Protein AF-A0A0P4WSF5-F1 (afdb_monomer)

Structure (mmCIF, N/CA/C/O backbone):
data_AF-A0A0P4WSF5-F1
#
_entry.id   AF-A0A0P4WSF5-F1
#
loop_
_atom_site.group_PDB
_atom_site.id
_atom_site.type_symbol
_atom_site.label_atom_id
_atom_site.label_alt_id
_atom_site.label_comp_id
_atom_site.label_asym_id
_atom_site.label_entity_id
_atom_site.label_seq_id
_atom_site.pdbx_PDB_ins_code
_atom_site.Cartn_x
_atom_site.Cartn_y
_atom_site.Cartn_z
_atom_site.occupancy
_atom_site.B_iso_or_equiv
_atom_site.auth_seq_id
_atom_site.auth_comp_id
_atom_site.auth_asym_id
_atom_site.auth_atom_id
_atom_site.pdbx_PDB_model_num
ATOM 1 N N . MET A 1 1 ? 40.715 -5.210 -13.574 1.00 33.16 1 MET A N 1
ATOM 2 C CA . MET A 1 1 ? 41.574 -5.753 -14.647 1.00 33.16 1 MET A CA 1
ATOM 3 C C . MET A 1 1 ? 40.636 -6.229 -15.737 1.00 33.16 1 MET A C 1
ATOM 5 O O . MET A 1 1 ? 40.166 -7.352 -15.672 1.00 33.16 1 MET A O 1
ATOM 9 N N . ALA A 1 2 ? 40.236 -5.307 -16.610 1.00 31.34 2 ALA A N 1
ATOM 10 C CA . ALA A 1 2 ? 39.263 -5.561 -17.662 1.00 31.34 2 ALA A CA 1
ATOM 11 C C . ALA A 1 2 ? 40.025 -5.951 -18.929 1.00 31.34 2 ALA A C 1
ATOM 13 O O . ALA A 1 2 ? 40.894 -5.203 -19.382 1.00 31.34 2 ALA A O 1
ATOM 14 N N . GLU A 1 3 ? 39.736 -7.141 -19.446 1.00 27.73 3 GLU A N 1
ATOM 15 C CA . GLU A 1 3 ? 40.133 -7.549 -20.786 1.00 27.73 3 GLU A CA 1
ATOM 16 C C . GLU A 1 3 ? 39.529 -6.549 -21.774 1.00 27.73 3 GLU A C 1
ATOM 18 O O . GLU A 1 3 ? 38.314 -6.373 -21.843 1.00 27.73 3 GLU A O 1
ATOM 23 N N . ALA A 1 4 ? 40.394 -5.841 -22.499 1.00 31.30 4 ALA A N 1
ATOM 24 C CA . ALA A 1 4 ? 39.994 -4.982 -23.597 1.00 31.30 4 ALA A CA 1
ATOM 25 C C . ALA A 1 4 ? 39.352 -5.863 -24.675 1.00 31.30 4 ALA A C 1
ATOM 27 O O . ALA A 1 4 ? 40.051 -6.522 -25.447 1.00 31.30 4 ALA A O 1
ATOM 28 N N . SER A 1 5 ? 38.018 -5.897 -24.686 1.00 29.72 5 SER A N 1
ATOM 29 C CA . SER A 1 5 ? 37.221 -6.500 -25.746 1.00 29.72 5 SER A CA 1
ATOM 30 C C . SER A 1 5 ? 37.565 -5.785 -27.049 1.00 29.72 5 SER A C 1
ATOM 32 O O . SER A 1 5 ? 37.191 -4.635 -27.286 1.00 29.72 5 SER A O 1
ATOM 34 N N . ALA A 1 6 ? 38.391 -6.439 -27.861 1.00 31.81 6 ALA A N 1
ATOM 35 C CA . ALA A 1 6 ? 38.745 -5.972 -29.181 1.00 31.81 6 ALA A CA 1
ATOM 36 C C . ALA A 1 6 ? 37.470 -5.949 -30.026 1.00 31.81 6 ALA A C 1
ATOM 38 O O . ALA A 1 6 ? 36.933 -6.996 -30.385 1.00 31.81 6 ALA A O 1
ATOM 39 N N . ILE A 1 7 ? 37.004 -4.742 -30.345 1.00 37.25 7 ILE A N 1
ATOM 40 C CA . ILE A 1 7 ? 35.985 -4.507 -31.364 1.00 37.25 7 ILE A CA 1
ATOM 41 C C . ILE A 1 7 ? 36.402 -5.305 -32.608 1.00 37.25 7 ILE A C 1
ATOM 43 O O . ILE A 1 7 ? 37.503 -5.070 -33.125 1.00 37.25 7 ILE A O 1
ATOM 47 N N . PRO A 1 8 ? 35.572 -6.227 -33.125 1.00 33.31 8 PRO A N 1
ATOM 48 C CA . PRO A 1 8 ? 35.799 -6.781 -34.442 1.00 33.31 8 PRO A CA 1
ATOM 49 C C . PRO A 1 8 ? 35.537 -5.647 -35.432 1.00 33.31 8 PRO A C 1
ATOM 51 O O . PRO A 1 8 ? 34.420 -5.438 -35.900 1.00 33.31 8 PRO A O 1
ATOM 54 N N . GLY A 1 9 ? 36.578 -4.870 -35.742 1.00 39.59 9 GLY A N 1
ATOM 55 C CA . GLY A 1 9 ? 36.575 -4.064 -36.954 1.00 39.59 9 GLY A CA 1
ATOM 56 C C . GLY A 1 9 ? 36.232 -4.976 -38.138 1.00 39.59 9 GLY A C 1
ATOM 57 O O . GLY A 1 9 ? 36.496 -6.183 -38.053 1.00 39.59 9 GLY A O 1
ATOM 58 N N . PRO A 1 10 ? 35.644 -4.449 -39.230 1.00 45.19 10 PRO A N 1
ATOM 59 C CA . PRO A 1 10 ? 35.432 -5.236 -40.441 1.00 45.19 10 PRO A CA 1
ATOM 60 C C . PRO A 1 10 ? 36.746 -5.944 -40.745 1.00 45.19 10 PRO A C 1
ATOM 62 O O . PRO A 1 10 ? 37.771 -5.283 -40.914 1.00 45.19 10 PRO A O 1
ATOM 65 N N . SER A 1 11 ? 36.726 -7.276 -40.638 1.00 38.31 11 SER A N 1
ATOM 66 C CA . SER A 1 11 ? 37.922 -8.099 -40.497 1.00 38.31 11 SER A CA 1
ATOM 67 C C . SER A 1 11 ? 39.002 -7.612 -41.454 1.00 38.31 11 SER A C 1
ATOM 69 O O . SER A 1 11 ? 38.786 -7.637 -42.669 1.00 38.31 11 SER A O 1
ATOM 71 N N . GLN A 1 12 ? 40.161 -7.198 -40.933 1.00 40.03 12 GLN A N 1
ATOM 72 C CA . GLN A 1 12 ? 41.362 -6.946 -41.735 1.00 40.03 12 GLN A CA 1
ATOM 73 C C . GLN A 1 12 ? 41.952 -8.273 -42.250 1.00 40.03 12 GLN A C 1
ATOM 75 O O . GLN A 1 12 ? 43.144 -8.546 -42.135 1.00 40.03 12 GLN A O 1
ATOM 80 N N . GLY A 1 13 ? 41.098 -9.130 -42.811 1.00 36.22 13 GLY A N 1
ATOM 81 C CA . GLY A 1 13 ? 41.500 -10.217 -43.677 1.00 36.22 13 GLY A CA 1
ATOM 82 C C . GLY A 1 13 ? 41.933 -9.602 -44.997 1.00 36.22 13 GLY A C 1
ATOM 83 O O . GLY A 1 13 ? 41.120 -9.078 -45.759 1.00 36.22 13 GLY A O 1
ATOM 84 N N . SER A 1 14 ? 43.235 -9.632 -45.249 1.00 37.38 14 SER A N 1
ATOM 85 C CA . SER A 1 14 ? 43.799 -9.309 -46.547 1.00 37.38 14 SER A CA 1
ATOM 86 C C . SER A 1 14 ? 43.069 -10.087 -47.656 1.00 37.38 14 SER A C 1
ATOM 88 O O . SER A 1 14 ? 42.961 -11.309 -47.635 1.00 37.38 14 SER A O 1
ATOM 90 N N . GLY A 1 15 ? 42.565 -9.367 -48.659 1.00 36.75 15 GLY A N 1
ATOM 91 C CA . GLY A 1 15 ? 42.408 -9.923 -50.006 1.00 36.75 15 GLY A CA 1
ATOM 92 C C . GLY A 1 15 ? 41.067 -10.532 -50.423 1.00 36.75 15 GLY A C 1
ATOM 93 O O . GLY A 1 15 ? 41.008 -11.039 -51.540 1.00 36.75 15 GLY A O 1
ATOM 94 N N . ALA A 1 16 ? 39.985 -10.441 -49.647 1.00 38.41 16 ALA A N 1
ATOM 95 C CA . ALA A 1 16 ? 38.663 -10.843 -50.140 1.00 38.41 16 ALA A CA 1
ATOM 96 C C . ALA A 1 16 ? 37.595 -9.792 -49.822 1.00 38.41 16 ALA A C 1
ATOM 98 O O . ALA A 1 16 ? 36.818 -9.926 -48.882 1.00 38.41 16 ALA A O 1
ATOM 99 N N . THR A 1 17 ? 37.497 -8.753 -50.658 1.00 49.56 17 THR A N 1
ATOM 100 C CA . THR A 1 17 ? 36.186 -8.135 -50.889 1.00 49.56 17 THR A CA 1
ATOM 101 C C . THR A 1 17 ? 35.232 -9.282 -51.211 1.00 49.56 17 THR A C 1
ATOM 103 O O . THR A 1 17 ? 35.465 -9.960 -52.215 1.00 49.56 17 THR A O 1
ATOM 106 N N . GLN A 1 18 ? 34.220 -9.546 -50.373 1.00 54.50 18 GLN A N 1
ATOM 107 C CA . GLN A 1 18 ? 33.116 -10.424 -50.764 1.00 54.50 18 GLN A CA 1
ATOM 108 C C . GLN A 1 18 ? 32.709 -10.003 -52.175 1.00 54.50 18 GLN A C 1
ATOM 110 O O . GLN A 1 18 ? 32.423 -8.829 -52.419 1.00 54.50 18 GLN A O 1
ATOM 115 N N . GLY A 1 19 ? 32.863 -10.919 -53.130 1.00 65.62 19 GLY A N 1
ATOM 116 C CA . GLY A 1 19 ? 32.690 -10.621 -54.541 1.00 65.62 19 GLY A CA 1
ATOM 117 C C . GLY A 1 19 ? 31.214 -10.429 -54.824 1.00 65.62 19 GLY A C 1
ATOM 118 O O . GLY A 1 19 ? 30.569 -11.359 -55.296 1.00 65.62 19 GLY A O 1
ATOM 119 N N . TYR A 1 20 ? 30.672 -9.254 -54.502 1.00 84.81 20 TYR A N 1
ATOM 120 C CA . TYR A 1 20 ? 29.321 -8.910 -54.902 1.00 84.81 20 TYR A CA 1
ATOM 121 C C . TYR A 1 20 ? 29.244 -8.985 -56.420 1.00 84.81 20 TYR A C 1
ATOM 123 O O . TYR A 1 20 ? 30.056 -8.400 -57.144 1.00 84.81 20 TYR A O 1
ATOM 131 N N . THR A 1 21 ? 28.259 -9.730 -56.894 1.00 90.25 21 THR A N 1
ATOM 132 C CA . THR A 1 21 ? 27.876 -9.718 -58.298 1.00 90.25 21 THR A CA 1
ATOM 133 C C . THR A 1 21 ? 27.309 -8.346 -58.657 1.00 90.25 21 THR A C 1
ATOM 135 O O . THR A 1 21 ? 26.798 -7.625 -57.799 1.00 90.25 21 THR A O 1
ATOM 138 N N . ASP A 1 22 ? 27.352 -7.989 -59.939 1.00 88.88 22 ASP A N 1
ATOM 139 C CA . ASP A 1 22 ? 26.788 -6.722 -60.423 1.00 88.88 22 ASP A CA 1
ATOM 140 C C . ASP A 1 22 ? 25.332 -6.546 -59.995 1.00 88.88 22 ASP A C 1
ATOM 142 O O . ASP A 1 22 ? 24.944 -5.468 -59.559 1.00 88.88 22 ASP A O 1
ATOM 146 N N . SER A 1 23 ? 24.550 -7.628 -60.058 1.00 89.81 23 SER A N 1
ATOM 147 C CA . SER A 1 23 ? 23.156 -7.624 -59.623 1.00 89.81 23 SER A CA 1
ATOM 148 C C . SER A 1 23 ? 23.024 -7.276 -58.143 1.00 89.81 23 SER A C 1
ATOM 150 O O . SER A 1 23 ? 22.162 -6.483 -57.798 1.00 89.81 23 SER A O 1
ATOM 152 N N . GLN A 1 24 ? 23.878 -7.825 -57.275 1.00 91.56 24 GLN A N 1
ATOM 153 C CA . GLN A 1 24 ? 23.829 -7.533 -55.839 1.00 91.56 24 GLN A CA 1
ATOM 154 C C . GLN A 1 24 ? 24.197 -6.080 -55.546 1.00 91.56 24 GLN A C 1
ATOM 156 O O . GLN A 1 24 ? 23.513 -5.435 -54.760 1.00 91.56 24 GLN A O 1
ATOM 161 N N . ILE A 1 25 ? 25.237 -5.548 -56.199 1.00 91.00 25 ILE A N 1
ATOM 162 C CA . ILE A 1 25 ? 25.622 -4.139 -56.037 1.00 91.00 25 ILE A CA 1
ATOM 163 C C . ILE A 1 25 ? 24.472 -3.230 -56.481 1.00 91.00 25 ILE A C 1
ATOM 165 O O . ILE A 1 25 ? 24.110 -2.307 -55.757 1.00 91.00 25 ILE A O 1
ATOM 169 N N . ILE A 1 26 ? 23.878 -3.506 -57.646 1.00 91.00 26 ILE A N 1
ATOM 170 C CA . ILE A 1 26 ? 22.745 -2.739 -58.173 1.00 91.00 26 ILE A CA 1
ATOM 171 C C . ILE A 1 26 ? 21.563 -2.775 -57.201 1.00 91.00 26 ILE A C 1
ATOM 173 O O . ILE A 1 26 ? 21.013 -1.720 -56.903 1.00 91.00 26 ILE A O 1
ATOM 177 N N . THR A 1 27 ? 21.193 -3.955 -56.698 1.00 91.69 27 THR A N 1
ATOM 178 C CA . THR A 1 27 ? 20.077 -4.115 -55.759 1.00 91.69 27 THR A CA 1
ATOM 179 C C . THR A 1 27 ? 20.315 -3.337 -54.469 1.00 91.69 27 THR A C 1
ATOM 181 O O . THR A 1 27 ? 19.485 -2.506 -54.123 1.00 91.69 27 THR A O 1
ATOM 184 N N . ILE A 1 28 ? 21.474 -3.514 -53.823 1.00 90.12 28 ILE A N 1
ATOM 185 C CA . ILE A 1 28 ? 21.805 -2.811 -52.572 1.00 90.12 28 ILE A CA 1
ATOM 186 C C . ILE A 1 28 ? 21.764 -1.293 -52.785 1.00 90.12 28 ILE A C 1
ATOM 188 O O . ILE A 1 28 ? 21.170 -0.561 -52.003 1.00 90.12 28 ILE A O 1
ATOM 192 N N . MET A 1 29 ? 22.375 -0.792 -53.860 1.00 90.25 29 MET A N 1
ATOM 193 C CA . MET A 1 29 ? 22.392 0.648 -54.136 1.00 90.25 29 MET A CA 1
ATOM 194 C C . MET A 1 29 ? 21.006 1.212 -54.476 1.00 90.25 29 MET A C 1
ATOM 196 O O . MET A 1 29 ? 20.718 2.362 -54.144 1.00 90.25 29 MET A O 1
ATOM 200 N N . ALA A 1 30 ? 20.161 0.432 -55.153 1.00 89.50 30 ALA A N 1
ATOM 201 C CA . ALA A 1 30 ? 18.795 0.830 -55.468 1.00 89.50 30 ALA A CA 1
ATOM 202 C C . ALA A 1 30 ? 17.925 0.895 -54.205 1.00 89.50 30 ALA A C 1
ATOM 204 O O . ALA A 1 30 ? 17.182 1.859 -54.045 1.00 89.50 30 ALA A O 1
ATOM 205 N N . GLU A 1 31 ? 18.059 -0.082 -53.305 1.00 88.25 31 GLU A N 1
ATOM 206 C CA . GLU A 1 31 ? 17.344 -0.127 -52.024 1.00 88.25 31 GLU A CA 1
ATOM 207 C C . GLU A 1 31 ? 17.753 1.026 -51.099 1.00 88.25 31 GLU A C 1
ATOM 209 O O . GLU A 1 31 ? 16.888 1.671 -50.515 1.00 88.25 31 GLU A O 1
ATOM 214 N N . MET A 1 32 ? 19.051 1.337 -51.012 1.00 85.19 32 MET A N 1
ATOM 215 C CA . MET A 1 32 ? 19.546 2.366 -50.088 1.00 85.19 32 MET A CA 1
ATOM 216 C C . MET A 1 32 ? 19.273 3.803 -50.555 1.00 85.19 32 MET A C 1
ATOM 218 O O . MET A 1 32 ? 19.051 4.678 -49.724 1.00 85.19 32 MET A O 1
ATOM 222 N N . TRP A 1 33 ? 19.313 4.085 -51.863 1.00 85.06 33 TRP A N 1
ATOM 223 C CA . TRP A 1 33 ? 19.263 5.470 -52.372 1.00 85.06 33 TRP A CA 1
ATOM 224 C C . TRP A 1 33 ? 18.074 5.778 -53.291 1.00 85.06 33 TRP A C 1
ATOM 226 O O . TRP A 1 33 ? 18.064 6.840 -53.918 1.00 85.06 33 TRP A O 1
ATOM 236 N N . ASP A 1 34 ? 17.112 4.857 -53.420 1.00 79.75 34 ASP A N 1
ATOM 237 C CA . ASP A 1 34 ? 15.988 4.935 -54.373 1.00 79.75 34 ASP A CA 1
ATOM 238 C C . ASP A 1 34 ? 16.452 5.310 -55.800 1.00 79.75 34 ASP A C 1
ATOM 240 O O . ASP A 1 34 ? 15.823 6.049 -56.566 1.00 79.75 34 ASP A O 1
ATOM 244 N N . LEU A 1 35 ? 17.646 4.834 -56.170 1.00 81.12 35 LEU A N 1
ATOM 245 C CA . LEU A 1 35 ? 18.233 5.089 -57.475 1.00 81.12 35 LEU A CA 1
ATOM 246 C C . LEU A 1 35 ? 17.784 4.008 -58.453 1.00 81.12 35 LEU A C 1
ATOM 248 O O . LEU A 1 35 ? 18.149 2.840 -58.337 1.00 81.12 35 LEU A O 1
ATOM 252 N N . LYS A 1 36 ? 17.077 4.417 -59.510 1.00 83.00 36 LYS A N 1
ATOM 253 C CA . LYS A 1 36 ? 16.820 3.558 -60.674 1.00 83.00 36 LYS A CA 1
ATOM 254 C C . LYS A 1 36 ? 18.115 3.364 -61.465 1.00 83.00 36 LYS A C 1
ATOM 256 O O . LYS A 1 36 ? 18.415 4.139 -62.373 1.00 83.00 36 LYS A O 1
ATOM 261 N N . LEU A 1 37 ? 18.906 2.364 -61.087 1.00 83.81 37 LEU A N 1
ATOM 262 C CA . LEU A 1 37 ? 20.145 2.009 -61.775 1.00 83.81 37 LEU A CA 1
ATOM 263 C C . LEU A 1 37 ? 19.834 1.084 -62.957 1.00 83.81 37 LEU A C 1
ATOM 265 O O . LEU A 1 37 ? 19.305 -0.012 -62.781 1.00 83.81 37 LEU A O 1
ATOM 269 N N . ASN A 1 38 ? 20.174 1.514 -64.173 1.00 86.69 38 ASN A N 1
ATOM 270 C CA . ASN A 1 38 ? 20.063 0.666 -65.355 1.00 86.69 38 ASN A CA 1
ATOM 271 C C . ASN A 1 38 ? 21.241 -0.336 -65.383 1.00 86.69 38 ASN A C 1
ATOM 273 O O . ASN A 1 38 ? 22.396 0.103 -65.418 1.00 86.69 38 ASN A O 1
ATOM 277 N N . PRO A 1 39 ? 21.000 -1.663 -65.431 1.00 87.00 39 PRO A N 1
ATOM 278 C CA . PRO A 1 39 ? 22.068 -2.666 -65.482 1.00 87.00 39 PRO A CA 1
ATOM 279 C C . PRO A 1 39 ? 23.059 -2.462 -66.635 1.00 87.00 39 PRO A C 1
ATOM 281 O O . PRO A 1 39 ? 24.249 -2.739 -66.495 1.00 87.00 39 PRO A O 1
ATOM 284 N N . HIS A 1 40 ? 22.591 -1.930 -67.765 1.00 87.19 40 HIS A N 1
ATOM 285 C CA . HIS A 1 40 ? 23.442 -1.628 -68.912 1.00 87.19 40 HIS A CA 1
ATOM 286 C C . HIS A 1 40 ? 24.383 -0.439 -68.641 1.00 87.19 40 HIS A C 1
ATOM 288 O O . HIS A 1 40 ? 25.558 -0.481 -69.008 1.00 87.19 40 HIS A O 1
ATOM 294 N N . GLU A 1 41 ? 23.915 0.602 -67.943 1.00 86.06 41 GLU A N 1
ATOM 295 C CA . GLU A 1 41 ? 24.766 1.728 -67.522 1.00 86.06 41 GLU A CA 1
ATOM 296 C C . GLU A 1 41 ? 25.800 1.292 -66.480 1.00 86.06 41 GLU A C 1
ATOM 298 O O . GLU A 1 41 ? 26.953 1.722 -66.538 1.00 86.06 41 GLU A O 1
ATOM 303 N N . PHE A 1 42 ? 25.417 0.369 -65.593 1.00 89.12 42 PHE A N 1
ATOM 304 C CA . PHE A 1 42 ? 26.318 -0.235 -64.617 1.00 89.12 42 PHE A CA 1
ATOM 305 C C . PHE A 1 42 ? 27.421 -1.078 -65.277 1.00 89.12 42 PHE A C 1
ATOM 307 O O . PHE A 1 42 ? 28.564 -1.071 -64.829 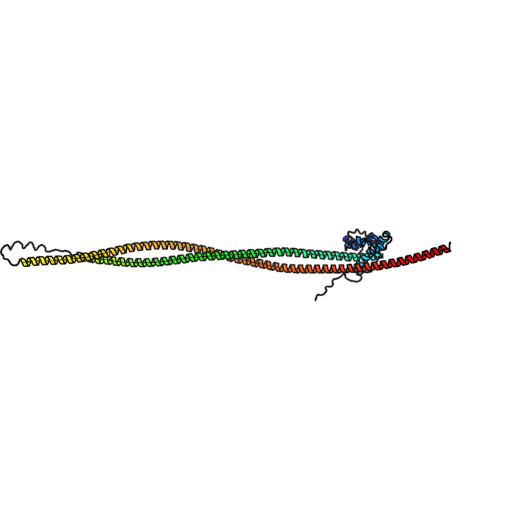1.00 89.12 42 PHE A O 1
ATOM 314 N N . GLN A 1 43 ? 27.130 -1.797 -66.364 1.00 88.75 43 GLN A N 1
ATOM 315 C CA . GLN A 1 43 ? 28.162 -2.544 -67.091 1.00 88.75 43 GLN A CA 1
ATOM 316 C C . GLN A 1 43 ? 29.158 -1.619 -67.797 1.00 88.75 43 GLN A C 1
ATOM 318 O O . GLN A 1 43 ? 30.362 -1.884 -67.772 1.00 88.75 43 GLN A O 1
ATOM 323 N N . GLN A 1 44 ? 28.661 -0.533 -68.392 1.00 89.62 44 GLN A N 1
ATOM 324 C CA . GLN A 1 44 ? 29.486 0.442 -69.107 1.00 89.62 44 GLN A CA 1
ATOM 325 C C . GLN A 1 44 ? 30.286 1.352 -68.168 1.00 89.62 44 GLN A C 1
ATOM 327 O O . GLN A 1 44 ? 31.331 1.851 -68.575 1.00 89.62 44 GLN A O 1
ATOM 332 N N . MET A 1 45 ? 29.817 1.551 -66.928 1.00 91.31 45 MET A N 1
ATOM 333 C CA . MET A 1 45 ? 30.397 2.458 -65.932 1.00 91.31 45 MET A CA 1
ATOM 334 C C . MET A 1 45 ? 30.694 3.840 -66.514 1.00 91.31 45 MET A C 1
ATOM 336 O O . MET A 1 45 ? 31.810 4.323 -66.409 1.00 91.31 45 MET A O 1
ATOM 340 N N . LYS A 1 46 ? 29.719 4.496 -67.152 1.00 93.75 46 LYS A N 1
ATOM 341 C CA . LYS A 1 46 ? 29.954 5.844 -67.699 1.00 93.75 46 LYS A CA 1
ATOM 342 C C . LYS A 1 46 ? 30.368 6.833 -66.589 1.00 93.75 46 LYS A C 1
ATOM 344 O O . LYS A 1 46 ? 29.838 6.729 -65.479 1.00 93.75 46 LYS A O 1
ATOM 349 N N . PRO A 1 47 ? 31.264 7.802 -66.858 1.00 93.75 47 PRO A N 1
ATOM 350 C CA . PRO A 1 47 ? 31.720 8.781 -65.864 1.00 93.75 47 PRO A CA 1
ATOM 351 C C . PRO A 1 47 ? 30.580 9.475 -65.107 1.00 93.75 47 PRO A C 1
ATOM 353 O O . PRO A 1 47 ? 30.639 9.619 -63.887 1.00 93.75 47 PRO A O 1
ATOM 356 N N . GLU A 1 48 ? 29.518 9.862 -65.813 1.00 92.19 48 GLU A N 1
ATOM 357 C CA . GLU A 1 48 ? 28.358 10.564 -65.257 1.00 92.19 48 GLU A CA 1
ATOM 358 C C . GLU A 1 48 ? 27.583 9.674 -64.278 1.00 92.19 48 GLU A C 1
ATOM 360 O O . GLU A 1 48 ? 27.159 10.125 -63.213 1.00 92.19 48 GLU A O 1
ATOM 365 N N . PHE A 1 49 ? 27.448 8.389 -64.615 1.00 92.56 49 PHE A N 1
ATOM 366 C CA . PHE A 1 49 ? 26.813 7.388 -63.764 1.00 92.56 49 PHE A CA 1
ATOM 367 C C . PHE A 1 49 ? 27.611 7.181 -62.473 1.00 92.56 49 PHE A C 1
ATOM 369 O O . PHE A 1 49 ? 27.057 7.249 -61.378 1.00 92.56 49 PHE A O 1
ATOM 376 N N . VAL A 1 50 ? 28.928 6.995 -62.590 1.00 94.56 50 VAL A N 1
ATOM 377 C CA . VAL A 1 50 ? 29.813 6.766 -61.440 1.00 94.56 50 VAL A CA 1
ATOM 378 C C . VAL A 1 50 ? 29.833 7.973 -60.501 1.00 94.56 50 VAL A C 1
ATOM 380 O O . VAL A 1 50 ? 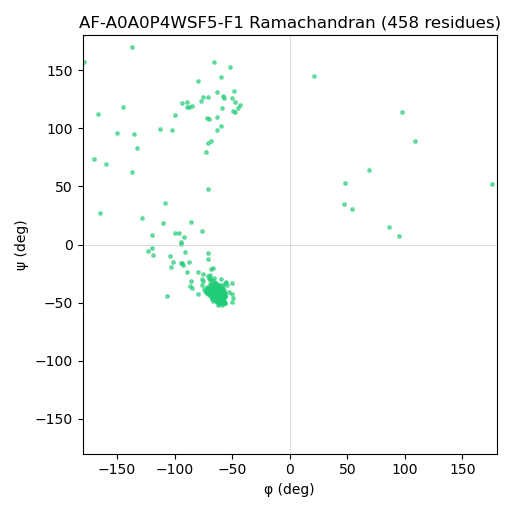29.720 7.814 -59.286 1.00 94.56 50 VAL A O 1
ATOM 383 N N . GLN A 1 51 ? 29.895 9.185 -61.059 1.00 93.44 51 GLN A N 1
ATOM 384 C CA . GLN A 1 51 ? 29.793 10.426 -60.289 1.00 93.44 51 GLN A CA 1
ATOM 385 C C . GLN A 1 51 ? 28.472 10.500 -59.525 1.00 93.44 51 GLN A C 1
ATOM 387 O O . GLN A 1 51 ? 28.486 10.751 -58.322 1.00 93.44 51 GLN A O 1
ATOM 392 N N . LYS A 1 52 ? 27.341 10.231 -60.191 1.00 92.00 52 LYS A N 1
ATOM 393 C CA . LYS A 1 52 ? 26.012 10.244 -59.564 1.00 92.00 52 LYS A CA 1
ATOM 394 C C . LYS A 1 52 ? 25.933 9.302 -58.360 1.00 92.00 52 LYS A C 1
ATOM 396 O O . LYS A 1 52 ? 25.410 9.703 -57.323 1.00 92.00 52 LYS A O 1
ATOM 401 N N . VAL A 1 53 ? 26.477 8.089 -58.480 1.00 93.12 53 VAL A N 1
ATOM 402 C CA . VAL A 1 53 ? 26.510 7.108 -57.382 1.00 93.12 53 VAL A CA 1
ATOM 403 C C . VAL A 1 53 ? 27.346 7.624 -56.207 1.00 93.12 53 VAL A C 1
ATOM 405 O O . VAL A 1 53 ? 26.887 7.581 -55.069 1.00 93.12 53 VAL A O 1
ATOM 408 N N . TYR A 1 54 ? 28.537 8.176 -56.457 1.00 94.75 54 TYR A N 1
ATOM 409 C CA . TYR A 1 54 ? 29.369 8.733 -55.384 1.00 94.75 54 TYR A CA 1
ATOM 410 C C . TYR A 1 54 ? 28.732 9.946 -54.699 1.00 94.75 54 TYR A C 1
ATOM 412 O O . TYR A 1 54 ? 28.787 10.049 -53.477 1.00 94.75 54 TYR A O 1
ATOM 420 N N . TYR A 1 55 ? 28.075 10.835 -55.445 1.00 92.44 55 TYR A N 1
ATOM 421 C CA . TYR A 1 55 ? 27.326 11.944 -54.852 1.00 92.44 55 TYR A CA 1
ATOM 422 C C . TYR A 1 55 ? 26.162 11.462 -53.978 1.00 92.44 55 TYR A C 1
ATOM 424 O O . TYR A 1 55 ? 25.959 12.007 -52.894 1.00 92.44 55 TYR A O 1
ATOM 432 N N . ALA A 1 56 ? 25.412 10.450 -54.425 1.00 91.81 56 ALA A N 1
ATOM 433 C CA . ALA A 1 56 ? 24.322 9.872 -53.641 1.00 91.81 56 ALA A CA 1
ATOM 434 C C . ALA A 1 56 ? 24.835 9.273 -52.326 1.00 91.81 56 ALA A C 1
ATOM 436 O O . ALA A 1 56 ? 24.308 9.596 -51.266 1.00 91.81 56 ALA A O 1
ATOM 437 N N . PHE A 1 57 ? 25.927 8.509 -52.391 1.00 93.44 57 PHE A N 1
ATOM 438 C CA . PHE A 1 57 ? 26.579 7.966 -51.206 1.00 93.44 57 PHE A CA 1
ATOM 439 C C . PHE A 1 57 ? 27.036 9.059 -50.229 1.00 93.44 57 PHE A C 1
ATOM 441 O O . PHE A 1 57 ? 26.731 8.995 -49.042 1.00 93.44 57 PHE A O 1
ATOM 448 N N . LEU A 1 58 ? 27.738 10.089 -50.717 1.00 91.38 58 LEU A N 1
ATOM 449 C CA . LEU A 1 58 ? 28.220 11.176 -49.862 1.00 91.38 58 LEU A CA 1
ATOM 450 C C . LEU A 1 58 ? 27.066 11.933 -49.190 1.00 91.38 58 LEU A C 1
ATOM 452 O O . LEU A 1 58 ? 27.166 12.280 -48.016 1.00 91.38 58 LEU A O 1
ATOM 456 N N . LYS A 1 59 ? 25.967 12.169 -49.915 1.00 90.19 59 LYS A N 1
ATOM 457 C CA . LYS A 1 59 ? 24.759 12.787 -49.356 1.00 90.19 59 LYS A CA 1
ATOM 458 C C . LYS A 1 59 ? 24.191 11.963 -48.204 1.00 90.19 59 LYS A C 1
ATOM 460 O O . LYS A 1 59 ? 23.816 12.536 -47.187 1.00 90.19 59 LYS A O 1
ATOM 465 N N . ASP A 1 60 ? 24.133 10.649 -48.383 1.00 88.69 60 ASP A N 1
ATOM 466 C CA . ASP A 1 60 ? 23.549 9.721 -47.421 1.00 88.69 60 ASP A CA 1
ATOM 467 C C . ASP A 1 60 ? 24.339 9.664 -46.106 1.00 88.69 60 ASP A C 1
ATOM 469 O O . ASP A 1 60 ? 23.769 9.769 -45.026 1.00 88.69 60 ASP A O 1
ATOM 473 N N . ILE A 1 61 ? 25.673 9.692 -46.182 1.00 87.88 61 ILE A N 1
ATOM 474 C CA . ILE A 1 61 ? 26.532 9.821 -44.991 1.00 87.88 61 ILE A CA 1
ATOM 475 C C . ILE A 1 61 ? 26.579 11.254 -44.416 1.00 87.88 61 ILE A C 1
ATOM 477 O O . ILE A 1 61 ? 27.430 11.567 -43.581 1.00 87.88 61 ILE A O 1
ATOM 481 N N . GLY A 1 62 ? 25.691 12.147 -44.868 1.00 85.81 62 GLY A N 1
ATOM 482 C CA . GLY A 1 62 ? 25.499 13.489 -44.316 1.00 85.81 62 GLY A CA 1
ATOM 483 C C . GLY A 1 62 ? 26.418 14.576 -44.879 1.00 85.81 62 GLY A C 1
ATOM 484 O O . GLY A 1 62 ? 26.521 15.657 -44.292 1.00 85.81 62 GLY A O 1
ATOM 485 N N . VAL A 1 63 ? 27.098 14.348 -46.008 1.00 86.19 63 VAL A N 1
ATOM 486 C CA . VAL A 1 63 ? 27.887 15.402 -46.664 1.00 86.19 63 VAL A CA 1
ATOM 487 C C . VAL A 1 63 ? 26.958 16.383 -47.373 1.00 86.19 63 VAL A C 1
ATOM 489 O O . VAL A 1 63 ? 26.145 16.020 -48.223 1.00 86.19 63 VAL A O 1
ATOM 492 N N . ASN A 1 64 ? 27.125 17.669 -47.073 1.00 84.94 64 ASN A N 1
ATOM 493 C CA . ASN A 1 64 ? 26.383 18.729 -47.743 1.00 84.94 64 ASN A CA 1
ATOM 494 C C . ASN A 1 64 ? 26.850 18.876 -49.209 1.00 84.94 64 ASN A C 1
ATOM 496 O O . ASN A 1 64 ? 27.942 19.380 -49.483 1.00 84.94 64 ASN A O 1
ATOM 500 N N . LEU A 1 65 ? 25.997 18.458 -50.150 1.00 82.00 65 LEU A N 1
ATOM 501 C CA . LEU A 1 65 ? 26.275 18.504 -51.589 1.00 82.00 65 LEU A CA 1
ATOM 502 C C . LEU A 1 65 ? 26.406 19.923 -52.154 1.00 82.00 65 LEU A C 1
ATOM 504 O O . LEU A 1 65 ? 27.118 20.122 -53.136 1.00 82.00 65 LEU A O 1
ATOM 508 N N . GLU A 1 66 ? 25.741 20.914 -51.560 1.00 81.62 66 GLU A N 1
ATOM 509 C CA . GLU A 1 66 ? 25.856 22.310 -51.993 1.00 81.62 66 GLU A CA 1
ATOM 510 C C . GLU A 1 66 ? 27.266 22.825 -51.719 1.00 81.62 66 GLU A C 1
ATOM 512 O O . GLU A 1 66 ? 27.896 23.392 -52.607 1.00 81.62 66 GLU A O 1
ATOM 517 N N . ARG A 1 67 ? 27.809 22.522 -50.533 1.00 77.12 67 ARG A N 1
ATOM 518 C CA . ARG A 1 67 ? 29.208 22.821 -50.193 1.00 77.12 67 ARG A CA 1
ATOM 519 C C . ARG A 1 67 ? 30.192 22.059 -51.074 1.00 77.12 67 ARG A C 1
ATOM 521 O O . ARG A 1 67 ? 31.243 22.596 -51.398 1.00 77.12 67 ARG A O 1
ATOM 528 N N . LEU A 1 68 ? 29.854 20.835 -51.483 1.00 76.69 68 LEU A N 1
ATOM 529 C CA . LEU A 1 68 ? 30.705 20.029 -52.364 1.00 76.69 68 LEU A CA 1
ATOM 530 C C . LEU A 1 68 ? 30.773 20.588 -53.794 1.00 76.69 68 LEU A C 1
ATOM 532 O O . LEU A 1 68 ? 31.773 20.415 -54.486 1.00 76.69 68 LEU A O 1
ATOM 536 N N . ASN A 1 69 ? 29.711 21.268 -54.232 1.00 75.56 69 ASN A N 1
ATOM 537 C CA . ASN A 1 69 ? 29.613 21.878 -55.557 1.00 75.56 69 ASN A CA 1
ATOM 538 C C . ASN A 1 69 ? 30.099 23.336 -55.613 1.00 75.56 69 ASN A C 1
ATOM 540 O O . ASN A 1 69 ? 30.171 23.897 -56.714 1.00 75.56 69 ASN A O 1
ATOM 544 N N . GLN A 1 70 ? 30.421 23.934 -54.463 1.00 78.38 70 GLN A N 1
ATOM 545 C CA . GLN A 1 70 ? 30.996 25.272 -54.358 1.00 78.38 70 GLN A CA 1
ATOM 546 C C . GLN A 1 70 ? 32.496 25.240 -54.651 1.00 78.38 70 GLN A C 1
ATOM 548 O O . GLN A 1 70 ? 33.216 24.332 -54.237 1.00 78.38 70 GLN A O 1
ATOM 553 N N . ILE A 1 71 ? 32.971 26.266 -55.356 1.00 71.31 71 ILE A N 1
ATOM 554 C CA . ILE A 1 71 ? 34.403 26.510 -55.507 1.00 71.31 71 ILE A CA 1
ATOM 555 C C . ILE A 1 71 ? 34.924 26.994 -54.147 1.00 71.31 71 ILE A C 1
ATOM 557 O O . ILE A 1 71 ? 34.352 27.939 -53.597 1.00 71.31 71 ILE A O 1
ATOM 561 N N . PRO A 1 72 ? 35.971 26.364 -53.582 1.00 74.12 72 PRO A N 1
ATOM 562 C CA . PRO A 1 72 ? 36.617 26.861 -52.376 1.00 74.12 72 PRO A CA 1
ATOM 563 C C . PRO A 1 72 ? 36.934 28.362 -52.502 1.00 74.12 72 PRO A C 1
ATOM 565 O O . PRO A 1 72 ? 37.510 28.753 -53.516 1.00 74.12 72 PRO A O 1
ATOM 568 N N . PRO A 1 73 ? 36.606 29.204 -51.502 1.00 73.88 73 PRO A N 1
ATOM 569 C CA . PRO A 1 73 ? 36.853 30.650 -51.544 1.00 73.88 73 PRO A CA 1
ATOM 570 C C . PRO A 1 73 ? 38.284 31.022 -51.939 1.00 73.88 73 PRO A C 1
ATOM 572 O O . PRO A 1 73 ? 38.501 31.999 -52.636 1.00 73.88 73 PRO A O 1
ATOM 575 N N . GLN A 1 74 ? 39.252 30.191 -51.552 1.00 71.88 74 GLN A N 1
ATOM 576 C CA . GLN A 1 74 ? 40.673 30.377 -51.842 1.00 71.88 74 GLN A CA 1
ATOM 577 C C . GLN A 1 74 ? 41.021 30.247 -53.335 1.00 71.88 74 GLN A C 1
ATOM 579 O O . GLN A 1 74 ? 42.074 30.708 -53.746 1.00 71.88 74 GLN A O 1
ATOM 584 N N . LEU A 1 75 ? 40.165 29.601 -54.133 1.00 66.94 75 LEU A N 1
ATOM 585 C CA . LEU A 1 75 ? 40.345 29.436 -55.579 1.00 66.94 75 LEU A CA 1
ATOM 586 C C . LEU A 1 75 ? 39.669 30.537 -56.396 1.00 66.94 75 LEU A C 1
ATOM 588 O O . LEU A 1 75 ? 39.968 30.673 -57.578 1.00 66.94 75 LEU A O 1
ATOM 592 N N . LEU A 1 76 ? 38.733 31.282 -55.800 1.00 71.81 76 LEU A N 1
ATOM 593 C CA . LEU A 1 76 ? 37.994 32.323 -56.514 1.00 71.81 76 LEU A CA 1
ATOM 594 C C . LEU A 1 76 ? 38.907 33.475 -56.952 1.00 71.81 76 LEU A C 1
ATOM 596 O O . LEU A 1 76 ? 38.674 34.036 -58.016 1.00 71.81 76 LEU A O 1
ATOM 600 N N . ASP A 1 77 ? 39.965 33.762 -56.192 1.00 73.38 77 ASP A N 1
ATOM 601 C CA . ASP A 1 77 ? 40.914 34.837 -56.507 1.00 73.38 77 ASP A CA 1
ATOM 602 C C . ASP A 1 77 ? 41.952 34.431 -57.577 1.00 73.38 77 ASP A C 1
ATOM 604 O O . ASP A 1 77 ? 42.491 35.292 -58.272 1.00 73.38 77 ASP A O 1
ATOM 608 N N . SER A 1 78 ? 42.212 33.127 -57.748 1.00 67.81 78 SER A N 1
ATOM 609 C CA . SER A 1 78 ? 43.235 32.598 -58.670 1.00 67.81 78 SER A CA 1
ATOM 610 C C . SER A 1 78 ? 42.698 32.218 -60.058 1.00 67.81 78 SER A C 1
ATOM 612 O O . SER A 1 78 ? 43.479 32.014 -60.989 1.00 67.81 78 SER A O 1
ATOM 614 N N . ILE A 1 79 ? 41.379 32.074 -60.228 1.00 71.56 79 ILE A N 1
ATOM 615 C CA . ILE A 1 79 ? 40.774 31.576 -61.473 1.00 71.56 79 ILE A CA 1
ATOM 616 C C . ILE A 1 79 ? 40.245 32.748 -62.313 1.00 71.56 79 ILE A C 1
ATOM 618 O O . ILE A 1 79 ? 39.243 33.368 -61.976 1.00 71.56 79 ILE A O 1
ATOM 622 N N . GLN A 1 80 ? 40.885 33.012 -63.457 1.00 67.25 80 GLN A N 1
ATOM 623 C CA . GLN A 1 80 ? 40.510 34.107 -64.368 1.00 67.25 80 GLN A CA 1
ATOM 624 C C . GLN A 1 80 ? 39.165 33.891 -65.095 1.00 67.25 80 GLN A C 1
ATOM 626 O O . GLN A 1 80 ? 38.515 34.861 -65.473 1.00 67.25 80 GLN A O 1
ATOM 631 N N . SER A 1 81 ? 38.742 32.635 -65.289 1.00 71.44 81 SER A N 1
ATOM 632 C CA . SER A 1 81 ? 37.448 32.268 -65.891 1.00 71.44 81 SER A CA 1
ATOM 633 C C . SER A 1 81 ? 36.790 31.161 -65.075 1.00 71.44 81 SER A C 1
ATOM 635 O O . SER A 1 81 ? 37.090 29.981 -65.236 1.00 71.44 81 SER A O 1
ATOM 637 N N . THR A 1 82 ? 35.907 31.528 -64.151 1.00 65.94 82 THR A N 1
ATOM 638 C CA . THR A 1 82 ? 35.272 30.574 -63.233 1.00 65.94 82 THR A CA 1
ATOM 639 C C . THR A 1 82 ? 34.506 29.479 -63.987 1.00 65.94 82 THR A C 1
ATOM 641 O O . THR A 1 82 ? 34.550 28.319 -63.586 1.00 65.94 82 THR A O 1
ATOM 644 N N . GLU A 1 83 ? 33.859 29.807 -65.108 1.00 73.62 83 GLU A N 1
ATOM 645 C CA . GLU A 1 83 ? 32.983 28.883 -65.844 1.00 73.62 83 GLU A CA 1
ATOM 646 C C . GLU A 1 83 ? 33.719 27.680 -66.450 1.00 73.62 83 GLU A C 1
ATOM 648 O O . GLU A 1 83 ? 33.229 26.551 -66.342 1.00 73.62 83 GLU A O 1
ATOM 653 N N . ASP A 1 84 ? 34.928 27.882 -66.977 1.00 74.38 84 ASP A N 1
ATOM 654 C CA . ASP A 1 84 ? 35.698 26.825 -67.646 1.00 74.38 84 ASP A CA 1
ATOM 655 C C . ASP A 1 84 ? 36.230 25.769 -66.660 1.00 74.38 84 ASP A C 1
ATOM 657 O O . ASP A 1 84 ? 36.392 24.592 -67.001 1.00 74.38 84 ASP A O 1
ATOM 661 N N . TYR A 1 85 ? 36.453 26.161 -65.400 1.00 76.44 85 TYR A N 1
ATOM 662 C CA . TYR A 1 85 ? 37.067 25.301 -64.383 1.00 76.44 85 TYR A CA 1
ATOM 663 C C . TYR A 1 85 ? 36.072 24.670 -63.404 1.00 76.44 85 TYR A C 1
ATOM 665 O O . TYR A 1 85 ? 36.426 23.675 -62.763 1.00 76.44 85 TYR A O 1
ATOM 673 N N . ILE A 1 86 ? 34.821 25.151 -63.317 1.00 80.31 86 ILE A N 1
ATOM 674 C CA . ILE A 1 86 ? 33.793 24.614 -62.396 1.00 80.31 86 ILE A CA 1
ATOM 675 C C . ILE A 1 86 ? 33.689 23.086 -62.493 1.00 80.31 86 ILE A C 1
ATOM 677 O O . ILE A 1 86 ? 33.663 22.390 -61.475 1.00 80.31 86 ILE A O 1
ATOM 681 N N . GLY A 1 87 ? 33.657 22.540 -63.712 1.00 82.56 87 GLY A N 1
ATOM 682 C CA . GLY A 1 87 ? 33.535 21.097 -63.921 1.00 82.56 87 GLY A CA 1
ATOM 683 C C . GLY A 1 87 ? 34.739 20.308 -63.395 1.00 82.56 87 GLY A C 1
ATOM 684 O O . GLY A 1 87 ? 34.569 19.245 -62.796 1.00 82.56 87 GLY A O 1
ATOM 685 N N . ALA A 1 88 ? 35.955 20.821 -63.596 1.00 83.44 88 ALA A N 1
ATOM 686 C CA . ALA A 1 88 ? 37.180 20.188 -63.116 1.00 83.44 88 ALA A CA 1
ATOM 687 C C . ALA A 1 88 ? 37.295 20.273 -61.588 1.00 83.44 88 ALA A C 1
ATOM 689 O O . ALA A 1 88 ? 37.592 19.267 -60.944 1.00 83.44 88 ALA A O 1
ATOM 690 N N . VAL A 1 89 ? 36.979 21.434 -61.007 1.00 82.19 89 VAL A N 1
ATOM 691 C CA . VAL A 1 89 ? 36.993 21.657 -59.554 1.00 82.19 89 VAL A CA 1
ATOM 692 C C . VAL A 1 89 ? 36.015 20.714 -58.855 1.00 82.19 89 VAL A C 1
ATOM 694 O O . VAL A 1 89 ? 36.426 19.992 -57.948 1.00 82.19 89 VAL A O 1
ATOM 697 N N . ARG A 1 90 ? 34.761 20.619 -59.321 1.00 85.44 90 ARG A N 1
ATOM 698 C CA . ARG A 1 90 ? 33.753 19.711 -58.735 1.00 85.44 90 ARG A CA 1
ATOM 699 C C . ARG A 1 90 ? 34.216 18.256 -58.721 1.00 85.44 90 ARG A C 1
ATOM 701 O O . ARG A 1 90 ? 34.095 17.579 -57.701 1.00 85.44 90 ARG A O 1
ATOM 708 N N . ARG A 1 91 ? 34.798 17.780 -59.828 1.00 88.19 91 ARG A N 1
ATOM 709 C CA . ARG A 1 91 ? 35.346 16.417 -59.905 1.00 88.19 91 ARG A CA 1
ATOM 710 C C . ARG A 1 91 ? 36.519 16.227 -58.948 1.00 88.19 91 ARG A C 1
ATOM 712 O O . ARG A 1 91 ? 36.566 15.209 -58.269 1.00 88.19 91 ARG A O 1
ATOM 719 N N . SER A 1 92 ? 37.425 17.195 -58.836 1.00 85.56 92 SER A N 1
ATOM 720 C CA . SER A 1 92 ? 38.555 17.127 -57.900 1.00 85.56 92 SER A CA 1
ATOM 721 C C . SER A 1 92 ? 38.110 17.089 -56.435 1.00 85.56 92 SER A C 1
ATOM 723 O O . SER A 1 92 ? 38.651 16.302 -55.654 1.00 85.56 92 SER A O 1
ATOM 725 N N . VAL A 1 93 ? 37.090 17.868 -56.063 1.00 86.19 93 VAL A N 1
ATOM 726 C CA . VAL A 1 93 ? 36.503 17.833 -54.712 1.00 86.19 93 VAL A CA 1
ATOM 727 C C . VAL A 1 93 ? 35.844 16.476 -54.439 1.00 86.19 93 VAL A C 1
ATOM 729 O O . VAL A 1 93 ? 36.080 15.880 -53.386 1.00 86.19 93 VAL A O 1
ATOM 732 N N . LEU A 1 94 ? 35.091 15.933 -55.402 1.00 90.56 94 LEU A N 1
ATOM 733 C CA . LEU A 1 94 ? 34.498 14.598 -55.288 1.00 90.56 94 LEU A CA 1
ATOM 734 C C . LEU A 1 94 ? 35.568 13.510 -55.098 1.00 90.56 94 LEU A C 1
ATOM 736 O O . LEU A 1 94 ? 35.425 12.663 -54.216 1.00 90.56 94 LEU A O 1
ATOM 740 N N . VAL A 1 95 ? 36.666 13.550 -55.868 1.00 93.25 95 VAL A N 1
ATOM 741 C CA . VAL A 1 95 ? 37.796 12.615 -55.696 1.00 93.25 95 VAL A CA 1
ATOM 742 C C . VAL A 1 95 ? 38.366 12.700 -54.295 1.00 93.25 95 VAL A C 1
ATOM 744 O O . VAL A 1 95 ? 38.614 11.672 -53.673 1.00 93.25 95 VAL A O 1
ATOM 747 N N . SER A 1 96 ? 38.589 13.922 -53.821 1.00 88.75 96 SER A N 1
ATOM 748 C CA . SER A 1 96 ? 39.120 14.191 -52.494 1.00 88.75 96 SER A CA 1
ATOM 749 C C . SER A 1 96 ? 38.247 13.540 -51.415 1.00 88.75 96 SER A C 1
ATOM 751 O O . SER A 1 96 ? 38.758 12.766 -50.612 1.00 88.75 96 SER A O 1
ATOM 753 N N . HIS A 1 97 ? 36.930 13.753 -51.439 1.00 89.19 97 HIS A N 1
ATOM 754 C CA . HIS A 1 97 ? 36.029 13.192 -50.425 1.00 89.19 97 HIS A CA 1
ATOM 755 C C . HIS A 1 97 ? 35.921 11.665 -50.499 1.00 89.19 97 HIS A C 1
ATOM 757 O O . HIS A 1 97 ? 35.986 10.993 -49.470 1.00 89.19 97 HIS A O 1
ATOM 763 N N . MET A 1 98 ? 35.827 11.098 -51.704 1.00 94.94 98 MET A N 1
ATOM 764 C CA . MET A 1 98 ? 35.779 9.643 -51.874 1.00 94.94 98 MET A CA 1
ATOM 765 C C . MET A 1 98 ? 37.085 8.969 -51.448 1.00 94.94 98 MET A C 1
ATOM 767 O O . MET A 1 98 ? 37.057 7.953 -50.758 1.00 94.94 98 MET A O 1
ATOM 771 N N . ARG A 1 99 ? 38.237 9.548 -51.806 1.00 93.50 99 ARG A N 1
ATOM 772 C CA . ARG A 1 99 ? 39.551 9.055 -51.377 1.00 93.50 99 ARG A CA 1
ATOM 773 C C . ARG A 1 99 ? 39.657 9.048 -49.853 1.00 93.50 99 ARG A C 1
ATOM 775 O O . ARG A 1 99 ? 40.075 8.044 -49.290 1.00 93.50 99 ARG A O 1
ATOM 782 N N . ASN A 1 100 ? 39.215 10.113 -49.190 1.00 88.25 100 ASN A N 1
ATOM 783 C CA . ASN A 1 100 ? 39.218 10.206 -47.728 1.00 88.25 100 ASN A CA 1
ATOM 784 C C . ASN A 1 100 ? 38.375 9.131 -47.077 1.00 88.25 100 ASN A C 1
ATOM 786 O O . ASN A 1 100 ? 38.812 8.508 -46.115 1.00 88.25 100 ASN A O 1
ATOM 790 N N . TYR A 1 101 ? 37.174 8.925 -47.609 1.00 93.00 101 TYR A N 1
ATOM 791 C CA . TYR A 1 101 ? 36.283 7.883 -47.142 1.00 93.00 101 TYR A CA 1
ATOM 792 C C . TYR A 1 101 ? 36.951 6.501 -47.233 1.00 93.00 101 TYR A C 1
ATOM 794 O O . TYR A 1 101 ? 37.003 5.780 -46.236 1.00 93.00 101 TYR A O 1
ATOM 802 N N . PHE A 1 102 ? 37.527 6.148 -48.389 1.00 93.88 102 PHE A N 1
ATOM 803 C CA . PHE A 1 102 ? 38.183 4.849 -48.566 1.00 93.88 102 PHE A CA 1
ATOM 804 C C . PHE A 1 102 ? 39.435 4.687 -47.692 1.00 93.88 102 PHE A C 1
ATOM 806 O O . PHE A 1 102 ? 39.658 3.604 -47.152 1.00 93.88 102 PHE A O 1
ATOM 813 N N . ILE A 1 103 ? 40.212 5.752 -47.477 1.00 89.50 103 ILE A N 1
ATOM 814 C CA . ILE A 1 103 ? 41.333 5.739 -46.524 1.00 89.50 103 ILE A CA 1
ATOM 815 C C . ILE A 1 103 ? 40.819 5.518 -45.101 1.00 89.50 103 ILE A C 1
ATOM 817 O O . ILE A 1 103 ? 41.342 4.679 -44.379 1.00 89.50 103 ILE A O 1
ATOM 821 N N . LEU A 1 104 ? 39.789 6.246 -44.681 1.00 86.31 104 LEU A N 1
ATOM 822 C CA . LEU A 1 104 ? 39.314 6.184 -43.306 1.00 86.31 104 LEU A CA 1
ATOM 823 C C . LEU A 1 104 ? 38.714 4.820 -42.956 1.00 86.31 104 LEU A C 1
ATOM 825 O O . LEU A 1 104 ? 39.005 4.272 -41.896 1.00 86.31 104 LEU A O 1
ATOM 829 N N . ILE A 1 105 ? 37.832 4.316 -43.816 1.00 88.94 105 ILE A N 1
ATOM 830 C CA . ILE A 1 105 ? 37.022 3.132 -43.513 1.00 88.94 105 ILE A CA 1
ATOM 831 C C . ILE A 1 105 ? 37.764 1.848 -43.885 1.00 88.94 105 ILE A C 1
ATOM 833 O O . ILE A 1 105 ? 37.652 0.848 -43.180 1.00 88.94 105 ILE A O 1
ATOM 837 N N . TYR A 1 106 ? 38.545 1.877 -44.967 1.00 88.56 106 TYR A N 1
ATOM 838 C CA . TYR A 1 106 ? 39.185 0.687 -45.535 1.00 88.56 106 TYR A CA 1
ATOM 839 C C . TYR A 1 106 ? 40.714 0.750 -45.562 1.00 88.56 106 TYR A C 1
ATOM 841 O O . TYR A 1 106 ? 41.338 -0.226 -45.975 1.00 88.56 106 TYR A O 1
ATOM 849 N N . ASN A 1 107 ? 41.328 1.865 -45.147 1.00 89.12 107 ASN A N 1
ATOM 850 C CA . ASN A 1 107 ? 42.766 2.106 -45.301 1.00 89.12 107 ASN A CA 1
ATOM 851 C C . ASN A 1 107 ? 43.248 1.938 -46.762 1.00 89.12 107 ASN A C 1
ATOM 853 O O . ASN A 1 107 ? 44.379 1.524 -47.012 1.00 89.12 107 ASN A O 1
ATOM 857 N N . ASP A 1 108 ? 42.380 2.235 -47.742 1.00 91.06 108 ASP A N 1
ATOM 858 C CA . ASP A 1 108 ? 42.677 2.128 -49.176 1.00 91.06 108 ASP A CA 1
ATOM 859 C C . ASP A 1 108 ? 42.970 3.513 -49.772 1.00 91.06 108 ASP A C 1
ATOM 861 O O . ASP A 1 108 ? 42.067 4.265 -50.143 1.00 91.06 108 ASP A O 1
ATOM 865 N N . ASP A 1 109 ? 44.258 3.833 -49.918 1.00 93.44 109 ASP A N 1
ATOM 866 C CA . ASP A 1 109 ? 44.719 5.060 -50.573 1.00 93.44 109 ASP A CA 1
ATOM 867 C C . ASP A 1 109 ? 44.831 4.922 -52.099 1.00 93.44 109 ASP A C 1
ATOM 869 O O . ASP A 1 109 ? 45.549 5.676 -52.743 1.00 93.44 109 ASP A O 1
ATOM 873 N N . SER A 1 110 ? 44.192 3.951 -52.747 1.00 94.94 110 SER A N 1
ATOM 874 C CA . SER A 1 110 ? 44.369 3.783 -54.192 1.00 94.94 110 SER A CA 1
ATOM 875 C C . SER A 1 110 ? 43.414 4.624 -55.033 1.00 94.94 110 SER A C 1
ATOM 877 O O . SER A 1 110 ? 43.696 4.750 -56.217 1.00 94.94 110 SER A O 1
ATOM 879 N N . PHE A 1 111 ? 42.325 5.196 -54.501 1.00 96.56 111 PHE A N 1
ATOM 880 C CA . PHE A 1 111 ? 41.322 5.964 -55.272 1.00 96.56 111 PHE A CA 1
ATOM 881 C C . PHE A 1 111 ? 41.914 7.243 -55.910 1.00 96.56 111 PHE A C 1
ATOM 883 O O . PHE A 1 111 ? 42.626 8.003 -55.248 1.00 96.56 111 PHE A O 1
ATOM 890 N N . ARG A 1 112 ? 41.670 7.491 -57.205 1.00 95.25 112 ARG A N 1
ATOM 891 C CA . ARG A 1 112 ? 42.275 8.591 -57.995 1.00 95.25 112 ARG A CA 1
ATOM 892 C C . ARG A 1 112 ? 41.250 9.286 -58.895 1.00 95.25 112 ARG A C 1
ATOM 894 O O . ARG A 1 112 ? 40.172 8.768 -59.152 1.00 95.25 112 ARG A O 1
ATOM 901 N N . LEU A 1 113 ? 41.641 10.421 -59.483 1.00 94.00 113 LEU A N 1
ATOM 902 C CA . LEU A 1 113 ? 40.833 11.162 -60.464 1.00 94.00 113 LEU A CA 1
ATOM 903 C C . LEU A 1 113 ? 40.415 10.327 -61.684 1.00 94.00 113 LEU A C 1
ATOM 905 O O . LEU A 1 113 ? 39.306 10.487 -62.193 1.00 94.00 113 LEU A O 1
ATOM 909 N N . ALA A 1 114 ? 41.264 9.388 -62.111 1.00 95.25 114 ALA A N 1
ATOM 910 C CA . ALA A 1 114 ? 40.941 8.462 -63.193 1.00 95.25 114 ALA A CA 1
ATOM 911 C C . ALA A 1 114 ? 39.704 7.600 -62.887 1.00 95.25 114 ALA A C 1
ATOM 913 O O . ALA A 1 114 ? 38.970 7.272 -63.810 1.00 95.25 114 ALA A O 1
ATOM 914 N N . ASP A 1 115 ? 39.424 7.297 -61.615 1.00 96.62 115 ASP A N 1
ATOM 915 C CA . ASP A 1 115 ? 38.254 6.503 -61.215 1.00 96.62 115 ASP A CA 1
ATOM 916 C C . ASP A 1 115 ? 36.929 7.258 -61.389 1.00 96.62 115 ASP A C 1
ATOM 918 O O . ASP A 1 115 ? 35.864 6.648 -61.342 1.00 96.62 115 ASP A O 1
ATOM 922 N N . ILE A 1 116 ? 36.998 8.573 -61.621 1.00 95.12 116 ILE A N 1
ATOM 923 C CA . ILE A 1 116 ? 35.848 9.452 -61.843 1.00 95.12 116 ILE A CA 1
ATOM 924 C C . ILE A 1 116 ? 35.733 9.870 -63.313 1.00 95.12 116 ILE A C 1
ATOM 926 O O . ILE A 1 116 ? 34.635 9.869 -63.863 1.00 95.12 116 ILE A O 1
ATOM 930 N N . ILE A 1 117 ? 36.851 10.240 -63.951 1.00 94.62 117 ILE A N 1
ATOM 931 C CA . ILE A 1 117 ? 36.858 10.754 -65.333 1.00 94.62 117 ILE A CA 1
ATOM 932 C C . ILE A 1 117 ? 36.883 9.622 -66.366 1.00 94.62 117 ILE A C 1
ATOM 934 O O . ILE A 1 117 ? 36.256 9.738 -67.413 1.00 94.62 117 ILE A O 1
ATOM 938 N N . ASN A 1 118 ? 37.603 8.534 -66.088 1.00 96.19 118 ASN A N 1
ATOM 939 C CA . ASN A 1 118 ? 37.716 7.378 -66.979 1.00 96.19 118 ASN A CA 1
ATOM 940 C C . ASN A 1 118 ? 37.604 6.063 -66.178 1.00 96.19 118 ASN A C 1
ATOM 942 O O . ASN A 1 118 ? 38.577 5.300 -66.078 1.00 96.19 118 ASN A O 1
ATOM 946 N N . PRO A 1 119 ? 36.444 5.831 -65.537 1.00 96.31 119 PRO A N 1
ATOM 947 C CA . PRO A 1 119 ? 36.207 4.684 -64.669 1.00 96.31 119 PRO A CA 1
ATOM 948 C C . PRO A 1 119 ? 36.446 3.358 -65.398 1.00 96.31 119 PRO A C 1
ATOM 950 O O . PRO A 1 119 ? 35.854 3.059 -66.433 1.00 96.31 119 PRO A O 1
ATOM 953 N N . LYS A 1 120 ? 37.304 2.513 -64.818 1.00 96.12 120 LYS A N 1
ATOM 954 C CA . LYS A 1 120 ? 37.534 1.151 -65.316 1.00 96.12 120 LYS A CA 1
ATOM 955 C C . LYS A 1 120 ? 36.536 0.195 -64.657 1.00 96.12 120 LYS A C 1
ATOM 957 O O . LYS A 1 120 ? 36.615 0.047 -63.434 1.00 96.12 120 LYS A O 1
ATOM 962 N N . PRO A 1 121 ? 35.697 -0.551 -65.410 1.00 93.56 121 PRO A N 1
ATOM 963 C CA . PRO A 1 121 ? 34.589 -1.316 -64.837 1.00 93.56 121 PRO A CA 1
ATOM 964 C C . PRO A 1 121 ? 34.960 -2.218 -63.657 1.00 93.56 121 PRO A C 1
ATOM 966 O O . PRO A 1 121 ? 34.357 -2.129 -62.590 1.00 93.56 121 PRO A O 1
ATOM 969 N N . LYS A 1 122 ? 36.020 -3.027 -63.792 1.00 92.56 122 LYS A N 1
ATOM 970 C CA . LYS A 1 122 ? 36.492 -3.925 -62.722 1.00 92.56 122 LYS A CA 1
ATOM 971 C C . LYS A 1 122 ? 36.892 -3.175 -61.445 1.00 92.56 122 LYS A C 1
ATOM 973 O O . LYS A 1 122 ? 36.669 -3.662 -60.342 1.00 92.56 122 LYS A O 1
ATOM 978 N N . ARG A 1 123 ? 37.507 -2.002 -61.591 1.00 94.69 123 ARG A N 1
ATOM 979 C CA . ARG A 1 123 ? 38.021 -1.209 -60.473 1.00 94.69 123 ARG A CA 1
ATOM 980 C C . ARG A 1 123 ? 36.910 -0.417 -59.788 1.00 94.69 123 ARG A C 1
ATOM 982 O O . ARG A 1 123 ? 36.832 -0.445 -58.566 1.00 94.69 123 ARG A O 1
ATOM 989 N N . THR A 1 124 ? 36.011 0.194 -60.555 1.00 95.50 124 THR A N 1
ATOM 990 C CA . THR A 1 124 ? 34.826 0.881 -60.023 1.00 95.50 124 THR A CA 1
ATOM 991 C C . THR A 1 124 ? 33.936 -0.076 -59.232 1.00 95.50 124 THR A C 1
ATOM 993 O O . THR A 1 124 ? 33.522 0.258 -58.126 1.00 95.50 124 THR A O 1
ATOM 996 N N . ARG A 1 125 ? 33.737 -1.311 -59.723 1.00 93.50 125 ARG A N 1
ATOM 997 C CA . ARG A 1 125 ? 33.009 -2.362 -58.988 1.00 93.50 125 ARG A CA 1
ATOM 998 C C . ARG A 1 125 ? 33.614 -2.660 -57.621 1.00 93.50 125 ARG A C 1
ATOM 1000 O O . ARG A 1 125 ? 32.868 -2.841 -56.669 1.00 93.50 125 ARG A O 1
ATOM 1007 N N . ARG A 1 126 ? 34.946 -2.665 -57.497 1.00 94.44 126 ARG A N 1
ATOM 1008 C CA . ARG A 1 126 ? 35.619 -2.861 -56.203 1.00 94.44 126 ARG A CA 1
ATOM 1009 C C . ARG A 1 126 ? 35.250 -1.757 -55.210 1.00 94.44 126 ARG A C 1
ATOM 1011 O O . ARG A 1 126 ? 34.927 -2.054 -54.067 1.00 94.44 126 ARG A O 1
ATOM 1018 N N . PHE A 1 127 ? 35.275 -0.500 -55.649 1.00 95.75 127 PHE A N 1
ATOM 1019 C CA . PHE A 1 127 ? 34.904 0.635 -54.801 1.00 95.75 127 PHE A CA 1
ATOM 1020 C C . PHE A 1 127 ? 33.413 0.643 -54.458 1.00 95.75 127 PHE A C 1
ATOM 1022 O O . PHE A 1 127 ? 33.051 0.920 -53.321 1.00 95.75 127 PHE A O 1
ATOM 1029 N N . PHE A 1 128 ? 32.548 0.281 -55.402 1.00 95.06 128 PHE A N 1
ATOM 1030 C CA . PHE A 1 128 ? 31.120 0.116 -55.136 1.00 95.06 128 PHE A CA 1
ATOM 1031 C C . PHE A 1 128 ? 30.838 -1.012 -54.143 1.00 95.06 128 PHE A C 1
ATOM 1033 O O . PHE A 1 128 ? 30.068 -0.809 -53.215 1.00 95.06 128 PHE A O 1
ATOM 1040 N N . ALA A 1 129 ? 31.520 -2.153 -54.263 1.00 92.75 129 ALA A N 1
ATOM 1041 C CA . ALA A 1 129 ? 31.436 -3.247 -53.298 1.00 92.75 129 ALA A CA 1
ATOM 1042 C C . ALA A 1 129 ? 31.863 -2.816 -51.883 1.00 92.75 129 ALA A C 1
ATOM 1044 O O . ALA A 1 129 ? 31.236 -3.212 -50.903 1.00 92.75 129 ALA A O 1
ATOM 1045 N N . MET A 1 130 ? 32.905 -1.985 -51.767 1.00 93.31 130 MET A N 1
ATOM 1046 C CA . MET A 1 130 ? 33.297 -1.382 -50.489 1.00 93.31 130 MET A CA 1
ATOM 1047 C C . MET A 1 130 ? 32.179 -0.494 -49.936 1.00 93.31 130 MET A C 1
ATOM 1049 O O . MET A 1 130 ? 31.764 -0.697 -48.805 1.00 93.31 130 MET A O 1
ATOM 1053 N N . ILE A 1 131 ? 31.614 0.411 -50.739 1.00 94.38 131 ILE A N 1
ATOM 1054 C CA . ILE A 1 131 ? 30.493 1.250 -50.287 1.00 94.38 131 ILE A CA 1
ATOM 1055 C C . ILE A 1 131 ? 29.305 0.389 -49.835 1.00 94.38 131 ILE A C 1
ATOM 1057 O O . ILE A 1 131 ? 28.802 0.586 -48.736 1.00 94.38 131 ILE A O 1
ATOM 1061 N N . CYS A 1 132 ? 28.895 -0.611 -50.621 1.00 91.88 132 CYS A N 1
ATOM 1062 C CA . CYS A 1 132 ? 27.807 -1.521 -50.251 1.00 91.88 132 CYS A CA 1
ATOM 1063 C C . CYS A 1 132 ? 28.060 -2.225 -48.910 1.00 91.88 132 CYS A C 1
ATOM 1065 O O . CYS A 1 132 ? 27.149 -2.317 -48.094 1.00 91.88 132 CYS A O 1
ATOM 1067 N N . ASN A 1 133 ? 29.293 -2.676 -48.648 1.00 90.81 133 ASN A N 1
ATOM 1068 C CA . ASN A 1 133 ? 29.651 -3.271 -47.357 1.00 90.81 133 ASN A CA 1
ATOM 1069 C C . ASN A 1 133 ? 29.435 -2.306 -46.191 1.00 90.81 133 ASN A C 1
ATOM 1071 O O . ASN A 1 133 ? 28.886 -2.700 -45.166 1.00 90.81 133 ASN A O 1
ATOM 1075 N N . PHE A 1 134 ? 29.885 -1.060 -46.338 1.00 91.12 134 PHE A N 1
ATOM 1076 C CA . PHE A 1 134 ? 29.693 -0.039 -45.315 1.00 91.12 134 PHE A CA 1
ATOM 1077 C C . PHE A 1 134 ? 28.210 0.237 -45.073 1.00 91.12 134 PHE A C 1
ATOM 1079 O O . PHE A 1 134 ? 27.782 0.245 -43.927 1.00 91.12 134 PHE A O 1
ATOM 1086 N N . MET A 1 135 ? 27.429 0.386 -46.143 1.00 89.88 135 MET A N 1
ATOM 1087 C CA . MET A 1 135 ? 25.997 0.678 -46.061 1.00 89.88 135 MET A CA 1
ATOM 1088 C C . MET A 1 135 ? 25.213 -0.426 -45.342 1.00 89.88 135 MET A C 1
ATOM 1090 O O . MET A 1 135 ? 24.409 -0.147 -44.455 1.00 89.88 135 MET A O 1
ATOM 1094 N N . LEU A 1 136 ? 25.494 -1.691 -45.665 1.00 89.00 136 LEU A N 1
ATOM 1095 C CA . LEU A 1 136 ? 24.882 -2.828 -44.976 1.00 89.00 136 LEU A CA 1
ATOM 1096 C C . LEU A 1 136 ? 25.307 -2.906 -43.505 1.00 89.00 136 LEU A C 1
ATOM 1098 O O . LEU A 1 136 ? 24.526 -3.322 -42.651 1.00 89.00 136 LEU A O 1
ATOM 1102 N N . PHE A 1 137 ? 26.549 -2.525 -43.194 1.00 87.81 137 PHE A N 1
ATOM 1103 C CA . PHE A 1 137 ? 27.015 -2.445 -41.814 1.00 87.81 137 PHE A CA 1
ATOM 1104 C C . PHE A 1 137 ? 26.278 -1.347 -41.038 1.00 87.81 137 PHE A C 1
ATOM 1106 O O . PHE A 1 137 ? 25.791 -1.613 -39.941 1.00 87.81 137 PHE A O 1
ATOM 1113 N N . THR A 1 138 ? 26.149 -0.145 -41.606 1.00 86.00 138 THR A N 1
ATOM 1114 C CA . THR A 1 138 ? 25.449 0.969 -40.956 1.00 86.00 138 THR A CA 1
ATOM 1115 C C . THR A 1 138 ? 23.972 0.675 -40.765 1.00 86.00 138 THR A C 1
ATOM 1117 O O . THR A 1 138 ? 23.455 0.942 -39.691 1.00 86.00 138 THR A O 1
ATOM 1120 N N . GLU A 1 139 ? 23.305 0.059 -41.743 1.00 86.88 139 GLU A N 1
ATOM 1121 C CA . GLU A 1 139 ? 21.895 -0.322 -41.612 1.00 86.88 139 GLU A CA 1
ATOM 1122 C C . GLU A 1 139 ? 21.683 -1.302 -40.448 1.00 86.88 139 GLU A C 1
ATOM 1124 O O . GLU A 1 139 ? 20.789 -1.112 -39.625 1.00 86.88 139 GLU A O 1
ATOM 1129 N N . ARG A 1 140 ? 22.538 -2.329 -40.334 1.00 84.81 140 ARG A N 1
ATOM 1130 C CA . ARG A 1 140 ? 22.490 -3.279 -39.209 1.00 84.81 140 ARG A CA 1
ATOM 1131 C C . ARG A 1 140 ? 22.747 -2.590 -37.876 1.00 84.81 140 ARG A C 1
ATOM 1133 O O . ARG A 1 140 ? 22.054 -2.877 -36.909 1.00 84.81 140 ARG A O 1
ATOM 1140 N N . PHE A 1 141 ? 23.730 -1.697 -37.827 1.00 83.38 141 PHE A N 1
ATOM 1141 C CA . PHE A 1 141 ? 24.067 -0.970 -36.611 1.00 83.38 141 PHE A CA 1
ATOM 1142 C C . PHE A 1 141 ? 22.942 -0.020 -36.177 1.00 83.38 141 PHE A C 1
ATOM 1144 O O . PHE A 1 141 ? 22.597 0.001 -35.002 1.00 83.38 141 PHE A O 1
ATOM 1151 N N . CYS A 1 142 ? 22.331 0.715 -37.111 1.00 83.94 142 CYS A N 1
ATOM 1152 C CA . CYS A 1 142 ? 21.172 1.565 -36.837 1.00 83.94 142 CYS A CA 1
ATOM 1153 C C . CYS A 1 142 ? 19.998 0.745 -36.303 1.00 83.94 142 CYS A C 1
ATOM 1155 O O . CYS A 1 142 ? 19.461 1.098 -35.263 1.00 83.94 142 CYS A O 1
ATOM 1157 N N . LYS A 1 143 ? 19.676 -0.394 -36.932 1.00 84.62 143 LYS A N 1
ATOM 1158 C CA . LYS A 1 143 ? 18.640 -1.310 -36.428 1.00 84.62 143 LYS A CA 1
ATOM 1159 C C . LYS A 1 143 ? 18.937 -1.791 -35.008 1.00 84.62 143 LYS A C 1
ATOM 1161 O O . LYS A 1 143 ? 18.058 -1.752 -34.162 1.00 84.62 143 LYS A O 1
ATOM 1166 N N . MET A 1 144 ? 20.180 -2.181 -34.717 1.00 79.31 144 MET A N 1
ATOM 1167 C CA . MET A 1 144 ? 20.577 -2.571 -33.358 1.00 79.31 144 MET A CA 1
ATOM 1168 C C . MET A 1 144 ? 20.451 -1.419 -32.351 1.00 79.31 144 MET A C 1
ATOM 1170 O O . MET A 1 144 ? 20.073 -1.652 -31.206 1.00 79.31 144 MET A O 1
ATOM 1174 N N . ALA A 1 145 ? 20.783 -0.189 -32.750 1.00 78.69 145 ALA A N 1
ATOM 1175 C CA . ALA A 1 145 ? 20.645 0.988 -31.896 1.00 78.69 145 ALA A CA 1
ATOM 1176 C C . ALA A 1 145 ? 19.168 1.315 -31.622 1.00 78.69 145 ALA A C 1
ATOM 1178 O O . ALA A 1 145 ? 18.811 1.531 -30.470 1.00 78.69 145 ALA A O 1
ATOM 1179 N N . GLU A 1 146 ? 18.316 1.269 -32.648 1.00 86.62 146 GLU A N 1
ATOM 1180 C CA . GLU A 1 146 ? 16.861 1.444 -32.531 1.00 86.62 146 GLU A CA 1
ATOM 1181 C C . GLU A 1 146 ? 16.235 0.364 -31.635 1.00 86.62 146 GLU A C 1
ATOM 1183 O O . GLU A 1 146 ? 15.444 0.676 -30.749 1.00 86.62 146 GLU A O 1
ATOM 1188 N N . GLU A 1 147 ? 16.631 -0.904 -31.800 1.00 84.25 147 GLU A N 1
ATOM 1189 C CA . GLU A 1 147 ? 16.197 -2.009 -30.934 1.00 84.25 147 GLU A CA 1
ATOM 1190 C C . GLU A 1 147 ? 16.582 -1.768 -29.466 1.00 84.25 147 GLU A C 1
ATOM 1192 O O . GLU A 1 147 ? 15.793 -2.048 -28.562 1.00 84.25 147 GLU A O 1
ATOM 1197 N N . LYS A 1 148 ? 17.782 -1.227 -29.215 1.00 80.56 148 LYS A N 1
ATOM 1198 C CA . LYS A 1 148 ? 18.250 -0.901 -27.861 1.00 80.56 148 LYS A CA 1
ATOM 1199 C C . LYS A 1 148 ? 17.544 0.311 -27.268 1.00 80.56 148 LYS A C 1
ATOM 1201 O O . LYS A 1 148 ? 17.230 0.299 -26.081 1.00 80.56 148 LYS A O 1
ATOM 1206 N N . GLU A 1 149 ? 17.277 1.332 -28.072 1.00 83.62 149 GLU A N 1
ATOM 1207 C CA . GLU A 1 149 ? 16.503 2.500 -27.655 1.00 83.62 149 GLU A CA 1
ATOM 1208 C C . GLU A 1 149 ? 15.076 2.096 -27.262 1.00 83.62 149 GLU A C 1
ATOM 1210 O O . GLU A 1 149 ? 14.589 2.491 -26.202 1.00 83.62 149 GLU A O 1
ATOM 1215 N N . GLU A 1 150 ? 14.438 1.226 -28.048 1.00 91.12 150 GLU A N 1
ATOM 1216 C CA . GLU A 1 150 ? 13.117 0.687 -27.727 1.00 91.12 150 GLU A CA 1
ATOM 1217 C C . GLU A 1 150 ? 13.135 -0.167 -26.448 1.00 91.12 150 GLU A C 1
ATOM 1219 O O . GLU A 1 150 ? 12.261 -0.019 -25.593 1.00 91.12 150 GLU A O 1
ATOM 1224 N N . GLU A 1 151 ? 14.155 -1.014 -26.253 1.00 82.38 151 GLU A N 1
ATOM 1225 C CA . GLU A 1 151 ? 14.328 -1.785 -25.012 1.00 82.38 151 GLU A CA 1
ATOM 1226 C C . GLU A 1 151 ? 14.420 -0.865 -23.782 1.00 82.38 151 GLU A C 1
ATOM 1228 O O . GLU A 1 151 ? 13.748 -1.100 -22.773 1.00 82.38 151 GLU A O 1
ATOM 1233 N N . VAL A 1 152 ? 15.187 0.225 -23.881 1.00 83.25 152 VAL A N 1
ATOM 1234 C CA . VAL A 1 152 ? 15.299 1.233 -22.817 1.00 83.25 152 VAL A CA 1
ATOM 1235 C C . VAL A 1 152 ? 13.963 1.941 -22.578 1.00 83.25 152 VAL A C 1
ATOM 1237 O O . VAL A 1 152 ? 13.560 2.094 -21.423 1.00 83.25 152 VAL A O 1
ATOM 1240 N N . ASN A 1 153 ? 13.232 2.317 -23.630 1.00 86.31 153 ASN A N 1
ATOM 1241 C CA . ASN A 1 153 ? 11.917 2.952 -23.502 1.00 86.31 153 ASN A CA 1
ATOM 1242 C C . ASN A 1 153 ? 10.906 2.043 -22.786 1.00 86.31 153 ASN A C 1
ATOM 1244 O O . ASN A 1 153 ? 10.194 2.488 -21.880 1.00 86.31 153 ASN A O 1
ATOM 1248 N N . VAL A 1 154 ? 10.895 0.747 -23.108 1.00 88.62 154 VAL A N 1
ATOM 1249 C CA . VAL A 1 154 ? 10.054 -0.245 -22.421 1.00 88.62 154 VAL A CA 1
ATOM 1250 C C . VAL A 1 154 ? 10.421 -0.358 -20.935 1.00 88.62 154 VAL A C 1
ATOM 1252 O O . VAL A 1 154 ? 9.525 -0.445 -20.084 1.00 88.62 154 VAL A O 1
ATOM 1255 N N . LEU A 1 155 ? 11.714 -0.330 -20.593 1.00 79.88 155 LEU A N 1
ATOM 1256 C CA . LEU A 1 155 ? 12.170 -0.331 -19.198 1.00 79.88 155 LEU A CA 1
ATOM 1257 C C . LEU A 1 155 ? 11.732 0.938 -18.452 1.00 79.88 155 LEU A C 1
ATOM 1259 O O . LEU A 1 155 ? 11.254 0.831 -17.320 1.00 79.88 155 LEU A O 1
ATOM 1263 N N . ILE A 1 156 ? 11.804 2.114 -19.086 1.00 81.06 156 ILE A N 1
ATOM 1264 C CA . ILE A 1 156 ? 11.313 3.382 -18.517 1.00 81.06 156 ILE A CA 1
ATOM 1265 C C . ILE A 1 156 ? 9.818 3.281 -18.197 1.00 81.06 156 ILE A C 1
ATOM 1267 O O . ILE A 1 156 ? 9.413 3.519 -17.056 1.00 81.06 156 ILE A O 1
ATOM 1271 N N . GLU A 1 157 ? 8.990 2.855 -19.154 1.00 88.19 157 GLU A N 1
ATOM 1272 C CA . GLU A 1 157 ? 7.549 2.713 -18.918 1.00 88.19 157 GLU A CA 1
ATOM 1273 C C . GLU A 1 157 ? 7.232 1.719 -17.795 1.00 88.19 157 GLU A C 1
ATOM 1275 O O . GLU A 1 157 ? 6.313 1.919 -16.988 1.00 88.19 157 GLU A O 1
ATOM 1280 N N . ARG A 1 158 ? 7.962 0.599 -17.753 1.00 78.25 158 ARG A N 1
ATOM 1281 C CA . ARG A 1 158 ? 7.794 -0.421 -16.718 1.00 78.25 158 ARG A CA 1
ATOM 1282 C C . ARG A 1 158 ? 8.143 0.149 -15.346 1.00 78.25 158 ARG A C 1
ATOM 1284 O O . ARG A 1 158 ? 7.356 -0.038 -14.414 1.00 78.25 158 ARG A O 1
ATOM 1291 N N . ARG A 1 159 ? 9.246 0.893 -15.239 1.00 74.88 159 ARG A N 1
ATOM 1292 C CA . ARG A 1 159 ? 9.683 1.593 -14.025 1.00 74.88 159 ARG A CA 1
ATOM 1293 C C . ARG A 1 159 ? 8.629 2.583 -13.530 1.00 74.88 159 ARG A C 1
ATOM 1295 O O . ARG A 1 159 ? 8.282 2.575 -12.349 1.00 74.88 159 ARG A O 1
ATOM 1302 N N . GLU A 1 160 ? 8.055 3.389 -14.420 1.00 86.38 160 GLU A N 1
ATOM 1303 C CA . GLU A 1 160 ? 6.988 4.338 -14.074 1.00 86.38 160 GLU A CA 1
ATOM 1304 C C . GLU A 1 160 ? 5.731 3.628 -13.551 1.00 86.38 160 GLU A C 1
ATOM 1306 O O . GLU A 1 160 ? 5.203 3.976 -12.487 1.00 86.38 160 GLU A O 1
ATOM 1311 N N . LYS A 1 161 ? 5.282 2.569 -14.240 1.00 85.50 161 LYS A N 1
ATOM 1312 C CA . LYS A 1 161 ? 4.142 1.740 -13.805 1.00 85.50 161 LYS A CA 1
ATOM 1313 C C . LYS A 1 161 ? 4.406 1.089 -12.441 1.00 85.50 161 LYS A C 1
ATOM 1315 O O . LYS A 1 161 ? 3.493 0.997 -11.616 1.00 85.50 161 LYS A O 1
ATOM 1320 N N . MET A 1 162 ? 5.635 0.643 -12.194 1.00 77.31 162 MET A N 1
ATOM 1321 C CA . MET A 1 162 ? 6.076 0.051 -10.930 1.00 77.31 162 MET A CA 1
ATOM 1322 C C . MET A 1 162 ? 6.035 1.066 -9.780 1.00 77.31 162 MET A C 1
ATOM 1324 O O . MET A 1 162 ? 5.450 0.790 -8.731 1.00 77.31 162 MET A O 1
ATOM 1328 N N . ASN A 1 163 ? 6.581 2.264 -10.003 1.00 77.12 163 ASN A N 1
ATOM 1329 C CA . ASN A 1 163 ? 6.587 3.361 -9.036 1.00 77.12 163 ASN A CA 1
ATOM 1330 C C . ASN A 1 163 ? 5.168 3.812 -8.671 1.00 77.12 163 ASN A C 1
ATOM 1332 O O . ASN A 1 163 ? 4.859 3.988 -7.491 1.00 77.12 163 ASN A O 1
ATOM 1336 N N . ALA A 1 164 ? 4.268 3.907 -9.652 1.00 87.19 164 ALA A N 1
ATOM 1337 C CA . ALA A 1 164 ? 2.863 4.214 -9.392 1.00 87.19 164 ALA A CA 1
ATOM 1338 C C . ALA A 1 164 ? 2.179 3.140 -8.521 1.00 87.19 164 ALA A C 1
ATOM 1340 O O . ALA A 1 164 ? 1.367 3.465 -7.651 1.00 87.19 164 ALA A O 1
ATOM 1341 N N . LYS A 1 165 ? 2.504 1.851 -8.716 1.00 82.88 165 LYS A N 1
ATOM 1342 C CA . LYS A 1 165 ? 2.004 0.760 -7.858 1.00 82.88 165 LYS A CA 1
ATOM 1343 C C . LYS A 1 165 ? 2.585 0.829 -6.445 1.00 82.88 165 LYS A C 1
ATOM 1345 O O . LYS A 1 165 ? 1.830 0.646 -5.492 1.00 82.88 165 LYS A O 1
ATOM 1350 N N . LEU A 1 166 ? 3.879 1.128 -6.305 1.00 75.50 166 LEU A N 1
ATOM 1351 C CA . LEU A 1 166 ? 4.532 1.312 -5.004 1.00 75.50 166 LEU A CA 1
ATOM 1352 C C . LEU A 1 166 ? 3.860 2.425 -4.194 1.00 75.50 166 LEU A C 1
ATOM 1354 O O . LEU A 1 166 ? 3.500 2.195 -3.043 1.00 75.50 166 LEU A O 1
ATOM 1358 N N . GLN A 1 167 ? 3.608 3.586 -4.804 1.00 84.62 167 GLN A N 1
ATOM 1359 C CA . GLN A 1 167 ? 2.915 4.694 -4.136 1.00 84.62 167 GLN A CA 1
ATOM 1360 C C . GLN A 1 167 ? 1.501 4.304 -3.681 1.00 84.62 167 GLN A C 1
ATOM 1362 O O . GLN A 1 167 ? 1.115 4.585 -2.548 1.00 84.62 167 GLN A O 1
ATOM 1367 N N . LYS A 1 168 ? 0.738 3.596 -4.527 1.00 87.94 168 LYS A N 1
ATOM 1368 C CA . LYS A 1 168 ? -0.605 3.109 -4.161 1.00 87.94 168 LYS A CA 1
ATOM 1369 C C . LYS A 1 168 ? -0.574 2.124 -2.990 1.00 87.94 168 LYS A C 1
ATOM 1371 O O . LYS A 1 168 ? -1.408 2.230 -2.097 1.00 87.94 168 LYS A O 1
ATOM 1376 N N . LEU A 1 169 ? 0.377 1.188 -2.973 1.00 80.25 169 LEU A N 1
ATOM 1377 C CA . LEU A 1 169 ? 0.526 0.232 -1.869 1.00 80.25 169 LEU A CA 1
ATOM 1378 C C . LEU A 1 169 ? 0.972 0.915 -0.573 1.00 80.25 169 LEU A C 1
ATOM 1380 O O .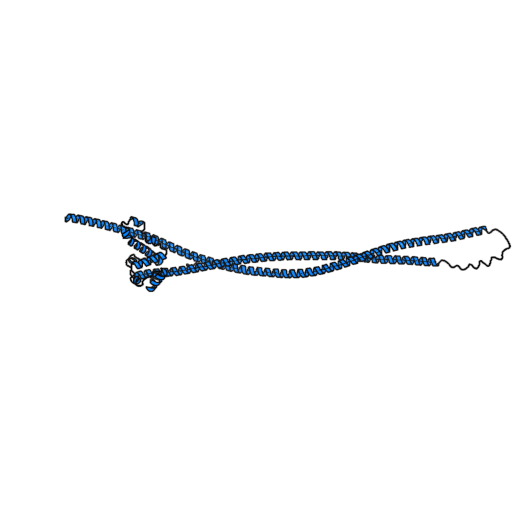 LEU A 1 169 ? 0.457 0.589 0.491 1.00 80.25 169 LEU A O 1
ATOM 1384 N N . GLN A 1 170 ? 1.881 1.890 -0.649 1.00 81.31 170 GLN A N 1
ATOM 1385 C CA . GLN A 1 170 ? 2.283 2.689 0.511 1.00 81.31 170 GLN A CA 1
ATOM 1386 C C . GLN A 1 170 ? 1.097 3.447 1.115 1.00 81.31 170 GLN A C 1
ATOM 1388 O O . GLN A 1 170 ? 0.927 3.434 2.336 1.00 81.31 170 GLN A O 1
ATOM 1393 N N . GLN A 1 171 ? 0.253 4.047 0.269 1.00 88.44 171 GLN A N 1
ATOM 1394 C CA . GLN A 1 171 ? -0.971 4.705 0.719 1.00 88.44 171 GLN A CA 1
ATOM 1395 C C . GLN A 1 171 ? -1.925 3.709 1.387 1.00 88.44 171 GLN A C 1
ATOM 1397 O O . GLN A 1 171 ? -2.385 3.961 2.496 1.00 88.44 171 GLN A O 1
ATOM 1402 N N . LEU A 1 172 ? -2.149 2.543 0.773 1.00 85.38 172 LEU A N 1
ATOM 1403 C CA . LEU A 1 172 ? -3.033 1.511 1.319 1.00 85.38 172 LEU A CA 1
ATOM 1404 C C . LEU A 1 172 ? -2.556 1.007 2.692 1.00 85.38 172 LEU A C 1
ATOM 1406 O O . LEU A 1 172 ? -3.357 0.902 3.619 1.00 85.38 172 LEU A O 1
ATOM 1410 N N . ILE A 1 173 ? -1.249 0.776 2.860 1.00 81.12 173 ILE A N 1
ATOM 1411 C CA . ILE A 1 173 ? -0.656 0.417 4.158 1.00 81.12 173 ILE A CA 1
ATOM 1412 C C . ILE A 1 173 ? -0.883 1.533 5.187 1.00 81.12 173 ILE A C 1
ATOM 1414 O O . ILE A 1 173 ? -1.179 1.246 6.349 1.00 81.12 173 ILE A O 1
ATOM 1418 N N . SER A 1 174 ? -0.726 2.798 4.789 1.00 87.75 174 SER A N 1
ATOM 1419 C CA . SER A 1 174 ? -0.968 3.945 5.671 1.00 87.75 174 SER A CA 1
ATOM 1420 C C . SER A 1 174 ? -2.427 3.998 6.128 1.00 87.75 174 SER A C 1
ATOM 1422 O O . SER A 1 174 ? -2.691 4.091 7.326 1.00 87.75 174 SER A O 1
ATOM 1424 N N . ASP A 1 175 ? -3.371 3.858 5.200 1.00 86.81 175 ASP A N 1
ATOM 1425 C CA . ASP A 1 175 ? -4.806 3.891 5.490 1.00 86.81 175 ASP A CA 1
ATOM 1426 C C . ASP A 1 175 ? -5.212 2.737 6.422 1.00 86.81 175 ASP A C 1
ATOM 1428 O O . ASP A 1 175 ? -5.937 2.937 7.399 1.00 86.81 175 ASP A O 1
ATOM 1432 N N . ARG A 1 176 ? -4.675 1.532 6.186 1.00 80.69 176 ARG A N 1
ATOM 1433 C CA . ARG A 1 176 ? -4.899 0.355 7.042 1.00 80.69 176 ARG A CA 1
ATOM 1434 C C . ARG A 1 176 ? -4.345 0.539 8.453 1.00 80.69 176 ARG A C 1
ATOM 1436 O O . ARG A 1 176 ? -4.996 0.129 9.411 1.00 80.69 176 ARG A O 1
ATOM 1443 N N . LYS A 1 177 ? -3.183 1.185 8.610 1.00 81.75 177 LYS A N 1
ATOM 1444 C CA . LYS A 1 177 ? -2.638 1.527 9.935 1.00 81.75 177 LYS A CA 1
ATOM 1445 C C . LYS A 1 177 ? -3.542 2.501 10.685 1.00 81.75 177 LYS A C 1
ATOM 1447 O O . LYS A 1 177 ? -3.799 2.279 11.863 1.00 81.75 177 LYS A O 1
ATOM 1452 N N . VAL A 1 178 ? -4.035 3.542 10.011 1.00 87.69 178 VAL A N 1
ATOM 1453 C CA . VAL A 1 178 ? -4.956 4.518 10.615 1.00 87.69 178 VAL A CA 1
ATOM 1454 C C . VAL A 1 178 ? -6.251 3.836 11.063 1.00 87.69 178 VAL A C 1
ATOM 1456 O O . VAL A 1 178 ? -6.699 4.060 12.186 1.00 87.69 178 VAL A O 1
ATOM 1459 N N . GLU A 1 179 ? -6.821 2.963 10.229 1.00 84.56 179 GLU A N 1
ATOM 1460 C CA . GLU A 1 179 ? -8.011 2.179 10.586 1.00 84.56 179 GLU A CA 1
ATOM 1461 C C . GLU A 1 179 ? -7.748 1.252 11.783 1.00 84.56 179 GLU A C 1
ATOM 1463 O O . GLU A 1 179 ? -8.585 1.162 12.680 1.00 84.56 179 GLU A O 1
ATOM 1468 N N . ASN A 1 180 ? -6.574 0.613 11.849 1.00 78.94 180 ASN A N 1
ATOM 1469 C CA . ASN A 1 180 ? -6.201 -0.222 12.989 1.00 78.94 180 ASN A CA 1
ATOM 1470 C C . ASN A 1 180 ? -6.121 0.597 14.288 1.00 78.94 180 ASN A C 1
ATOM 1472 O O . ASN A 1 180 ? -6.744 0.234 15.282 1.00 78.94 180 ASN A O 1
ATOM 1476 N N . THR A 1 181 ? -5.443 1.750 14.268 1.00 82.62 181 THR A N 1
ATOM 1477 C CA . THR A 1 181 ? -5.368 2.650 15.432 1.00 82.62 181 THR A CA 1
ATOM 1478 C C . THR A 1 181 ? -6.751 3.144 15.854 1.00 82.62 181 THR A C 1
ATOM 1480 O O . THR A 1 181 ? -7.062 3.177 17.042 1.00 82.62 181 THR A O 1
ATOM 1483 N N . ARG A 1 182 ? -7.622 3.488 14.898 1.00 82.38 182 ARG A N 1
ATOM 1484 C CA . ARG A 1 182 ? -9.006 3.882 15.192 1.00 82.38 182 ARG A CA 1
ATOM 1485 C C . ARG A 1 182 ? -9.789 2.750 15.862 1.00 82.38 182 ARG A C 1
ATOM 1487 O O . ARG A 1 182 ? -10.550 3.010 16.792 1.00 82.38 182 ARG A O 1
ATOM 1494 N N . SER A 1 183 ? -9.599 1.514 15.403 1.00 76.69 183 SER A N 1
ATOM 1495 C CA . SER A 1 183 ? -10.225 0.332 16.000 1.00 76.69 183 SER A CA 1
ATOM 1496 C C . SER A 1 183 ? -9.718 0.070 17.421 1.00 76.69 183 SER A C 1
ATOM 1498 O O . SER A 1 183 ? -10.515 -0.281 18.286 1.00 76.69 183 SER A O 1
ATOM 1500 N N . GLU A 1 184 ? -8.424 0.274 17.688 1.00 76.88 184 GLU A N 1
ATOM 1501 C CA . GLU A 1 184 ? -7.852 0.149 19.038 1.00 76.88 184 GLU A CA 1
ATOM 1502 C C . GLU A 1 184 ? -8.415 1.202 20.001 1.00 76.88 184 GLU A C 1
ATOM 1504 O O . GLU A 1 184 ? -8.793 0.862 21.120 1.00 76.88 184 GLU A O 1
ATOM 1509 N N . VAL A 1 185 ? -8.563 2.455 19.559 1.00 84.44 185 VAL A N 1
ATOM 1510 C CA . VAL A 1 185 ? -9.184 3.514 20.376 1.00 84.44 185 VAL A CA 1
ATOM 1511 C C . VAL A 1 185 ? -10.634 3.170 20.728 1.00 84.44 185 VAL A C 1
ATOM 1513 O O . VAL A 1 185 ? -11.027 3.294 21.886 1.00 84.44 185 VAL A O 1
ATOM 1516 N N . ALA A 1 186 ? -11.420 2.688 19.760 1.00 78.88 186 ALA A N 1
ATOM 1517 C CA . ALA A 1 186 ? -12.799 2.264 20.013 1.00 78.88 186 ALA A CA 1
ATOM 1518 C C . ALA A 1 186 ? -12.875 1.091 21.010 1.00 78.88 186 ALA A C 1
ATOM 1520 O O . ALA A 1 186 ? -13.786 1.038 21.838 1.00 78.88 186 ALA A O 1
ATOM 1521 N N . LYS A 1 187 ? -11.894 0.177 20.966 1.00 79.56 187 LYS A N 1
ATOM 1522 C CA . LYS A 1 187 ? -11.773 -0.927 21.925 1.00 79.56 187 LYS A CA 1
ATOM 1523 C C . LYS A 1 187 ? -11.521 -0.442 23.345 1.00 79.56 187 LYS A C 1
ATOM 1525 O O . LYS A 1 187 ? -12.202 -0.890 24.265 1.00 79.56 187 LYS A O 1
ATOM 1530 N N . GLU A 1 188 ? -10.601 0.498 23.512 1.00 83.81 188 GLU A N 1
ATOM 1531 C CA . GLU A 1 188 ? -10.291 1.092 24.813 1.00 83.81 188 GLU A CA 1
ATOM 1532 C C . GLU A 1 188 ? -11.511 1.819 25.417 1.00 83.81 188 GLU A C 1
ATOM 1534 O O . GLU A 1 188 ? -11.786 1.706 26.613 1.00 83.81 188 GLU A O 1
ATOM 1539 N N . GLU A 1 189 ? -12.293 2.525 24.591 1.00 84.81 189 GLU A N 1
ATOM 1540 C CA . GLU A 1 189 ? -13.510 3.219 25.035 1.00 84.81 189 GLU A CA 1
ATOM 1541 C C . GLU A 1 189 ? -14.590 2.260 25.557 1.00 84.81 189 GLU A C 1
ATOM 1543 O O . GLU A 1 189 ? -15.211 2.542 26.587 1.00 84.81 189 GLU A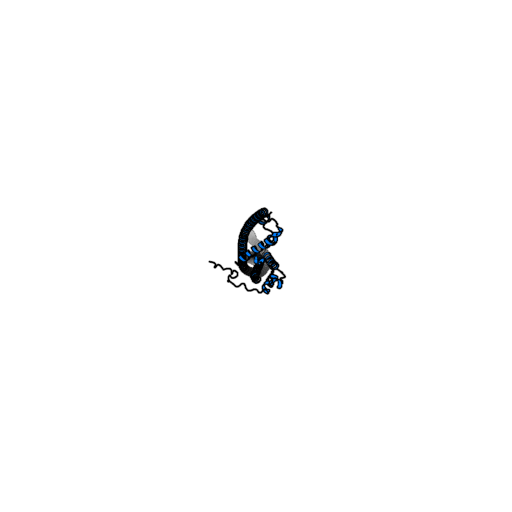 O 1
ATOM 1548 N N . GLU A 1 190 ? -14.808 1.120 24.895 1.00 78.44 190 GLU A N 1
ATOM 1549 C CA . GLU A 1 190 ? -15.780 0.123 25.363 1.00 78.44 190 GLU A CA 1
ATOM 1550 C C . GLU A 1 190 ? -15.312 -0.618 26.620 1.00 78.44 190 GLU A C 1
ATOM 1552 O O . GLU A 1 190 ? -16.120 -0.860 27.521 1.00 78.44 190 GLU A O 1
ATOM 1557 N N . ILE A 1 191 ? -14.013 -0.913 26.746 1.00 80.81 191 ILE A N 1
ATOM 1558 C CA . ILE A 1 191 ? -13.446 -1.459 27.991 1.00 80.81 191 ILE A CA 1
ATOM 1559 C C . ILE A 1 191 ? -13.694 -0.483 29.148 1.00 80.81 191 ILE A C 1
ATOM 1561 O O . ILE A 1 191 ? -14.189 -0.874 30.205 1.00 80.81 191 ILE A O 1
ATOM 1565 N N . ARG A 1 192 ? -13.456 0.814 28.928 1.00 86.62 192 ARG A N 1
ATOM 1566 C CA . ARG A 1 192 ? -13.701 1.842 29.944 1.00 86.62 192 ARG A CA 1
ATOM 1567 C C . ARG A 1 192 ? -15.179 1.932 30.349 1.00 86.62 192 ARG A C 1
ATOM 1569 O O . ARG A 1 192 ? -15.473 2.114 31.531 1.00 86.62 192 ARG A O 1
ATOM 1576 N N . ARG A 1 193 ? -16.117 1.799 29.401 1.00 80.75 193 ARG A N 1
ATOM 1577 C CA . ARG A 1 193 ? -17.566 1.764 29.696 1.00 80.75 193 ARG A CA 1
ATOM 1578 C C . ARG A 1 193 ? -17.950 0.552 30.541 1.00 80.75 193 ARG A C 1
ATOM 1580 O O . ARG A 1 193 ? -18.760 0.680 31.460 1.00 80.75 193 ARG A O 1
ATOM 1587 N N . LEU A 1 194 ? -17.373 -0.612 30.247 1.00 78.62 194 LEU A N 1
ATOM 1588 C CA . LEU A 1 194 ? -17.572 -1.825 31.040 1.00 78.62 194 LEU A CA 1
ATOM 1589 C C . LEU A 1 194 ? -17.083 -1.660 32.483 1.00 78.62 194 LEU A C 1
ATOM 1591 O O . LEU A 1 194 ? -17.790 -2.056 33.413 1.00 78.62 194 LEU A O 1
ATOM 1595 N N . ASP A 1 195 ? -15.909 -1.063 32.676 1.00 84.75 195 ASP A N 1
ATOM 1596 C CA . ASP A 1 195 ? -15.352 -0.815 34.009 1.00 84.75 195 ASP A CA 1
ATOM 1597 C C . ASP A 1 195 ? -16.249 0.119 34.829 1.00 84.75 195 ASP A C 1
ATOM 1599 O O . ASP A 1 195 ? -16.497 -0.121 36.012 1.00 84.75 195 ASP A O 1
ATOM 1603 N N . GLU A 1 196 ? -16.796 1.161 34.199 1.00 87.88 196 GLU A N 1
ATOM 1604 C CA . GLU A 1 196 ? -17.726 2.091 34.843 1.00 87.88 196 GLU A CA 1
ATOM 1605 C C . GLU A 1 196 ? -19.018 1.386 35.286 1.00 87.88 196 GLU A C 1
ATOM 1607 O O . GLU A 1 196 ? -19.437 1.525 36.437 1.00 87.88 196 GLU A O 1
ATOM 1612 N N . LYS A 1 197 ? -19.594 0.532 34.428 1.00 81.19 197 LYS A N 1
ATOM 1613 C CA . LYS A 1 197 ? -20.759 -0.293 34.790 1.00 81.19 197 LYS A CA 1
ATOM 1614 C C . LYS A 1 197 ? -20.465 -1.321 35.871 1.00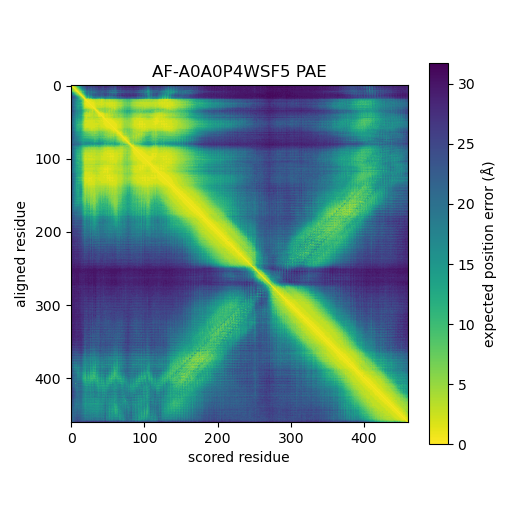 81.19 197 LYS A C 1
ATOM 1616 O O . LYS A 1 197 ? -21.323 -1.572 36.713 1.00 81.19 197 LYS A O 1
ATOM 1621 N N . THR A 1 198 ? -19.263 -1.881 35.892 1.00 82.69 198 THR A N 1
ATOM 1622 C CA . THR A 1 198 ? -18.851 -2.815 36.945 1.00 82.69 198 THR A CA 1
ATOM 1623 C C . THR A 1 198 ? -18.800 -2.109 38.303 1.00 82.69 198 THR A C 1
ATOM 1625 O O . THR A 1 198 ? -19.388 -2.604 39.263 1.00 82.69 198 THR A O 1
ATOM 1628 N N . ARG A 1 199 ? -18.225 -0.900 38.365 1.00 86.94 199 ARG A N 1
ATOM 1629 C CA . ARG A 1 199 ? -18.199 -0.081 39.591 1.00 86.94 199 ARG A CA 1
ATOM 1630 C C . ARG A 1 199 ? -19.590 0.330 40.075 1.00 86.94 199 ARG A C 1
ATOM 1632 O O . ARG A 1 199 ? -19.837 0.340 41.278 1.00 86.94 199 ARG A O 1
ATOM 1639 N N . GLU A 1 200 ? -20.510 0.667 39.165 1.00 83.94 200 GLU A N 1
ATOM 1640 C CA . GLU A 1 200 ? -21.908 0.962 39.529 1.00 83.94 200 GLU A CA 1
ATOM 1641 C C . GLU A 1 200 ? -22.570 -0.230 40.246 1.00 83.94 200 GLU A C 1
ATOM 1643 O O . GLU A 1 200 ? -23.281 -0.039 41.237 1.00 83.94 200 GLU A O 1
ATOM 1648 N N . ILE A 1 201 ? -22.311 -1.459 39.782 1.00 80.19 201 ILE A N 1
ATOM 1649 C CA . ILE A 1 201 ? -22.833 -2.674 40.421 1.00 80.19 201 ILE A CA 1
ATOM 1650 C C . ILE A 1 201 ? -22.193 -2.914 41.783 1.00 80.19 201 ILE A C 1
ATOM 1652 O O . ILE A 1 201 ? -22.915 -3.225 42.729 1.00 80.19 201 ILE A O 1
ATOM 1656 N N . GLU A 1 202 ? -20.873 -2.769 41.900 1.00 85.94 202 GLU A N 1
ATOM 1657 C CA . GLU A 1 202 ? -20.172 -2.919 43.182 1.00 85.94 202 GLU A CA 1
ATOM 1658 C C . GLU A 1 202 ? -20.755 -1.967 44.232 1.00 85.94 202 GLU A C 1
ATOM 1660 O O . GLU A 1 202 ? -21.124 -2.401 45.323 1.00 85.94 202 GLU A O 1
ATOM 1665 N N . LYS A 1 203 ? -20.986 -0.703 43.861 1.00 89.06 203 LYS A N 1
ATOM 1666 C CA . LYS A 1 203 ? -21.626 0.279 44.741 1.00 89.06 203 LYS A CA 1
ATOM 1667 C C . LYS A 1 203 ? -23.048 -0.130 45.151 1.00 89.06 203 LYS A C 1
ATOM 1669 O O . LYS A 1 203 ? -23.386 -0.075 46.332 1.00 89.06 203 LYS A O 1
ATOM 1674 N N . CYS A 1 204 ? -23.878 -0.591 44.211 1.00 81.88 204 CYS A N 1
ATOM 1675 C CA . CYS A 1 204 ? -25.219 -1.103 44.534 1.00 81.88 204 CYS A CA 1
ATOM 1676 C C . CYS A 1 204 ? -25.173 -2.328 45.470 1.00 81.88 204 CYS A C 1
ATOM 1678 O O . CYS A 1 204 ? -26.047 -2.497 46.323 1.00 81.88 204 CYS A O 1
ATOM 1680 N N . GLN A 1 205 ? -24.164 -3.195 45.335 1.00 81.56 205 GLN A N 1
ATOM 1681 C CA . GLN A 1 205 ? -23.978 -4.352 46.216 1.00 81.56 205 GLN A CA 1
ATOM 1682 C C . GLN A 1 205 ? -23.541 -3.951 47.628 1.00 81.56 205 GLN A C 1
ATOM 1684 O O . GLN A 1 205 ? -24.009 -4.555 48.601 1.00 81.56 205 GLN A O 1
ATOM 1689 N N . GLU A 1 206 ? -22.683 -2.940 47.754 1.00 88.88 206 GLU A N 1
ATOM 1690 C CA . GLU A 1 206 ? -22.297 -2.356 49.041 1.00 88.88 206 GLU A CA 1
ATOM 1691 C C . GLU A 1 206 ? -23.509 -1.744 49.752 1.00 88.88 206 GLU A C 1
ATOM 1693 O O . GLU A 1 206 ? -23.779 -2.086 50.905 1.00 88.88 206 GLU A O 1
ATOM 1698 N N . GLU A 1 207 ? -24.299 -0.924 49.050 1.00 86.31 207 GLU A N 1
ATOM 1699 C CA . GLU A 1 207 ? -25.520 -0.303 49.587 1.00 86.31 207 GLU A CA 1
ATOM 1700 C C . GLU A 1 207 ? -26.536 -1.357 50.054 1.00 86.31 207 GLU A C 1
ATOM 1702 O O . GLU A 1 207 ? -27.040 -1.295 51.180 1.00 86.31 207 GLU A O 1
ATOM 1707 N N . LYS A 1 208 ? -26.765 -2.399 49.245 1.00 81.50 208 LYS A N 1
ATOM 1708 C CA . LYS A 1 208 ? -27.615 -3.538 49.622 1.00 81.50 208 LYS A CA 1
ATOM 1709 C C . LYS A 1 208 ? -27.097 -4.267 50.862 1.00 81.50 208 LYS A C 1
ATOM 1711 O O . LYS A 1 208 ? -27.886 -4.701 51.704 1.00 81.50 208 LYS A O 1
ATOM 1716 N N . SER A 1 209 ? -25.783 -4.453 50.974 1.00 84.56 209 SER A N 1
ATOM 1717 C CA . SER A 1 209 ? -25.174 -5.131 52.124 1.00 84.56 209 SER A CA 1
ATOM 1718 C C . SER A 1 209 ? -25.317 -4.300 53.399 1.00 84.56 209 SER A C 1
ATOM 1720 O O . SER A 1 209 ? -25.644 -4.853 54.450 1.00 84.56 209 SER A O 1
ATOM 1722 N N . ALA A 1 210 ? -25.169 -2.977 53.296 1.00 88.75 210 ALA A N 1
ATOM 1723 C CA . ALA A 1 210 ? -25.408 -2.051 54.397 1.00 88.75 210 ALA A CA 1
ATOM 1724 C C . ALA A 1 210 ? -26.872 -2.090 54.872 1.00 88.75 210 ALA A C 1
ATOM 1726 O O . ALA A 1 210 ? -27.124 -2.246 56.068 1.00 88.75 210 ALA A O 1
ATOM 1727 N N . LEU A 1 211 ? -27.839 -2.048 53.946 1.00 84.62 211 LEU A N 1
ATOM 1728 C CA . LEU A 1 211 ? -29.268 -2.150 54.273 1.00 84.62 211 LEU A CA 1
ATOM 1729 C C . LEU A 1 211 ? -29.635 -3.499 54.900 1.00 84.62 211 LEU A C 1
ATOM 1731 O O . LEU A 1 211 ? -30.422 -3.548 55.845 1.00 84.62 211 LEU A O 1
ATOM 1735 N N . LYS A 1 212 ? -29.035 -4.604 54.438 1.00 83.62 212 LYS A N 1
ATOM 1736 C CA . LYS A 1 212 ? -29.192 -5.913 55.095 1.00 83.62 212 LYS A CA 1
ATOM 1737 C C . LYS A 1 212 ? -28.671 -5.904 56.531 1.00 83.62 212 LYS A C 1
ATOM 1739 O O . LYS A 1 212 ? -29.324 -6.476 57.400 1.00 83.62 212 LYS A O 1
ATOM 1744 N N . GLY A 1 213 ? -27.532 -5.257 56.782 1.00 86.12 213 GLY A N 1
ATOM 1745 C CA . GLY A 1 213 ? -27.000 -5.076 58.134 1.00 86.12 213 GLY A CA 1
ATOM 1746 C C . GLY A 1 213 ? -27.983 -4.331 59.041 1.00 86.12 213 GLY A C 1
ATOM 1747 O O . GLY A 1 213 ? -28.313 -4.822 60.119 1.00 86.12 213 GLY A O 1
ATOM 1748 N N . GLN A 1 214 ? -28.528 -3.209 58.560 1.00 86.75 214 GLN A N 1
ATOM 1749 C CA . GLN A 1 214 ? -29.541 -2.428 59.283 1.00 86.75 214 GLN A CA 1
ATOM 1750 C C . GLN A 1 214 ? -30.829 -3.225 59.541 1.00 86.75 214 GLN A C 1
ATOM 1752 O O . GLN A 1 214 ? -31.402 -3.150 60.630 1.00 86.75 214 GLN A O 1
ATOM 1757 N N . LEU A 1 215 ? -31.279 -4.029 58.570 1.00 83.94 215 LEU A N 1
ATOM 1758 C CA . LEU A 1 215 ? -32.449 -4.892 58.735 1.00 83.94 215 LEU A CA 1
ATOM 1759 C C . LEU A 1 215 ? -32.241 -5.916 59.859 1.00 83.94 215 LEU A C 1
ATOM 1761 O O . LEU A 1 215 ? -33.148 -6.132 60.664 1.00 83.94 215 LEU A O 1
ATOM 1765 N N . GLU A 1 216 ? -31.079 -6.569 59.912 1.00 85.25 216 GLU A N 1
ATOM 1766 C CA . GLU A 1 216 ? -30.789 -7.547 60.965 1.00 85.25 216 GLU A CA 1
ATOM 1767 C C . GLU A 1 216 ? -30.686 -6.889 62.345 1.00 85.25 216 GLU A C 1
ATOM 1769 O O . GLU A 1 216 ? -31.214 -7.424 63.322 1.00 85.25 216 GLU A O 1
ATOM 1774 N N . GLU A 1 217 ? -30.112 -5.688 62.432 1.00 87.94 217 GLU A N 1
ATOM 1775 C CA . GLU A 1 217 ? -30.075 -4.914 63.677 1.00 87.94 217 GLU A CA 1
ATOM 1776 C C . GLU A 1 217 ? -31.488 -4.560 64.176 1.00 87.94 217 GLU A C 1
ATOM 1778 O O . GLU A 1 217 ? -31.817 -4.770 65.349 1.00 87.94 217 GLU A O 1
ATOM 1783 N N . LEU A 1 218 ? -32.377 -4.122 63.280 1.00 83.88 218 LEU A N 1
ATOM 1784 C CA . LEU A 1 218 ? -33.775 -3.845 63.622 1.00 83.88 218 LEU A CA 1
ATOM 1785 C C . LEU A 1 218 ? -34.561 -5.106 63.991 1.00 83.88 218 LEU A C 1
ATOM 1787 O O . LEU A 1 218 ? -35.385 -5.055 64.903 1.00 83.88 218 LEU A O 1
ATOM 1791 N N . LYS A 1 219 ? -34.300 -6.255 63.354 1.00 85.25 219 LYS A N 1
ATOM 1792 C CA . LYS A 1 219 ? -34.903 -7.538 63.758 1.00 85.25 219 LYS A CA 1
ATOM 1793 C C . LYS A 1 219 ? -34.472 -7.947 65.164 1.00 85.25 219 LYS A C 1
ATOM 1795 O O . LYS A 1 219 ? -35.315 -8.404 65.940 1.00 85.25 219 LYS A O 1
ATOM 1800 N N . LEU A 1 220 ? -33.194 -7.772 65.507 1.00 87.50 220 LEU A N 1
ATOM 1801 C CA . LEU A 1 220 ? -32.685 -8.025 66.858 1.00 87.50 220 LEU A CA 1
ATOM 1802 C C . LEU A 1 220 ? -33.335 -7.081 67.880 1.00 87.50 220 LEU A C 1
ATOM 1804 O O . LEU A 1 220 ? -33.771 -7.533 68.941 1.00 87.50 220 LEU A O 1
ATOM 1808 N N . SER A 1 221 ? -33.475 -5.797 67.539 1.00 84.94 221 SER A N 1
ATOM 1809 C CA . SER A 1 221 ? -34.185 -4.807 68.360 1.00 84.94 221 SER A CA 1
ATOM 1810 C C . SER A 1 221 ? -35.670 -5.155 68.549 1.00 84.94 221 SER A C 1
ATOM 1812 O O . SER A 1 221 ? -36.190 -5.110 69.662 1.00 84.94 221 SER A O 1
ATOM 1814 N N . LEU A 1 222 ? -36.359 -5.594 67.492 1.00 82.44 222 LEU A N 1
ATOM 1815 C CA . LEU A 1 222 ? -37.745 -6.054 67.577 1.00 82.44 222 LEU A CA 1
ATOM 1816 C C . LEU A 1 222 ? -37.867 -7.295 68.475 1.00 82.44 222 LEU A C 1
ATOM 1818 O O . LEU A 1 222 ? -38.792 -7.389 69.283 1.00 82.44 222 LEU A O 1
ATOM 1822 N N . ALA A 1 223 ? -36.949 -8.255 68.347 1.00 82.06 223 ALA A N 1
ATOM 1823 C CA . ALA A 1 223 ? -36.944 -9.454 69.176 1.00 82.06 223 ALA A CA 1
ATOM 1824 C C . ALA A 1 223 ? -36.770 -9.110 70.664 1.00 82.06 223 ALA A C 1
ATOM 1826 O O . ALA A 1 223 ? -37.510 -9.644 71.494 1.00 82.06 223 ALA A O 1
ATOM 1827 N N . SER A 1 224 ? -35.869 -8.175 70.993 1.00 84.38 224 SER A N 1
ATOM 1828 C CA . SER A 1 224 ? -35.654 -7.727 72.373 1.00 84.38 224 SER A CA 1
ATOM 1829 C C . SER A 1 224 ? -36.864 -6.964 72.932 1.00 84.38 224 SER A C 1
ATOM 1831 O O . SER A 1 224 ? -37.325 -7.275 74.034 1.00 84.38 224 SER A O 1
ATOM 1833 N N . LEU A 1 225 ? -37.472 -6.066 72.148 1.00 80.06 225 LEU A N 1
ATOM 1834 C CA . LEU A 1 225 ? -38.719 -5.371 72.503 1.00 80.06 225 LEU A CA 1
ATOM 1835 C C . LEU A 1 225 ? -39.892 -6.338 72.713 1.00 80.06 225 LEU A C 1
ATOM 1837 O O . LEU A 1 225 ? -40.714 -6.166 73.612 1.00 80.06 225 LEU A O 1
ATOM 1841 N N . LYS A 1 226 ? -39.974 -7.403 71.913 1.00 79.31 226 LYS A N 1
ATOM 1842 C CA . LYS A 1 226 ? -41.011 -8.429 72.062 1.00 79.31 226 LYS A CA 1
ATOM 1843 C C . LYS A 1 226 ? -40.828 -9.230 73.351 1.00 79.31 226 LYS A C 1
ATOM 1845 O O . LYS A 1 226 ? -41.819 -9.589 73.987 1.00 79.31 226 LYS A O 1
ATOM 1850 N N . THR A 1 227 ? -39.584 -9.498 73.754 1.00 82.94 227 THR A N 1
ATOM 1851 C CA . THR A 1 227 ? -39.296 -10.136 75.046 1.00 82.94 227 THR A CA 1
ATOM 1852 C C . THR A 1 227 ? -39.583 -9.221 76.233 1.00 82.94 227 THR A C 1
ATOM 1854 O O . THR A 1 227 ? -40.177 -9.688 77.203 1.00 82.94 227 THR A O 1
ATOM 1857 N N . THR A 1 228 ? -39.252 -7.927 76.161 1.00 80.94 228 THR A N 1
ATOM 1858 C CA . THR A 1 228 ? -39.558 -6.980 77.246 1.00 80.94 228 THR A CA 1
ATOM 1859 C C . THR A 1 228 ? -41.057 -6.736 77.378 1.00 80.94 228 THR A C 1
ATOM 1861 O O . THR A 1 228 ? -41.566 -6.745 78.496 1.00 80.94 228 THR A O 1
ATOM 1864 N N . LYS A 1 229 ? -41.788 -6.632 76.259 1.00 80.81 229 LYS A N 1
ATOM 1865 C CA . LYS A 1 229 ? -43.256 -6.580 76.259 1.00 80.81 229 LYS A CA 1
ATOM 1866 C C . LYS A 1 229 ? -43.861 -7.798 76.959 1.00 80.81 229 LYS A C 1
ATOM 1868 O O . LYS A 1 229 ? -44.670 -7.629 77.861 1.00 80.81 229 LYS A O 1
ATOM 1873 N N . LYS A 1 230 ? -43.437 -9.016 76.594 1.00 78.81 230 LYS A N 1
ATOM 1874 C CA . LYS A 1 230 ? -43.920 -10.243 77.251 1.00 78.81 230 LYS A CA 1
ATOM 1875 C C . LYS A 1 230 ? -43.617 -10.265 78.750 1.00 78.81 230 LYS A C 1
ATOM 1877 O O . LYS A 1 230 ? -44.450 -10.722 79.518 1.00 78.81 230 LYS A O 1
ATOM 1882 N N . ALA A 1 231 ? -42.444 -9.786 79.167 1.00 78.75 231 ALA A N 1
ATOM 1883 C CA . ALA A 1 231 ? -42.088 -9.701 80.582 1.00 78.75 231 ALA A CA 1
ATOM 1884 C C . ALA A 1 231 ? -42.971 -8.697 81.349 1.00 78.75 231 ALA A C 1
ATOM 1886 O O . ALA A 1 231 ? -43.352 -8.968 82.485 1.00 78.75 231 ALA A O 1
ATOM 1887 N N . ALA A 1 232 ? -43.320 -7.565 80.731 1.00 75.19 232 ALA A N 1
ATOM 1888 C CA . ALA A 1 232 ? -44.255 -6.597 81.303 1.00 75.19 232 ALA A CA 1
ATOM 1889 C C . ALA A 1 232 ? -45.688 -7.156 81.377 1.00 75.19 232 ALA A C 1
ATOM 1891 O O . ALA A 1 232 ? -46.325 -7.043 82.418 1.00 75.19 232 ALA A O 1
ATOM 1892 N N . GLU A 1 233 ? -46.166 -7.831 80.324 1.00 76.00 233 GLU A N 1
ATOM 1893 C CA . GLU A 1 233 ? -47.472 -8.515 80.317 1.00 76.00 233 GLU A CA 1
ATOM 1894 C C . GLU A 1 233 ? -47.571 -9.567 81.435 1.00 76.00 233 GLU A C 1
ATOM 1896 O O . GLU A 1 233 ? -48.595 -9.655 82.107 1.00 76.00 233 GLU A O 1
ATOM 1901 N N . LEU A 1 234 ? -46.492 -10.319 81.683 1.00 79.88 234 LEU A N 1
ATOM 1902 C CA . LEU A 1 234 ? -46.424 -11.302 82.769 1.00 79.88 234 LEU A CA 1
ATOM 1903 C C . LEU A 1 234 ? -46.531 -10.645 84.151 1.00 79.88 234 LEU A C 1
ATOM 1905 O O . LEU A 1 234 ? -47.305 -11.111 84.978 1.00 79.88 234 LEU A O 1
ATOM 1909 N N . LYS A 1 235 ? -45.830 -9.525 84.377 1.00 77.06 235 LYS A N 1
ATOM 1910 C CA . LYS A 1 235 ? -45.944 -8.746 85.624 1.00 77.06 235 LYS A CA 1
ATOM 1911 C C . LYS A 1 235 ? -47.345 -8.178 85.836 1.00 77.06 235 LYS A C 1
ATOM 1913 O O . LYS A 1 235 ? -47.833 -8.159 86.960 1.00 77.06 235 LYS A O 1
ATOM 1918 N N . VAL A 1 236 ? -47.989 -7.709 84.766 1.00 75.50 236 VAL A N 1
ATOM 1919 C CA . VAL A 1 236 ? -49.374 -7.224 84.832 1.00 75.50 236 VAL A CA 1
ATOM 1920 C C . VAL A 1 236 ? -50.310 -8.349 85.278 1.00 75.50 236 VAL A C 1
ATOM 1922 O O . VAL A 1 236 ? -51.156 -8.114 86.139 1.00 75.50 236 VAL A O 1
ATOM 1925 N N . GLU A 1 237 ? -50.147 -9.565 84.751 1.00 75.81 237 GLU A N 1
ATOM 1926 C CA . GLU A 1 237 ? -50.978 -10.702 85.163 1.00 75.81 237 GLU A CA 1
ATOM 1927 C C . GLU A 1 237 ? -50.647 -11.178 86.593 1.00 75.81 237 GLU A C 1
ATOM 1929 O O . GLU A 1 237 ? -51.566 -11.457 87.355 1.00 75.81 237 GLU A O 1
ATOM 1934 N N . GLU A 1 238 ? -49.375 -11.166 87.015 1.00 78.25 238 GLU A N 1
ATOM 1935 C CA . GLU A 1 238 ? -48.967 -11.476 88.401 1.00 78.25 238 GLU A CA 1
ATOM 1936 C C . GLU A 1 238 ? -49.610 -10.526 89.428 1.00 78.25 238 GLU A C 1
ATOM 1938 O O . GLU A 1 238 ? -50.164 -10.973 90.434 1.00 78.25 238 GLU A O 1
ATOM 1943 N N . VAL A 1 239 ? -49.592 -9.214 89.165 1.00 74.75 239 VAL A N 1
ATOM 1944 C CA . VAL A 1 239 ? -50.211 -8.206 90.047 1.00 74.75 239 VAL A CA 1
ATOM 1945 C C . VAL A 1 239 ? -51.737 -8.335 90.046 1.00 74.75 239 VAL A C 1
ATOM 1947 O O . VAL A 1 239 ? -52.389 -8.157 91.075 1.00 74.75 239 VAL A O 1
ATOM 1950 N N . LYS A 1 240 ? -52.335 -8.691 88.908 1.00 73.62 240 LYS A N 1
ATOM 1951 C CA . LYS A 1 240 ? -53.779 -8.927 88.786 1.00 73.62 240 LYS A CA 1
ATOM 1952 C C . LYS A 1 240 ? -54.230 -10.181 89.549 1.00 73.62 240 LYS A C 1
ATOM 1954 O O . LYS A 1 240 ? -55.282 -10.150 90.189 1.00 73.62 240 LYS A O 1
ATOM 1959 N N . ASP A 1 241 ? -53.417 -11.235 89.562 1.00 74.38 241 ASP A N 1
ATOM 1960 C CA . ASP A 1 241 ? -53.628 -12.422 90.399 1.00 74.38 241 ASP A CA 1
ATOM 1961 C C . ASP A 1 241 ? -53.495 -12.099 91.902 1.00 74.38 241 ASP A C 1
ATOM 1963 O O . ASP A 1 241 ? -54.238 -12.644 92.726 1.00 74.38 241 ASP A O 1
ATOM 1967 N N . GLU A 1 242 ? -52.591 -11.191 92.294 1.00 71.88 242 GLU A N 1
ATOM 1968 C CA . GLU A 1 242 ? -52.520 -10.679 93.673 1.00 71.88 242 GLU A CA 1
ATOM 1969 C C . GLU A 1 242 ? -53.762 -9.865 94.061 1.00 71.88 242 GLU A C 1
ATOM 1971 O O . GLU A 1 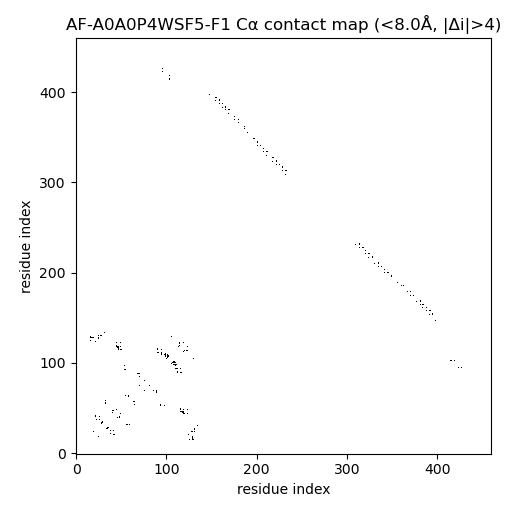242 ? -54.278 -10.033 95.170 1.00 71.88 242 GLU A O 1
ATOM 1976 N N . VAL A 1 243 ? -54.297 -9.050 93.146 1.00 64.94 243 VAL A N 1
ATOM 1977 C CA . VAL A 1 243 ? -55.569 -8.335 93.340 1.00 64.94 243 VAL A CA 1
ATOM 1978 C C . VAL A 1 243 ? -56.721 -9.322 93.549 1.00 64.94 243 VAL A C 1
ATOM 1980 O O . VAL A 1 243 ? -57.448 -9.185 94.531 1.00 64.94 243 VAL A O 1
ATOM 1983 N N . GLN A 1 244 ? -56.842 -10.374 92.730 1.00 63.38 244 GLN A N 1
ATOM 1984 C CA . GLN A 1 244 ? -57.875 -11.405 92.918 1.00 63.38 244 GLN A CA 1
ATOM 1985 C C . GLN A 1 244 ? -57.733 -12.170 94.244 1.00 63.38 244 GLN A C 1
ATOM 1987 O O . GLN A 1 244 ? -58.732 -12.474 94.902 1.00 63.38 244 GLN A O 1
ATOM 1992 N N . LYS A 1 245 ? -56.503 -12.461 94.689 1.00 64.75 245 LYS A N 1
ATOM 1993 C CA . LYS A 1 245 ? -56.260 -13.078 96.008 1.00 64.75 245 LYS A CA 1
ATOM 1994 C C . LYS A 1 245 ? -56.647 -12.155 97.165 1.00 64.75 245 LYS A C 1
ATOM 1996 O O . LYS A 1 245 ? -57.139 -12.637 98.185 1.00 64.75 245 LYS A O 1
ATOM 2001 N N . LEU A 1 246 ? -56.445 -10.845 97.020 1.00 58.34 246 LEU A N 1
ATOM 2002 C CA . LEU A 1 246 ? -56.841 -9.845 98.015 1.00 58.34 246 LEU A CA 1
ATOM 2003 C C . LEU A 1 246 ? -58.356 -9.571 98.001 1.00 58.34 246 LEU A C 1
ATOM 2005 O O . LEU A 1 246 ? -58.930 -9.321 99.062 1.00 58.34 246 LEU A O 1
ATOM 2009 N N . GLU A 1 247 ? -59.021 -9.707 96.850 1.00 51.62 247 GLU A N 1
ATOM 2010 C CA . GLU A 1 247 ? -60.486 -9.670 96.721 1.00 51.62 247 GLU A CA 1
ATOM 2011 C C . GLU A 1 247 ? -61.167 -10.892 97.372 1.00 51.62 247 GLU A C 1
ATOM 2013 O O . GLU A 1 247 ? -62.254 -10.764 97.936 1.00 51.62 247 GLU A O 1
ATOM 2018 N N . GLY A 1 248 ? -60.504 -12.056 97.413 1.00 53.03 248 GLY A N 1
ATOM 2019 C CA . GLY A 1 248 ? -61.005 -13.279 98.061 1.00 53.03 248 GLY A CA 1
ATOM 2020 C C . GLY A 1 248 ? -61.047 -13.271 99.601 1.00 53.03 248 GLY A C 1
ATOM 2021 O O . GLY A 1 248 ? -61.585 -14.200 100.202 1.00 53.03 248 GLY A O 1
ATOM 2022 N N . LEU A 1 249 ? -60.510 -12.241 100.268 1.00 49.25 249 LEU A N 1
ATOM 2023 C CA . LEU A 1 249 ? -60.497 -12.111 101.739 1.00 49.25 249 LEU A CA 1
ATOM 2024 C C . LEU A 1 249 ? -61.652 -11.260 102.301 1.00 49.25 249 LEU A C 1
ATOM 2026 O O . LEU A 1 249 ? -61.674 -10.932 103.492 1.00 49.25 249 LEU A O 1
ATOM 2030 N N . VAL A 1 250 ? -62.628 -10.906 101.462 1.00 47.94 250 VAL A N 1
ATOM 2031 C CA . VAL A 1 250 ? -63.757 -10.041 101.815 1.00 47.94 250 VAL A CA 1
ATOM 2032 C C . VAL A 1 250 ? -65.068 -10.845 101.781 1.00 47.94 250 VAL A C 1
ATOM 2034 O O . VAL A 1 250 ? -65.699 -10.990 100.744 1.00 47.94 250 VAL A O 1
ATOM 2037 N N . ILE A 1 251 ? -65.490 -11.262 102.988 1.00 35.25 251 ILE A N 1
ATOM 2038 C CA . ILE A 1 251 ? -66.866 -11.580 103.449 1.00 35.25 251 ILE A CA 1
ATOM 2039 C C . ILE A 1 251 ? -67.314 -13.058 103.450 1.00 35.25 251 ILE A C 1
ATOM 2041 O O . ILE A 1 251 ? -67.596 -13.644 102.415 1.00 35.25 251 ILE A O 1
ATOM 2045 N N . GLN A 1 252 ? -67.552 -13.564 104.672 1.00 37.56 252 GLN A N 1
ATOM 2046 C CA . GLN A 1 252 ? -68.747 -14.293 105.169 1.00 37.56 252 GLN A CA 1
ATOM 2047 C C . GLN A 1 252 ? -68.605 -14.324 106.714 1.00 37.56 252 GLN A C 1
ATOM 2049 O O . GLN A 1 252 ? -67.602 -14.821 107.205 1.00 37.56 252 GLN A O 1
ATOM 2054 N N . ALA A 1 253 ? -69.395 -13.685 107.589 1.00 37.53 253 ALA A N 1
ATOM 2055 C CA . ALA A 1 253 ? -70.829 -13.381 107.687 1.00 37.53 253 ALA A CA 1
ATOM 2056 C C . ALA A 1 253 ? -71.732 -14.603 107.942 1.00 37.53 253 ALA A C 1
ATOM 2058 O O . ALA A 1 253 ? -72.607 -14.920 107.145 1.00 37.53 253 ALA A O 1
ATOM 2059 N N . GLY A 1 254 ? -71.552 -15.235 109.103 1.00 43.06 254 GLY A N 1
ATOM 2060 C CA . GLY A 1 254 ? -72.550 -16.089 109.743 1.00 43.06 254 GLY A CA 1
ATOM 2061 C C . GLY A 1 254 ? -72.373 -16.030 111.254 1.00 43.06 254 GLY A C 1
ATOM 2062 O O . GLY A 1 254 ? -71.489 -16.699 111.756 1.00 43.06 254 GLY A O 1
ATOM 2063 N N . GLU A 1 255 ? -73.141 -15.168 111.932 1.00 40.91 255 GLU A N 1
ATOM 2064 C CA . GLU A 1 255 ? -73.535 -15.268 113.358 1.00 40.91 255 GLU A CA 1
ATOM 2065 C C . GLU A 1 255 ? -74.336 -14.013 113.782 1.00 40.91 255 GLU A C 1
ATOM 2067 O O . GLU A 1 255 ? -74.053 -13.338 114.767 1.00 40.91 255 GLU A O 1
ATOM 2072 N N . GLN A 1 256 ? -75.378 -13.679 113.007 1.00 40.34 256 GLN A N 1
ATOM 2073 C CA . GLN A 1 256 ? -76.344 -12.612 113.320 1.00 40.34 256 GLN A CA 1
ATOM 2074 C C . GLN A 1 256 ? -77.714 -13.199 113.719 1.00 40.34 256 GLN A C 1
ATOM 2076 O O . GLN A 1 256 ? -78.754 -12.624 113.415 1.00 40.34 256 GLN A O 1
ATOM 2081 N N . GLU A 1 257 ? -77.732 -14.338 114.423 1.00 41.91 257 GLU A N 1
ATOM 2082 C CA . GLU A 1 257 ? -78.971 -14.938 114.962 1.00 41.91 257 GLU A CA 1
ATOM 2083 C C . GLU A 1 257 ? -78.976 -15.171 116.484 1.00 41.91 257 GLU A C 1
ATOM 2085 O O . GLU A 1 257 ? -80.038 -15.404 117.060 1.00 41.91 257 GLU A O 1
ATOM 2090 N N . GLU A 1 258 ? -77.867 -14.946 117.194 1.00 42.56 258 GLU A N 1
ATOM 2091 C CA . GLU A 1 258 ? -77.815 -15.125 118.659 1.00 42.56 258 GLU A CA 1
ATOM 2092 C C . GLU A 1 258 ? -78.142 -13.828 119.447 1.00 42.56 258 GLU A C 1
ATOM 2094 O O . GLU A 1 258 ? -78.054 -13.775 120.674 1.00 42.56 258 GLU A O 1
ATOM 2099 N N . ILE A 1 259 ? -78.552 -12.752 118.755 1.00 47.44 259 ILE A N 1
ATOM 2100 C CA . ILE A 1 259 ? -78.862 -11.429 119.345 1.00 47.44 259 ILE A CA 1
ATOM 2101 C C . ILE A 1 259 ? -80.359 -11.261 119.684 1.00 47.44 259 ILE A C 1
ATOM 2103 O O . ILE A 1 259 ? -80.723 -10.413 120.503 1.00 47.44 259 ILE A O 1
ATOM 2107 N N . ASN A 1 260 ? -81.242 -12.113 119.154 1.00 42.44 260 ASN A N 1
ATOM 2108 C CA . ASN A 1 260 ? -82.695 -11.964 119.330 1.00 42.44 260 ASN A CA 1
ATOM 2109 C C . ASN A 1 260 ? -83.304 -12.754 120.504 1.00 42.44 260 ASN A C 1
ATOM 2111 O O . ASN A 1 260 ? -84.502 -12.635 120.750 1.00 42.44 260 ASN A O 1
ATOM 2115 N N . ARG A 1 261 ? -82.512 -13.503 121.289 1.00 44.34 261 ARG A N 1
ATOM 2116 C CA . ARG A 1 261 ? -83.039 -14.325 122.404 1.00 44.34 261 ARG A CA 1
ATOM 2117 C C . ARG A 1 261 ? -82.821 -13.787 123.822 1.00 44.34 261 ARG A C 1
ATOM 2119 O O . ARG A 1 261 ? -83.437 -14.305 124.747 1.00 44.34 261 ARG A O 1
ATOM 2126 N N . ARG A 1 262 ? -82.019 -12.736 124.039 1.00 51.72 262 ARG A N 1
ATOM 2127 C CA . ARG A 1 262 ? -81.695 -12.240 125.402 1.00 51.72 262 ARG A CA 1
ATOM 2128 C C . ARG A 1 262 ? -82.307 -10.880 125.772 1.00 51.72 262 ARG A C 1
ATOM 2130 O O . ARG A 1 262 ? -81.866 -10.257 126.731 1.00 51.72 262 ARG A O 1
ATOM 2137 N N . LYS A 1 263 ? -83.350 -10.431 125.059 1.00 44.69 263 LYS A N 1
ATOM 2138 C CA . LYS A 1 263 ? -84.010 -9.124 125.279 1.00 44.69 263 LYS A CA 1
ATOM 2139 C C . LYS A 1 263 ? -85.250 -9.121 126.193 1.00 44.69 263 LYS A C 1
ATOM 2141 O O . LYS A 1 263 ? -85.804 -8.051 126.409 1.00 44.69 263 LYS A O 1
ATOM 2146 N N . THR A 1 264 ? -85.666 -10.246 126.789 1.00 43.31 264 THR A N 1
ATOM 2147 C CA . THR A 1 264 ? -86.969 -10.306 127.504 1.00 43.31 264 THR A CA 1
ATOM 2148 C C . THR A 1 264 ? -86.922 -10.857 128.932 1.00 43.31 264 THR A C 1
ATOM 2150 O O . THR A 1 264 ? -87.933 -11.339 129.435 1.00 43.31 264 THR A O 1
ATOM 2153 N N . LYS A 1 265 ? -85.774 -10.817 129.623 1.00 44.59 265 LYS A N 1
ATOM 2154 C CA . LYS A 1 265 ? -85.728 -11.240 131.035 1.00 44.59 265 LYS A CA 1
ATOM 2155 C C . LYS A 1 265 ? -84.524 -10.682 131.795 1.00 44.59 265 LYS A C 1
ATOM 2157 O O . LYS A 1 265 ? -83.640 -11.454 132.104 1.00 44.59 265 LYS A O 1
ATOM 2162 N N . ILE A 1 266 ? -84.487 -9.374 132.058 1.00 42.69 266 ILE A N 1
ATOM 2163 C CA . ILE A 1 266 ? -83.820 -8.705 133.205 1.00 42.69 266 ILE A CA 1
ATOM 2164 C C . ILE A 1 266 ? -84.315 -7.250 133.156 1.00 42.69 266 ILE A C 1
ATOM 2166 O O . ILE A 1 266 ? -83.663 -6.335 132.672 1.00 42.69 266 ILE A O 1
ATOM 2170 N N . ALA A 1 267 ? -85.577 -7.077 133.545 1.00 39.88 267 ALA A N 1
ATOM 2171 C CA . ALA A 1 267 ? -86.226 -5.779 133.684 1.00 39.88 267 ALA A CA 1
ATOM 2172 C C . ALA A 1 267 ? -86.270 -5.312 135.145 1.00 39.88 267 ALA A C 1
ATOM 2174 O O . ALA A 1 267 ? -86.969 -4.352 135.437 1.00 39.88 267 ALA A O 1
ATOM 2175 N N . LEU A 1 268 ? -85.581 -5.962 136.088 1.00 43.03 268 LEU A N 1
ATOM 2176 C CA . LEU A 1 268 ? -85.667 -5.565 137.491 1.00 43.03 268 LEU A CA 1
ATOM 2177 C C . LEU A 1 268 ? -84.328 -5.748 138.218 1.00 43.03 268 LEU A C 1
ATOM 2179 O O . LEU A 1 268 ? -83.884 -6.878 138.398 1.00 43.03 268 LEU A O 1
ATOM 2183 N N . LEU A 1 269 ? -83.814 -4.600 138.695 1.00 39.47 269 LEU A N 1
ATOM 2184 C CA . LEU A 1 269 ? -82.840 -4.346 139.780 1.00 39.47 269 LEU A CA 1
ATOM 2185 C C . LEU A 1 269 ? -81.421 -3.861 139.370 1.00 39.47 269 LEU A C 1
ATOM 2187 O O . LEU A 1 269 ? -80.530 -4.671 139.157 1.00 39.47 269 LEU A O 1
ATOM 2191 N N . LYS A 1 270 ? -81.291 -2.515 139.274 1.00 41.81 270 LYS A N 1
ATOM 2192 C CA . LYS A 1 270 ? -80.251 -1.553 139.772 1.00 41.81 270 LYS A CA 1
ATOM 2193 C C . LYS A 1 270 ? -78.836 -2.097 140.113 1.00 41.81 270 LYS A C 1
ATOM 2195 O O . LYS A 1 270 ? -78.729 -3.175 140.671 1.00 41.81 270 LYS A O 1
ATOM 2200 N N . GLU A 1 271 ? -77.703 -1.401 139.916 1.00 41.72 271 GLU A N 1
ATOM 2201 C CA . GLU A 1 271 ? -77.358 -0.029 140.356 1.00 41.72 271 GLU A CA 1
ATOM 2202 C C . GLU A 1 271 ? -75.930 0.382 139.876 1.00 41.72 271 GLU A C 1
ATOM 2204 O O . GLU A 1 271 ? -75.086 -0.478 139.626 1.00 41.72 271 GLU A O 1
ATOM 2209 N N . ASP A 1 272 ? -75.664 1.691 139.769 1.00 48.34 272 ASP A N 1
ATOM 2210 C CA . ASP A 1 272 ? -74.702 2.369 138.871 1.00 48.34 272 ASP A CA 1
ATOM 2211 C C . ASP A 1 272 ? -73.236 2.544 139.347 1.00 48.34 272 ASP A C 1
ATOM 2213 O O . ASP A 1 272 ? -72.975 3.339 140.252 1.00 48.34 272 ASP A O 1
ATOM 2217 N N . ASN A 1 273 ? -72.243 1.966 138.637 1.00 46.19 273 ASN A N 1
ATOM 2218 C CA . ASN A 1 273 ? -70.884 2.566 138.521 1.00 46.19 273 ASN A CA 1
ATOM 2219 C C . ASN A 1 273 ? -69.956 2.002 137.399 1.00 46.19 273 ASN A C 1
ATOM 2221 O O . ASN A 1 273 ? -68.729 2.028 137.533 1.00 46.19 273 ASN A O 1
ATOM 2225 N N . GLN A 1 274 ? -70.488 1.469 136.283 1.00 50.12 274 GLN A N 1
ATOM 2226 C CA . GLN A 1 274 ? -69.677 0.858 135.197 1.00 50.12 274 GLN A CA 1
ATOM 2227 C C . GLN A 1 274 ? -69.792 1.522 133.801 1.00 50.12 274 GLN A C 1
ATOM 2229 O O . GLN A 1 274 ? -68.969 1.238 132.925 1.00 50.12 274 GLN A O 1
ATOM 2234 N N . ASP A 1 275 ? -70.720 2.459 133.586 1.00 52.72 275 ASP A N 1
ATOM 2235 C CA . ASP A 1 275 ? -71.103 2.922 132.237 1.00 52.72 275 ASP A CA 1
ATOM 2236 C C . ASP A 1 275 ? -70.043 3.747 131.486 1.00 52.72 275 ASP A C 1
ATOM 2238 O O . ASP A 1 275 ? -69.873 3.610 130.270 1.00 52.72 275 ASP A O 1
ATOM 2242 N N . TRP A 1 276 ? -69.247 4.559 132.184 1.00 56.09 276 TRP A N 1
ATOM 2243 C CA . TRP A 1 276 ? -68.272 5.436 131.519 1.00 56.09 276 TRP A CA 1
ATOM 2244 C C . TRP A 1 276 ? -67.029 4.702 130.999 1.00 56.09 276 TRP A C 1
ATOM 2246 O O . TRP A 1 276 ? -66.488 5.055 129.947 1.00 56.09 276 TRP A O 1
ATOM 2256 N N . LYS A 1 277 ? -66.601 3.624 131.671 1.00 57.72 277 LYS A N 1
ATOM 2257 C CA . LYS A 1 277 ? -65.496 2.775 131.187 1.00 57.72 277 LYS A CA 1
ATOM 2258 C C . LYS A 1 277 ? -65.891 1.978 129.944 1.00 57.72 277 LYS A C 1
ATOM 2260 O O . LYS A 1 277 ? -65.038 1.717 129.098 1.00 57.72 277 LYS A O 1
ATOM 2265 N N . HIS A 1 278 ? -67.168 1.621 129.809 1.00 56.84 278 HIS A N 1
ATOM 2266 C CA . HIS A 1 278 ? -67.665 0.887 128.649 1.00 56.84 278 HIS A CA 1
ATOM 2267 C C . HIS A 1 278 ? -67.764 1.781 127.400 1.00 56.84 278 HIS A C 1
ATOM 2269 O O . HIS A 1 278 ? -67.344 1.372 126.317 1.00 56.84 278 HIS A O 1
ATOM 2275 N N . HIS A 1 279 ? -68.206 3.036 127.551 1.00 61.12 279 HIS A N 1
ATOM 2276 C CA . HIS A 1 279 ? -68.314 3.981 126.432 1.00 61.12 279 HIS A CA 1
ATOM 2277 C C . HIS A 1 279 ? -66.950 4.379 125.834 1.00 61.12 279 HIS A C 1
ATOM 2279 O O . HIS A 1 279 ? -66.800 4.461 124.612 1.00 61.12 279 HIS A O 1
ATOM 2285 N N . LEU A 1 280 ? -65.923 4.544 126.677 1.00 66.69 280 LEU A N 1
ATOM 2286 C CA . LEU A 1 280 ? -64.556 4.833 126.228 1.00 66.69 280 LEU A CA 1
ATOM 2287 C C . LEU A 1 280 ? -63.937 3.647 125.460 1.00 66.69 280 LEU A C 1
ATOM 2289 O O . LEU A 1 280 ? -63.304 3.847 124.421 1.00 66.69 280 LEU A O 1
ATOM 2293 N N . ASN A 1 281 ? -64.180 2.413 125.916 1.00 68.38 281 ASN A N 1
ATOM 2294 C CA . ASN A 1 281 ? -63.707 1.198 125.239 1.00 68.38 281 ASN A CA 1
ATOM 2295 C C . ASN A 1 281 ? -64.402 0.985 123.877 1.00 68.38 281 ASN A C 1
ATOM 2297 O O . ASN A 1 281 ? -63.750 0.625 122.896 1.00 68.38 281 ASN A O 1
ATOM 2301 N N . LEU A 1 282 ? -65.707 1.287 123.785 1.00 62.72 282 LEU A N 1
ATOM 2302 C CA . LEU A 1 282 ? -66.485 1.253 122.536 1.00 62.72 282 LEU A CA 1
ATOM 2303 C C . LEU A 1 282 ? -65.927 2.205 121.466 1.00 62.72 282 LEU A C 1
ATOM 2305 O O . LEU A 1 282 ? -65.835 1.845 120.289 1.00 62.72 282 LEU A O 1
ATOM 2309 N N . LEU A 1 283 ? -65.538 3.422 121.855 1.00 71.50 283 LEU A N 1
ATOM 2310 C CA . LEU A 1 283 ? -64.984 4.406 120.922 1.00 71.50 283 LEU A CA 1
ATOM 2311 C C . LEU A 1 283 ? -63.541 4.075 120.512 1.00 71.50 283 LEU A C 1
ATOM 2313 O O . LEU A 1 283 ? -63.210 4.206 119.332 1.00 71.50 283 LEU A O 1
ATOM 2317 N N . GLN A 1 284 ? -62.708 3.570 121.427 1.00 73.56 284 GLN A N 1
ATOM 2318 C CA . GLN A 1 284 ? -61.341 3.138 121.103 1.00 73.56 284 GLN A CA 1
ATOM 2319 C C . GLN A 1 284 ? -61.314 1.958 120.120 1.00 73.56 284 GLN A C 1
ATOM 2321 O O . GLN A 1 284 ? -60.516 1.964 119.181 1.00 73.56 284 GLN A O 1
ATOM 2326 N N . GLN A 1 285 ? -62.220 0.983 120.261 1.00 71.62 285 GLN A N 1
ATOM 2327 C CA . GLN A 1 285 ? -62.340 -0.114 119.293 1.00 71.62 285 GLN A CA 1
ATOM 2328 C C . GLN A 1 285 ? -62.828 0.373 117.920 1.00 71.62 285 GLN A C 1
ATOM 2330 O O . GLN A 1 285 ? -62.262 -0.025 116.900 1.00 71.62 285 GLN A O 1
ATOM 2335 N N . ARG A 1 286 ? -63.803 1.297 117.871 1.00 69.56 286 ARG A N 1
ATOM 2336 C CA . ARG A 1 286 ? -64.245 1.923 116.608 1.00 69.56 286 ARG A CA 1
ATOM 2337 C C . ARG A 1 286 ? -63.112 2.660 115.895 1.00 69.56 286 ARG A C 1
ATOM 2339 O O . ARG A 1 286 ? -62.991 2.537 114.679 1.00 69.56 286 ARG A O 1
ATOM 2346 N N . ILE A 1 287 ? -62.296 3.418 116.630 1.00 73.38 287 ILE A N 1
ATOM 2347 C CA . ILE A 1 287 ? -61.152 4.145 116.061 1.00 73.38 287 ILE A CA 1
ATOM 2348 C C . ILE A 1 287 ? -60.112 3.155 115.530 1.00 73.38 287 ILE A C 1
ATOM 2350 O O . ILE A 1 287 ? -59.692 3.295 114.389 1.00 73.38 287 ILE A O 1
ATOM 2354 N N . LYS A 1 288 ? -59.772 2.100 116.282 1.00 77.75 288 LYS A N 1
ATOM 2355 C CA . LYS A 1 288 ? -58.785 1.092 115.855 1.00 77.75 288 LYS A CA 1
ATOM 2356 C C . LYS A 1 288 ? -59.187 0.375 114.559 1.00 77.75 288 LYS A C 1
ATOM 2358 O O . LYS A 1 288 ? -58.345 0.173 113.686 1.00 77.75 288 LYS A O 1
ATOM 2363 N N . ILE A 1 289 ? -60.473 0.048 114.404 1.00 73.06 289 ILE A N 1
ATOM 2364 C CA . ILE A 1 289 ? -61.011 -0.546 113.169 1.00 73.06 289 ILE A CA 1
ATOM 2365 C C . ILE A 1 289 ? -60.913 0.447 112.004 1.00 73.06 289 ILE A C 1
ATOM 2367 O O . ILE A 1 289 ? -60.440 0.083 110.930 1.00 73.06 289 ILE A O 1
ATOM 2371 N N . LYS A 1 290 ? -61.305 1.711 112.213 1.00 73.38 290 LYS A N 1
ATOM 2372 C CA . LYS A 1 290 ? -61.237 2.741 111.164 1.00 73.38 290 LYS A CA 1
ATOM 2373 C C . LYS A 1 290 ? -59.801 3.051 110.732 1.00 73.38 290 LYS A C 1
ATOM 2375 O O . LYS A 1 290 ? -59.569 3.198 109.537 1.00 73.38 290 LYS A O 1
ATOM 2380 N N . THR A 1 291 ? -58.841 3.103 111.657 1.00 76.69 291 THR A N 1
ATOM 2381 C CA . THR A 1 291 ? -57.421 3.323 111.330 1.00 76.69 291 THR A CA 1
ATOM 2382 C C . THR A 1 291 ? -56.845 2.151 110.537 1.00 76.69 291 THR A C 1
ATOM 2384 O O . THR A 1 291 ? -56.225 2.371 109.504 1.00 76.69 291 THR A O 1
ATOM 2387 N N . SER A 1 292 ? -57.145 0.909 110.938 1.00 78.94 292 SER A N 1
ATOM 2388 C CA . SER A 1 292 ? -56.727 -0.284 110.186 1.00 78.94 292 SER A CA 1
ATOM 2389 C C . SER A 1 292 ? -57.346 -0.338 108.783 1.00 78.94 292 SER A C 1
ATOM 2391 O O . SER A 1 292 ? -56.690 -0.745 107.827 1.00 78.94 292 SER A O 1
ATOM 2393 N N . MET A 1 293 ? -58.600 0.096 108.636 1.00 73.38 293 MET A N 1
ATOM 2394 C CA . MET A 1 293 ? -59.260 0.167 107.332 1.00 73.38 293 MET A CA 1
ATOM 2395 C C . MET A 1 293 ? -58.644 1.252 106.442 1.00 73.38 293 MET A C 1
ATOM 2397 O O . MET A 1 293 ? -58.427 1.010 105.259 1.00 73.38 293 MET A O 1
ATOM 2401 N N . LYS A 1 294 ? -58.299 2.412 107.013 1.00 79.19 294 LYS A N 1
ATOM 2402 C CA . LYS A 1 294 ? -57.611 3.490 106.296 1.00 79.19 294 LYS A CA 1
ATOM 2403 C C . LYS A 1 294 ? -56.236 3.049 105.783 1.00 79.19 294 LYS A C 1
ATOM 2405 O O . LYS A 1 294 ? -55.967 3.217 104.605 1.00 79.19 294 LYS A O 1
ATOM 2410 N N . GLU A 1 295 ? -55.421 2.396 106.614 1.00 80.38 295 GLU A N 1
ATOM 2411 C CA . GLU A 1 295 ? -54.108 1.867 106.200 1.00 80.38 295 GLU A CA 1
ATOM 2412 C C . GLU A 1 295 ? -54.209 0.867 105.039 1.00 80.38 295 GLU A C 1
ATOM 2414 O O . GLU A 1 295 ? -53.330 0.807 104.181 1.00 80.38 295 GLU A O 1
ATOM 2419 N N . LYS A 1 296 ? -55.282 0.069 104.993 1.00 76.44 296 LYS A N 1
ATOM 2420 C CA . LYS A 1 296 ? -55.538 -0.852 103.878 1.00 76.44 296 LYS A CA 1
ATOM 2421 C C . LYS A 1 296 ? -55.967 -0.115 102.611 1.00 76.44 296 LYS A C 1
ATOM 2423 O O . LYS A 1 296 ? -55.494 -0.466 101.538 1.00 76.44 296 LYS A O 1
ATOM 2428 N N . ILE A 1 297 ? -56.821 0.900 102.733 1.00 78.12 297 ILE A N 1
ATOM 2429 C CA . ILE A 1 297 ? -57.228 1.744 101.600 1.00 78.12 297 ILE A CA 1
ATOM 2430 C C . ILE A 1 297 ? -56.016 2.487 101.025 1.00 78.12 297 ILE A C 1
ATOM 2432 O O . ILE A 1 297 ? -55.832 2.480 99.813 1.00 78.12 297 ILE A O 1
ATOM 2436 N N . ASP A 1 298 ? -55.146 3.037 101.874 1.00 82.25 298 ASP A N 1
ATOM 2437 C CA . ASP A 1 298 ? -53.927 3.726 101.439 1.00 82.25 298 ASP A CA 1
ATOM 2438 C C . ASP A 1 298 ? -52.976 2.766 100.691 1.00 82.25 298 ASP A C 1
ATOM 2440 O O . ASP A 1 298 ? -52.409 3.131 99.662 1.00 82.25 298 ASP A O 1
ATOM 2444 N N . LYS A 1 299 ? -52.863 1.503 101.134 1.00 84.44 299 LYS A N 1
ATOM 2445 C CA . LYS A 1 299 ? -52.118 0.459 100.401 1.00 84.44 299 LYS A CA 1
ATOM 2446 C C . LYS A 1 299 ? -52.739 0.129 99.043 1.00 84.44 299 LYS A C 1
ATOM 2448 O O . LYS A 1 299 ? -52.004 -0.027 98.076 1.00 84.44 299 LYS A O 1
ATOM 2453 N N . ILE A 1 300 ? -54.067 0.037 98.959 1.00 79.75 300 ILE A N 1
ATOM 2454 C CA . ILE A 1 300 ? -54.769 -0.218 97.691 1.00 79.75 300 ILE A CA 1
ATOM 2455 C C . ILE A 1 300 ? -54.533 0.934 96.709 1.00 79.75 300 ILE A C 1
ATOM 2457 O O . ILE A 1 300 ? -54.250 0.687 95.543 1.00 79.75 300 ILE A O 1
ATOM 2461 N N . ILE A 1 301 ? -54.592 2.184 97.175 1.00 83.25 301 ILE A N 1
ATOM 2462 C CA . ILE A 1 301 ? -54.337 3.361 96.334 1.00 83.25 301 ILE A CA 1
ATOM 2463 C C . ILE A 1 301 ? -52.914 3.330 95.759 1.00 83.25 301 ILE A C 1
ATOM 2465 O O . ILE A 1 301 ? -52.747 3.589 94.570 1.00 83.25 301 ILE A O 1
ATOM 2469 N N . LEU A 1 302 ? -51.906 2.968 96.563 1.00 85.94 302 LEU A N 1
ATOM 2470 C CA . LEU A 1 302 ? -50.522 2.841 96.087 1.00 85.94 302 LEU A CA 1
ATOM 2471 C C . LEU A 1 302 ? -50.377 1.774 94.992 1.00 85.94 302 LEU A C 1
ATOM 2473 O O . LEU A 1 302 ? -49.741 2.031 93.975 1.00 85.94 302 LEU A O 1
ATOM 2477 N N . VAL A 1 303 ? -51.014 0.613 95.161 1.00 79.62 303 VAL A N 1
ATOM 2478 C CA . VAL A 1 303 ? -50.979 -0.462 94.153 1.00 79.62 303 VAL A CA 1
ATOM 2479 C C . VAL A 1 303 ? -51.705 -0.046 92.869 1.00 79.62 303 VAL A C 1
ATOM 2481 O O . VAL A 1 303 ? -51.218 -0.309 91.775 1.00 79.62 303 VAL A O 1
ATOM 2484 N N . VAL A 1 304 ? -52.839 0.655 92.969 1.00 81.69 304 VAL A N 1
ATOM 2485 C CA . VAL A 1 304 ? -53.558 1.176 91.790 1.00 81.69 304 VAL A CA 1
ATOM 2486 C C . VAL A 1 304 ? -52.705 2.188 91.017 1.00 81.69 304 VAL A C 1
ATOM 2488 O O . VAL A 1 304 ? -52.667 2.133 89.789 1.00 81.69 304 VAL A O 1
ATOM 2491 N N . GLN A 1 305 ? -51.975 3.064 91.714 1.00 86.31 305 GLN A N 1
ATOM 2492 C CA . GLN A 1 305 ? -51.033 3.995 91.081 1.00 86.31 305 GLN A CA 1
ATOM 2493 C C . GLN A 1 305 ? -49.884 3.265 90.372 1.00 86.31 305 GLN A C 1
ATOM 2495 O O . GLN A 1 305 ? -49.473 3.669 89.285 1.00 86.31 305 GLN A O 1
ATOM 2500 N N . GLU A 1 306 ? -49.379 2.176 90.956 1.00 85.50 306 GLU A N 1
ATOM 2501 C CA . GLU A 1 306 ? -48.342 1.341 90.343 1.00 85.50 306 GLU A CA 1
ATOM 2502 C C . GLU A 1 306 ? -48.863 0.619 89.086 1.00 85.50 306 GLU A C 1
ATOM 2504 O O . GLU A 1 306 ? -48.182 0.599 88.060 1.00 85.50 306 GLU A O 1
ATOM 2509 N N . ILE A 1 307 ? -50.113 0.140 89.109 1.00 79.50 307 ILE A N 1
ATOM 2510 C CA . ILE A 1 307 ? -50.795 -0.433 87.936 1.00 79.50 307 ILE A CA 1
ATOM 2511 C C . ILE A 1 307 ? -50.962 0.609 86.823 1.00 79.50 307 ILE A C 1
ATOM 2513 O O . ILE A 1 307 ? -50.704 0.304 85.659 1.00 79.50 307 ILE A O 1
ATOM 2517 N N . GLU A 1 308 ? -51.385 1.835 87.141 1.00 83.38 308 GLU A N 1
ATOM 2518 C CA . GLU A 1 308 ? -51.512 2.908 86.144 1.00 83.38 308 GLU A CA 1
ATOM 2519 C C . GLU A 1 308 ? -50.161 3.281 85.525 1.00 83.38 308 GLU A C 1
ATOM 2521 O O . GLU A 1 308 ? -50.075 3.459 84.305 1.00 83.38 308 GLU A O 1
ATOM 2526 N N . LEU A 1 309 ? -49.098 3.327 86.333 1.00 88.44 309 LEU A N 1
ATOM 2527 C CA . LEU A 1 309 ? -47.741 3.574 85.854 1.00 88.44 309 LEU A CA 1
ATOM 2528 C C . LEU A 1 309 ? -47.271 2.468 84.895 1.00 88.44 309 LEU A C 1
ATOM 2530 O O . LEU A 1 309 ? -46.792 2.764 83.799 1.00 88.44 309 LEU A O 1
ATOM 2534 N N . GLU A 1 310 ? -47.423 1.196 85.272 1.00 80.62 310 GLU A N 1
ATOM 2535 C CA . GLU A 1 310 ? -47.029 0.062 84.424 1.00 80.62 310 GLU A CA 1
ATOM 2536 C C . GLU A 1 310 ? -47.899 -0.052 83.165 1.00 80.62 310 GLU A C 1
ATOM 2538 O O . GLU A 1 310 ? -47.398 -0.374 82.083 1.00 80.62 310 GLU A O 1
ATOM 2543 N N . ARG A 1 311 ? -49.185 0.303 83.249 1.00 81.19 311 ARG A N 1
ATOM 2544 C CA . ARG A 1 311 ? -50.068 0.403 82.082 1.00 81.19 311 ARG A CA 1
ATOM 2545 C C . ARG A 1 311 ? -49.595 1.487 81.111 1.00 81.19 311 ARG A C 1
ATOM 2547 O O . ARG A 1 311 ? -49.561 1.227 79.910 1.00 81.19 311 ARG A O 1
ATOM 2554 N N . SER A 1 312 ? -49.197 2.661 81.608 1.00 85.81 312 SER A N 1
ATOM 2555 C CA . SER A 1 312 ? -48.638 3.734 80.772 1.00 85.81 312 SER A CA 1
ATOM 2556 C C . SER A 1 312 ? -47.363 3.279 80.058 1.00 85.81 312 SER A C 1
ATOM 2558 O O . SER A 1 312 ? -47.264 3.408 78.839 1.00 85.81 312 SER A O 1
ATOM 2560 N N . LYS A 1 313 ? -46.428 2.646 80.784 1.00 88.00 313 LYS A N 1
ATOM 2561 C CA . LYS A 1 313 ? -45.202 2.072 80.194 1.00 88.00 313 LYS A CA 1
ATOM 2562 C C . LYS A 1 313 ? -45.511 1.015 79.134 1.00 88.00 313 LYS A C 1
ATOM 2564 O O . LYS A 1 313 ? -44.844 0.951 78.105 1.00 88.00 313 LYS A O 1
ATOM 2569 N N . THR A 1 314 ? -46.526 0.185 79.367 1.00 81.62 314 THR A N 1
ATOM 2570 C CA . THR A 1 314 ? -46.943 -0.848 78.410 1.00 81.62 314 THR A CA 1
ATOM 2571 C C . THR A 1 314 ? -47.497 -0.229 77.123 1.00 81.62 314 THR A C 1
ATOM 2573 O O . THR A 1 314 ? -47.192 -0.719 76.035 1.00 81.62 314 THR A O 1
ATOM 2576 N N . GLU A 1 315 ? -48.258 0.865 77.212 1.00 86.38 315 GLU A N 1
ATOM 2577 C CA . GLU A 1 315 ? -48.791 1.562 76.032 1.00 86.38 315 GLU A CA 1
ATOM 2578 C C . GLU A 1 315 ? -47.693 2.308 75.248 1.00 86.38 315 GLU A C 1
ATOM 2580 O O . GLU A 1 315 ? -47.676 2.273 74.015 1.00 86.38 315 GLU A O 1
ATOM 2585 N N . GLU A 1 316 ? -46.715 2.905 75.935 1.00 87.38 316 GLU A N 1
ATOM 2586 C CA . GLU A 1 316 ? -45.511 3.479 75.309 1.00 87.38 316 GLU A CA 1
ATOM 2587 C C . GLU A 1 316 ? -44.685 2.409 74.575 1.00 87.38 316 GLU A C 1
ATOM 2589 O O . GLU A 1 316 ? -44.275 2.594 73.427 1.00 87.38 316 GLU A O 1
ATOM 2594 N N . LEU A 1 317 ? -44.485 1.238 75.191 1.00 84.75 317 LEU A N 1
ATOM 2595 C CA . LEU A 1 317 ? -43.797 0.117 74.545 1.00 84.75 317 LEU A CA 1
ATOM 2596 C C . LEU A 1 317 ? -44.583 -0.425 73.347 1.00 84.75 317 LEU A C 1
ATOM 2598 O O . LEU A 1 317 ? -43.983 -0.823 72.349 1.00 84.75 317 LEU A O 1
ATOM 2602 N N . LYS A 1 318 ? -45.917 -0.437 73.418 1.00 85.31 318 LYS A N 1
ATOM 2603 C CA . LYS A 1 318 ? -46.782 -0.877 72.320 1.00 85.31 318 LYS A CA 1
ATOM 2604 C C . LYS A 1 318 ? -46.721 0.077 71.127 1.00 85.31 318 LYS A C 1
ATOM 2606 O O . LYS A 1 318 ? -46.527 -0.394 70.010 1.00 85.31 318 LYS A O 1
ATOM 2611 N N . THR A 1 319 ? -46.828 1.383 71.351 1.00 87.25 319 THR A N 1
ATOM 2612 C CA . THR A 1 319 ? -46.713 2.390 70.280 1.00 87.25 319 THR A CA 1
ATOM 2613 C C . THR A 1 319 ? -45.317 2.382 69.648 1.00 87.25 319 THR A C 1
ATOM 2615 O O . THR A 1 319 ? -45.195 2.413 68.424 1.00 87.25 319 THR A O 1
ATOM 2618 N N . SER A 1 320 ? -44.264 2.225 70.456 1.00 88.38 320 SER A N 1
ATOM 2619 C CA . SER A 1 320 ? -42.890 2.029 69.968 1.00 88.38 320 SER A CA 1
ATOM 2620 C C . SER A 1 320 ? -42.741 0.747 69.132 1.00 88.38 320 SER A C 1
ATOM 2622 O O . SER A 1 320 ? -42.138 0.763 68.057 1.00 88.38 320 SER A O 1
ATOM 2624 N N . LEU A 1 321 ? -43.351 -0.365 69.563 1.00 84.00 321 LEU A N 1
ATOM 2625 C CA . LEU A 1 321 ? -43.371 -1.615 68.798 1.00 84.00 321 LEU A CA 1
ATOM 2626 C C . LEU A 1 321 ? -44.091 -1.445 67.453 1.00 84.00 321 LE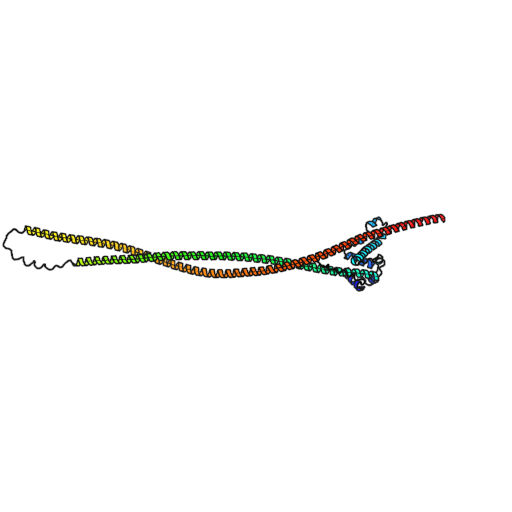U A C 1
ATOM 2628 O O . LEU A 1 321 ? -43.590 -1.918 66.438 1.00 84.00 321 LEU A O 1
ATOM 2632 N N . GLU A 1 322 ? -45.245 -0.778 67.432 1.00 87.62 322 GLU A N 1
ATOM 2633 C CA . GLU A 1 322 ? -46.005 -0.504 66.206 1.00 87.62 322 GLU A CA 1
ATOM 2634 C C . GLU A 1 322 ? -45.193 0.352 65.220 1.00 87.62 322 GLU A C 1
ATOM 2636 O O . GLU A 1 322 ? -45.135 0.024 64.033 1.00 87.62 322 GLU A O 1
ATOM 2641 N N . GLN A 1 323 ? -44.480 1.374 65.709 1.00 88.50 323 GLN A N 1
ATOM 2642 C CA . GLN A 1 323 ? -43.552 2.165 64.892 1.00 88.50 323 GLN A CA 1
ATOM 2643 C C . GLN A 1 323 ? -42.411 1.312 64.321 1.00 88.50 323 GLN A C 1
ATOM 2645 O O . GLN A 1 323 ? -42.125 1.390 63.127 1.00 88.50 323 GLN A O 1
ATOM 2650 N N . LYS A 1 324 ? -41.791 0.445 65.134 1.00 85.50 324 LYS A N 1
ATOM 2651 C CA . LYS A 1 324 ? -40.711 -0.446 64.673 1.00 85.50 324 LYS A CA 1
ATOM 2652 C C . LYS A 1 324 ? -41.192 -1.488 63.664 1.00 85.50 324 LYS A C 1
ATOM 2654 O O . LYS A 1 324 ? -40.463 -1.816 62.731 1.00 85.50 324 LYS A O 1
ATOM 2659 N N . VAL A 1 325 ? -42.417 -1.995 63.812 1.00 87.19 325 VAL A N 1
ATOM 2660 C CA . VAL A 1 325 ? -43.037 -2.892 62.823 1.00 87.19 325 VAL A CA 1
ATOM 2661 C C . VAL A 1 325 ? -43.238 -2.171 61.490 1.00 87.19 325 VAL A C 1
ATOM 2663 O O . VAL A 1 325 ? -42.961 -2.756 60.441 1.00 87.19 325 VAL A O 1
ATOM 2666 N N . LEU A 1 326 ? -43.662 -0.905 61.520 1.00 90.00 326 LEU A N 1
ATOM 2667 C CA . LEU A 1 326 ? -43.814 -0.097 60.312 1.00 90.00 326 LEU A CA 1
ATOM 2668 C C . LEU A 1 326 ? -42.465 0.156 59.617 1.00 90.00 326 LEU A C 1
ATOM 2670 O O . LEU A 1 326 ? -42.367 -0.072 58.413 1.00 90.00 326 LEU A O 1
ATOM 2674 N N . GLU A 1 327 ? -41.420 0.540 60.361 1.00 87.31 327 GLU A N 1
ATOM 2675 C CA . GLU A 1 327 ? -40.055 0.707 59.823 1.00 87.31 327 GLU A CA 1
ATOM 2676 C C . GLU A 1 327 ? -39.530 -0.585 59.178 1.00 87.31 327 GLU A C 1
ATOM 2678 O O . GLU A 1 327 ? -38.978 -0.554 58.079 1.00 87.31 327 GLU A O 1
ATOM 2683 N N . ILE A 1 328 ? -39.741 -1.742 59.818 1.00 87.31 328 ILE A N 1
ATOM 2684 C CA . ILE A 1 328 ? -39.346 -3.040 59.249 1.00 87.31 328 ILE A CA 1
ATOM 2685 C C . ILE A 1 328 ? -40.093 -3.318 57.943 1.00 87.31 328 ILE A C 1
ATOM 2687 O O . ILE A 1 328 ? -39.478 -3.800 56.993 1.00 87.31 328 ILE A O 1
ATOM 2691 N N . SER A 1 329 ? -41.391 -3.015 57.874 1.00 88.56 329 SER A N 1
ATOM 2692 C CA . SER A 1 329 ? -42.173 -3.193 56.647 1.00 88.56 329 SER A CA 1
ATOM 2693 C C . SER A 1 329 ? -41.648 -2.314 55.509 1.00 88.56 329 SER A C 1
ATOM 2695 O O . SER A 1 329 ? -41.526 -2.794 54.385 1.00 88.56 329 SER A O 1
ATOM 2697 N N . GLN A 1 330 ? -41.300 -1.056 55.796 1.00 89.12 330 GLN A N 1
ATOM 2698 C CA . GLN A 1 330 ? -40.738 -0.130 54.807 1.00 89.12 330 GLN A CA 1
ATOM 2699 C C . GLN A 1 330 ? -39.366 -0.601 54.311 1.00 89.12 330 GLN A C 1
ATOM 2701 O O . GLN A 1 330 ? -39.141 -0.684 53.108 1.00 89.12 330 GLN A O 1
ATOM 2706 N N . LEU A 1 331 ? -38.470 -1.007 55.217 1.00 87.00 331 LEU A N 1
ATOM 2707 C CA . LEU A 1 331 ? -37.153 -1.530 54.838 1.00 87.00 331 LEU A CA 1
ATOM 2708 C C . LEU A 1 331 ? -37.236 -2.846 54.059 1.00 87.00 331 LEU A C 1
ATOM 2710 O O . LEU A 1 331 ? -36.416 -3.090 53.178 1.00 87.00 331 LEU A O 1
ATOM 2714 N N . GLN A 1 332 ? -38.216 -3.703 54.353 1.00 86.31 332 GLN A N 1
ATOM 2715 C CA . GLN A 1 332 ? -38.458 -4.912 53.561 1.00 86.31 332 GLN A CA 1
ATOM 2716 C C . GLN A 1 332 ? -38.876 -4.583 52.126 1.00 86.31 332 GLN A C 1
ATOM 2718 O O . GLN A 1 332 ? -38.438 -5.263 51.195 1.00 86.31 332 GLN A O 1
ATOM 2723 N N . GLU A 1 333 ? -39.700 -3.554 51.939 1.00 89.88 333 GLU A N 1
ATOM 2724 C CA . GLU A 1 333 ? -40.092 -3.076 50.615 1.00 89.88 333 GLU A CA 1
ATOM 2725 C C . GLU A 1 333 ? -38.908 -2.442 49.870 1.00 89.88 333 GLU A C 1
ATOM 2727 O O . GLU A 1 333 ? -38.662 -2.792 48.716 1.00 89.88 333 GLU A O 1
ATOM 2732 N N . GLU A 1 334 ? -38.104 -1.618 50.548 1.00 86.44 334 GLU A N 1
ATOM 2733 C CA . GLU A 1 334 ? -36.873 -1.025 50.006 1.00 86.44 334 GLU A CA 1
ATOM 2734 C C . GLU A 1 334 ? -35.881 -2.108 49.548 1.00 86.44 334 GLU A C 1
ATOM 2736 O O . GLU A 1 334 ? -35.374 -2.068 48.427 1.00 86.44 334 GLU A O 1
ATOM 2741 N N . ILE A 1 335 ? -35.658 -3.140 50.373 1.00 84.50 335 ILE A N 1
ATOM 2742 C CA . ILE A 1 335 ? -34.790 -4.279 50.035 1.00 84.50 335 ILE A CA 1
ATOM 2743 C C . ILE A 1 335 ? -35.335 -5.042 48.831 1.00 84.50 335 ILE A C 1
ATOM 2745 O O . ILE A 1 335 ? -34.561 -5.433 47.959 1.00 84.50 335 ILE A O 1
ATOM 2749 N N . LYS A 1 336 ? -36.653 -5.243 48.749 1.00 90.00 336 LYS A N 1
ATOM 2750 C CA . LYS A 1 336 ? -37.276 -5.912 47.603 1.00 90.00 336 LYS A CA 1
ATOM 2751 C C . LYS A 1 336 ? -37.101 -5.095 46.321 1.00 90.00 336 LYS A C 1
ATOM 2753 O O . LYS A 1 336 ? -36.768 -5.670 45.284 1.00 90.00 336 LYS A O 1
ATOM 2758 N N . ASN A 1 337 ? -37.265 -3.775 46.398 1.00 88.88 337 ASN A N 1
ATOM 2759 C CA . ASN A 1 337 ? -37.025 -2.867 45.278 1.00 88.88 337 ASN A CA 1
ATOM 2760 C C . ASN A 1 337 ? -35.550 -2.904 44.848 1.00 88.88 337 ASN A C 1
ATOM 2762 O O . ASN A 1 337 ? -35.260 -3.102 43.664 1.00 88.88 337 ASN A O 1
ATOM 2766 N N . GLN A 1 338 ? -34.609 -2.839 45.794 1.00 83.00 338 GLN A N 1
ATOM 2767 C CA . GLN A 1 338 ? -33.182 -2.981 45.498 1.00 83.00 338 GLN A CA 1
ATOM 2768 C C . GLN A 1 338 ? -32.809 -4.363 44.951 1.00 83.00 338 GLN A C 1
ATOM 2770 O O . GLN A 1 338 ? -31.908 -4.466 44.121 1.00 83.00 338 GLN A O 1
ATOM 2775 N N . ASP A 1 339 ? -33.474 -5.437 45.377 1.00 82.56 339 ASP A N 1
ATOM 2776 C CA . ASP A 1 339 ? -33.271 -6.776 44.821 1.00 82.56 339 ASP A CA 1
ATOM 2777 C C . ASP A 1 339 ? -33.725 -6.839 43.362 1.00 82.56 339 ASP A C 1
ATOM 2779 O O . ASP A 1 339 ? -32.989 -7.356 42.519 1.00 82.56 339 ASP A O 1
ATOM 2783 N N . THR A 1 340 ? -34.883 -6.255 43.036 1.00 87.25 340 THR A N 1
ATOM 2784 C CA . THR A 1 340 ? -35.336 -6.159 41.641 1.00 87.25 340 THR A CA 1
ATOM 2785 C C . THR A 1 340 ? -34.399 -5.306 40.787 1.00 87.25 340 THR A C 1
ATOM 2787 O O . THR A 1 340 ? -34.049 -5.719 39.681 1.00 87.25 340 THR A O 1
ATOM 2790 N N . GLN A 1 341 ? -33.915 -4.176 41.308 1.00 86.38 341 GLN A N 1
ATOM 2791 C CA . GLN A 1 341 ? -32.960 -3.317 40.607 1.00 86.38 341 GLN A CA 1
ATOM 2792 C C . GLN A 1 341 ? -31.612 -4.022 40.398 1.00 86.38 341 GLN A C 1
ATOM 2794 O O . GLN A 1 341 ? -31.073 -4.009 39.295 1.00 86.38 341 GLN A O 1
ATOM 2799 N N . ASN A 1 342 ? -31.092 -4.709 41.419 1.00 76.12 342 ASN A N 1
ATOM 2800 C CA . ASN A 1 342 ? -29.870 -5.504 41.305 1.00 76.12 342 ASN A CA 1
ATOM 2801 C C . ASN A 1 342 ? -30.021 -6.644 40.296 1.00 76.12 342 ASN A C 1
ATOM 2803 O O . ASN A 1 342 ? -29.081 -6.928 39.556 1.00 76.12 342 ASN A O 1
ATOM 2807 N N . MET A 1 343 ? -31.183 -7.298 40.244 1.00 86.75 343 MET A N 1
ATOM 2808 C CA . MET A 1 343 ? -31.447 -8.359 39.274 1.00 86.75 343 MET A CA 1
ATOM 2809 C C . MET A 1 343 ? -31.431 -7.812 37.840 1.00 86.75 343 MET A C 1
ATOM 2811 O O . MET A 1 343 ? -30.730 -8.368 36.996 1.00 86.75 343 MET A O 1
ATOM 2815 N N . GLN A 1 344 ? -32.096 -6.678 37.595 1.00 86.19 344 GLN A N 1
ATOM 2816 C CA . GLN A 1 344 ? -32.070 -5.991 36.298 1.00 86.19 344 GLN A CA 1
ATOM 2817 C C . GLN A 1 344 ? -30.657 -5.532 35.911 1.00 86.19 344 GLN A C 1
ATOM 2819 O O . GLN A 1 344 ? -30.222 -5.756 34.785 1.00 86.19 344 GLN A O 1
ATOM 2824 N N . LEU A 1 345 ? -29.907 -4.930 36.840 1.00 81.50 345 LEU A N 1
ATOM 2825 C CA . LEU A 1 345 ? -28.523 -4.507 36.599 1.00 81.50 345 LEU A CA 1
ATOM 2826 C C . LEU A 1 345 ? -27.601 -5.699 36.319 1.00 81.50 345 LEU A C 1
ATOM 2828 O O . LEU A 1 345 ? -26.768 -5.626 35.421 1.00 81.50 345 LEU A O 1
ATOM 2832 N N . THR A 1 346 ? -27.775 -6.814 37.030 1.00 81.38 346 THR A N 1
ATOM 2833 C CA . THR A 1 346 ? -26.989 -8.040 36.815 1.00 81.38 346 THR A CA 1
ATOM 2834 C C . THR A 1 346 ? -27.273 -8.653 35.445 1.00 81.38 346 THR A C 1
ATOM 2836 O O . THR A 1 346 ? -26.354 -9.112 34.767 1.00 81.38 346 THR A O 1
ATOM 2839 N N . GLU A 1 347 ? -28.537 -8.671 35.023 1.00 88.00 347 GLU A N 1
ATOM 2840 C CA . GLU A 1 347 ? -28.935 -9.163 33.705 1.00 88.00 347 GLU A CA 1
ATOM 2841 C C . GLU A 1 347 ? -28.408 -8.254 32.587 1.00 88.00 347 GLU A C 1
ATOM 2843 O O . GLU A 1 347 ? -27.780 -8.743 31.645 1.00 88.00 347 GLU A O 1
ATOM 2848 N N . ASN A 1 348 ? -28.531 -6.935 32.753 1.00 81.50 348 ASN A N 1
ATOM 2849 C CA . ASN A 1 348 ? -27.942 -5.953 31.845 1.00 81.50 348 ASN A CA 1
ATOM 2850 C C . ASN A 1 348 ? -26.419 -6.097 31.763 1.00 81.50 348 ASN A C 1
ATOM 2852 O O . ASN A 1 348 ? -25.870 -6.078 30.667 1.00 81.50 348 ASN A O 1
ATOM 2856 N N . LEU A 1 349 ? -25.721 -6.305 32.884 1.00 78.69 349 LEU A N 1
ATOM 2857 C CA . LEU A 1 349 ? -24.273 -6.519 32.877 1.00 78.69 349 LEU A CA 1
ATOM 2858 C C . LEU A 1 349 ? -23.899 -7.828 32.180 1.00 78.69 349 LEU A C 1
ATOM 2860 O O . LEU A 1 349 ? -22.934 -7.846 31.425 1.00 78.69 349 LEU A O 1
ATOM 2864 N N . LYS A 1 350 ? -24.661 -8.915 32.354 1.00 87.12 350 LYS A N 1
ATOM 2865 C CA . LYS A 1 350 ? -24.438 -10.148 31.579 1.00 87.12 350 LYS A CA 1
ATOM 2866 C C . LYS A 1 350 ? -24.609 -9.911 30.081 1.00 87.12 350 LYS A C 1
ATOM 2868 O O . LYS A 1 350 ? -23.774 -10.373 29.304 1.00 87.12 350 LYS A O 1
ATOM 2873 N N . LEU A 1 351 ? -25.651 -9.187 29.676 1.00 85.19 351 LEU A N 1
ATOM 2874 C CA . LEU A 1 351 ? -25.894 -8.858 28.273 1.00 85.19 351 LEU A CA 1
ATOM 2875 C C . LEU A 1 351 ? -24.776 -7.974 27.703 1.00 85.19 351 LEU A C 1
ATOM 2877 O O . LEU A 1 351 ? -24.221 -8.275 26.653 1.00 85.19 351 LEU A O 1
ATOM 2881 N N . VAL A 1 352 ? -24.389 -6.917 28.417 1.00 79.94 352 VAL A N 1
ATOM 2882 C CA . VAL A 1 352 ? -23.307 -6.018 27.994 1.00 79.94 352 VAL A CA 1
ATOM 2883 C C . VAL A 1 352 ? -21.967 -6.752 27.975 1.00 79.94 352 VAL A C 1
ATOM 2885 O O . VAL A 1 352 ? -21.203 -6.575 27.036 1.00 79.94 352 VAL A O 1
ATOM 2888 N N . LYS A 1 353 ? -21.691 -7.633 28.942 1.00 80.19 353 LYS A N 1
ATOM 2889 C CA . LYS A 1 353 ? -20.462 -8.436 28.983 1.00 80.19 353 LYS A CA 1
ATOM 2890 C C . LYS A 1 353 ? -20.388 -9.430 27.829 1.00 80.19 353 LYS A C 1
ATOM 2892 O O . LYS A 1 353 ? -19.342 -9.540 27.207 1.00 80.19 353 LYS A O 1
ATOM 2897 N N . THR A 1 354 ? -21.479 -10.130 27.526 1.00 84.94 354 THR A N 1
ATOM 2898 C CA . THR A 1 354 ? -21.530 -11.064 26.387 1.00 84.94 354 THR A CA 1
ATOM 2899 C C . THR A 1 354 ? -21.421 -10.332 25.052 1.00 84.94 354 THR A C 1
ATOM 2901 O O . THR A 1 354 ? -20.625 -10.739 24.209 1.00 84.94 354 THR A O 1
ATOM 2904 N N . ASN A 1 355 ? -22.125 -9.208 24.887 1.00 81.75 355 ASN A N 1
ATOM 2905 C CA . ASN A 1 355 ? -21.988 -8.358 23.704 1.00 81.75 355 ASN A CA 1
ATOM 2906 C C . ASN A 1 355 ? -20.573 -7.789 23.568 1.00 81.75 355 ASN A C 1
ATOM 2908 O O . ASN A 1 355 ? -20.009 -7.830 22.482 1.00 81.75 355 ASN A O 1
ATOM 2912 N N . SER A 1 356 ? -19.983 -7.287 24.652 1.00 75.69 356 SER A N 1
ATOM 2913 C CA . SER A 1 356 ? -18.631 -6.728 24.638 1.00 75.69 356 SER A CA 1
ATOM 2914 C C . SER A 1 356 ? -17.582 -7.800 24.364 1.00 75.69 356 SER A C 1
ATOM 2916 O O . SER A 1 356 ? -16.682 -7.571 23.568 1.00 75.69 356 SER A O 1
ATOM 2918 N N . GLN A 1 357 ? -17.725 -8.998 24.935 1.00 82.75 357 GLN A N 1
ATOM 2919 C CA . GLN A 1 357 ? -16.833 -10.117 24.645 1.00 82.75 357 GLN A CA 1
ATOM 2920 C C . GLN A 1 357 ? -16.933 -10.551 23.178 1.00 82.75 357 GLN A C 1
ATOM 2922 O O . GLN A 1 357 ? -15.910 -10.722 22.524 1.00 82.75 357 GLN A O 1
ATOM 2927 N N . SER A 1 358 ? -18.149 -10.627 22.630 1.00 85.50 358 SER A N 1
ATOM 2928 C CA . SER A 1 358 ? -18.344 -10.862 21.198 1.00 85.50 358 SER A CA 1
ATOM 2929 C C . SER A 1 358 ? -17.722 -9.745 20.349 1.00 85.50 358 SER A C 1
ATOM 2931 O O . SER A 1 358 ? -17.043 -10.037 19.368 1.00 85.50 358 SER A O 1
ATOM 2933 N N . MET A 1 359 ? -17.878 -8.472 20.735 1.00 78.75 359 MET A N 1
ATOM 2934 C CA . MET A 1 359 ? -17.231 -7.352 20.041 1.00 78.75 359 MET A CA 1
ATOM 2935 C C . MET A 1 359 ? -15.703 -7.435 20.115 1.00 78.75 359 MET A C 1
ATOM 2937 O O . MET A 1 359 ? -15.046 -7.263 19.093 1.00 78.75 359 MET A O 1
ATOM 2941 N N . LEU A 1 360 ? -15.139 -7.760 21.279 1.00 78.38 360 LEU A N 1
ATOM 2942 C CA . LEU A 1 360 ? -13.707 -7.971 21.491 1.00 78.38 360 LEU A CA 1
ATOM 2943 C C . LEU A 1 360 ? -13.159 -9.062 20.576 1.00 78.38 360 LEU A C 1
ATOM 2945 O O . LEU A 1 360 ? -12.180 -8.818 19.882 1.00 78.38 360 LEU A O 1
ATOM 2949 N N . GLU A 1 361 ? -13.827 -10.213 20.509 1.00 83.56 361 GLU A N 1
ATOM 2950 C CA . GLU A 1 361 ? -13.453 -11.305 19.605 1.00 83.56 361 GLU A CA 1
ATOM 2951 C C . GLU A 1 361 ? -13.507 -10.850 18.140 1.00 83.56 361 GLU A C 1
ATOM 2953 O O . GLU A 1 361 ? -12.560 -11.068 17.387 1.00 83.56 361 GLU A O 1
ATOM 2958 N N . THR A 1 362 ? -14.564 -10.135 17.728 1.00 83.38 362 THR A N 1
ATOM 2959 C CA . THR A 1 362 ? -14.638 -9.602 16.356 1.00 83.38 362 THR A CA 1
ATOM 2960 C C . THR A 1 362 ? -13.560 -8.560 16.063 1.00 83.38 362 THR A C 1
ATOM 2962 O O . THR A 1 362 ? -13.062 -8.498 14.938 1.00 83.38 362 THR A O 1
ATOM 2965 N N . TRP A 1 363 ? -13.175 -7.749 17.050 1.00 80.31 363 TRP A N 1
ATOM 2966 C CA . TRP A 1 363 ? -12.106 -6.766 16.917 1.00 80.31 363 TRP A CA 1
ATOM 2967 C C . TRP A 1 363 ? -10.733 -7.409 16.870 1.00 80.31 363 TRP A C 1
ATOM 2969 O O . TRP A 1 363 ? -9.926 -6.988 16.049 1.00 80.31 363 TRP A O 1
ATOM 2979 N N . ASP A 1 364 ? -10.477 -8.432 17.679 1.00 81.69 364 ASP A N 1
ATOM 2980 C CA . ASP A 1 364 ? -9.221 -9.176 17.648 1.00 81.69 364 ASP A CA 1
ATOM 2981 C C . ASP A 1 364 ? -9.080 -9.905 16.303 1.00 81.69 364 ASP A C 1
ATOM 2983 O O . ASP A 1 364 ? -8.061 -9.749 15.633 1.00 81.69 364 ASP A O 1
ATOM 2987 N N . CYS A 1 365 ? -10.148 -10.543 15.804 1.00 87.31 365 CYS A N 1
ATOM 2988 C CA . CYS A 1 365 ? -10.168 -11.095 14.447 1.00 87.31 365 CYS A CA 1
ATOM 2989 C C . CYS A 1 365 ? -9.949 -10.020 13.367 1.00 87.31 365 CYS A C 1
ATOM 2991 O O . CYS A 1 365 ? -9.212 -10.247 12.405 1.00 87.31 365 CYS A O 1
ATOM 2993 N N . LYS A 1 366 ? -10.573 -8.836 13.496 1.00 84.88 366 LYS A N 1
ATOM 2994 C CA . LYS A 1 366 ? -10.387 -7.730 12.539 1.00 84.88 366 LYS A CA 1
ATOM 2995 C C . LYS A 1 366 ? -8.953 -7.198 12.583 1.00 84.88 366 LYS A C 1
ATOM 2997 O O . LYS A 1 366 ? -8.385 -6.935 11.526 1.00 84.88 366 LYS A O 1
ATOM 3002 N N . LYS A 1 367 ? -8.359 -7.072 13.770 1.00 84.06 367 LYS A N 1
ATOM 3003 C CA . LYS A 1 367 ? -6.967 -6.658 13.969 1.00 84.06 367 LYS A CA 1
ATOM 3004 C C . LYS A 1 367 ? -6.011 -7.657 13.330 1.00 84.06 367 LYS A C 1
ATOM 3006 O O . LYS A 1 367 ? -5.205 -7.252 12.501 1.00 84.06 367 LYS A O 1
ATOM 3011 N N . GLU A 1 368 ? -6.145 -8.945 13.636 1.00 87.62 368 GLU A N 1
ATOM 3012 C CA . GLU A 1 368 ? -5.321 -9.998 13.032 1.00 87.62 368 GLU A CA 1
ATOM 3013 C C . GLU A 1 368 ? -5.460 -10.013 11.504 1.00 87.62 368 GLU A C 1
ATOM 3015 O O . GLU A 1 368 ? -4.463 -10.101 10.787 1.00 87.62 368 GLU A O 1
ATOM 3020 N N . SER A 1 369 ? -6.681 -9.846 10.983 1.00 88.38 369 SER A N 1
ATOM 3021 C CA . SER A 1 369 ? -6.921 -9.740 9.541 1.00 88.38 369 SER A CA 1
ATOM 3022 C C . SER A 1 369 ? -6.221 -8.527 8.923 1.00 88.38 369 SER A C 1
ATOM 3024 O O . SER A 1 369 ? -5.617 -8.658 7.859 1.00 88.38 369 SER A O 1
ATOM 3026 N N . LEU A 1 370 ? -6.287 -7.355 9.562 1.00 84.88 370 LEU A N 1
ATOM 3027 C CA . LEU A 1 370 ? -5.613 -6.142 9.089 1.00 84.88 370 LEU A CA 1
ATOM 3028 C C . LEU A 1 370 ? -4.087 -6.274 9.182 1.00 84.88 370 LEU A C 1
ATOM 3030 O O . LEU A 1 370 ? -3.379 -5.829 8.283 1.00 84.88 370 LEU A O 1
ATOM 3034 N N . GLU A 1 371 ? -3.565 -6.903 10.234 1.00 86.75 371 GLU A N 1
ATOM 3035 C CA . GLU A 1 371 ? -2.132 -7.161 10.400 1.00 86.75 371 GLU A CA 1
ATOM 3036 C C . GLU A 1 371 ? -1.604 -8.142 9.349 1.00 86.75 371 GLU A C 1
ATOM 3038 O O . GLU A 1 371 ? -0.534 -7.907 8.779 1.00 86.75 371 GLU A O 1
ATOM 3043 N N . MET A 1 372 ? -2.362 -9.198 9.039 1.00 88.44 372 MET A N 1
ATOM 3044 C CA . MET A 1 372 ? -2.053 -10.106 7.934 1.00 88.44 372 MET A CA 1
ATOM 3045 C C . MET A 1 372 ? -2.068 -9.379 6.590 1.00 88.44 372 MET A C 1
ATOM 3047 O O . MET A 1 372 ? -1.112 -9.519 5.831 1.00 88.44 372 MET A O 1
ATOM 3051 N N . GLU A 1 373 ? -3.083 -8.552 6.320 1.00 85.75 373 GLU A N 1
ATOM 3052 C CA . GLU A 1 373 ? -3.174 -7.770 5.080 1.00 85.75 373 GLU A CA 1
ATOM 3053 C C . GLU A 1 373 ? -2.000 -6.781 4.957 1.00 85.75 373 GLU A C 1
ATOM 3055 O O . GLU A 1 373 ? -1.373 -6.682 3.904 1.00 85.75 373 GLU A O 1
ATOM 3060 N N . ILE A 1 374 ? -1.621 -6.100 6.046 1.00 85.62 374 ILE A N 1
ATOM 3061 C CA . ILE A 1 374 ? -0.435 -5.230 6.085 1.00 85.62 374 ILE A CA 1
ATOM 3062 C C . ILE A 1 374 ? 0.841 -6.039 5.819 1.00 85.62 374 ILE A C 1
ATOM 3064 O O . ILE A 1 374 ? 1.726 -5.567 5.104 1.00 85.62 374 ILE A O 1
ATOM 3068 N N . LYS A 1 375 ? 0.975 -7.235 6.402 1.00 91.69 375 LYS A N 1
ATOM 3069 C CA . LYS A 1 375 ? 2.144 -8.102 6.202 1.00 91.69 375 LYS A CA 1
ATOM 3070 C C . LYS A 1 375 ? 2.242 -8.582 4.754 1.00 91.69 375 LYS A C 1
ATOM 3072 O O . LYS A 1 375 ? 3.328 -8.537 4.182 1.00 91.69 375 LYS A O 1
ATOM 3077 N N . GLU A 1 376 ? 1.126 -8.985 4.159 1.00 89.25 376 GLU A N 1
ATOM 3078 C CA . GLU A 1 376 ? 1.047 -9.376 2.751 1.00 89.25 376 GLU A CA 1
ATOM 3079 C C . GLU A 1 376 ? 1.410 -8.201 1.833 1.00 89.25 376 GLU A C 1
ATOM 3081 O O . GLU A 1 376 ? 2.292 -8.327 0.984 1.00 89.25 376 GLU A O 1
ATOM 3086 N N . GLN A 1 377 ? 0.821 -7.023 2.061 1.00 85.25 377 GLN A N 1
ATOM 3087 C CA . GLN A 1 377 ? 1.120 -5.816 1.286 1.00 85.25 377 GLN A CA 1
ATOM 3088 C C . GLN A 1 377 ? 2.584 -5.384 1.414 1.00 85.25 377 GLN A C 1
ATOM 3090 O O . GLN A 1 377 ? 3.174 -4.945 0.427 1.00 85.25 377 GLN A O 1
ATOM 3095 N N . LYS A 1 378 ? 3.197 -5.532 2.597 1.00 86.00 378 LYS A N 1
ATOM 3096 C CA . LYS A 1 378 ? 4.640 -5.313 2.783 1.00 86.00 378 LYS A CA 1
ATOM 3097 C C . LYS A 1 378 ? 5.477 -6.296 1.970 1.00 86.00 378 LYS A C 1
ATOM 3099 O O . LYS A 1 378 ? 6.415 -5.855 1.321 1.00 86.00 378 LYS A O 1
ATOM 3104 N N . GLY A 1 379 ? 5.114 -7.580 1.949 1.00 87.81 379 GLY A N 1
ATOM 3105 C CA . GLY A 1 379 ? 5.797 -8.579 1.122 1.00 87.81 379 GLY A CA 1
ATOM 3106 C C . GLY A 1 379 ? 5.733 -8.235 -0.369 1.00 87.81 379 GLY A C 1
ATOM 3107 O O . GLY A 1 379 ? 6.752 -8.237 -1.054 1.00 87.81 379 GLY A O 1
ATOM 3108 N N . VAL A 1 380 ? 4.558 -7.824 -0.859 1.00 85.69 380 VAL A N 1
ATOM 3109 C CA . VAL A 1 380 ? 4.401 -7.350 -2.246 1.00 85.69 380 VAL A CA 1
ATOM 3110 C C . VAL A 1 380 ? 5.239 -6.093 -2.506 1.00 85.69 380 VAL A C 1
ATOM 3112 O O . VAL A 1 380 ? 5.840 -5.964 -3.572 1.00 85.69 380 VAL A O 1
ATOM 3115 N N . LEU A 1 381 ? 5.299 -5.161 -1.551 1.00 83.00 381 LEU A N 1
ATOM 3116 C CA . LEU A 1 381 ? 6.100 -3.941 -1.658 1.00 83.00 381 LEU A CA 1
ATOM 3117 C C . LEU A 1 381 ? 7.600 -4.258 -1.727 1.00 83.00 381 LEU A C 1
ATOM 3119 O O . LEU A 1 381 ? 8.288 -3.694 -2.574 1.00 83.00 381 LEU A O 1
ATOM 3123 N N . GLU A 1 382 ? 8.094 -5.174 -0.895 1.00 87.75 382 GLU A N 1
ATOM 3124 C CA . GLU A 1 382 ? 9.484 -5.647 -0.914 1.00 87.75 382 GLU A CA 1
ATOM 3125 C C . GLU A 1 382 ? 9.831 -6.329 -2.245 1.00 87.75 382 GLU A C 1
ATOM 3127 O O . GLU A 1 382 ? 10.852 -6.007 -2.855 1.00 87.75 382 GLU A O 1
ATOM 3132 N N . ASP A 1 383 ? 8.953 -7.198 -2.753 1.00 86.12 383 ASP A N 1
ATOM 3133 C CA . ASP A 1 383 ? 9.130 -7.845 -4.056 1.00 86.12 383 ASP A CA 1
ATOM 3134 C C . ASP A 1 383 ? 9.138 -6.835 -5.214 1.00 86.12 383 ASP A C 1
ATOM 3136 O O . ASP A 1 383 ? 9.910 -6.985 -6.167 1.00 86.12 383 ASP A O 1
ATOM 3140 N N . LEU A 1 384 ? 8.293 -5.800 -5.149 1.00 82.25 384 LEU A N 1
ATOM 3141 C CA . LEU A 1 384 ? 8.313 -4.708 -6.119 1.00 82.25 384 LEU A CA 1
ATOM 3142 C C . LEU A 1 384 ? 9.598 -3.883 -6.005 1.00 82.25 384 LEU A C 1
ATOM 3144 O O . LEU A 1 384 ? 10.168 -3.519 -7.027 1.00 82.25 384 LEU A O 1
ATOM 3148 N N . HIS A 1 385 ? 10.081 -3.610 -4.795 1.00 80.81 385 HIS A N 1
ATOM 3149 C CA . HIS A 1 385 ? 11.327 -2.872 -4.600 1.00 80.81 385 HIS A CA 1
ATOM 3150 C C . HIS A 1 385 ? 12.526 -3.645 -5.162 1.00 80.81 385 HIS A C 1
ATOM 3152 O O . HIS A 1 385 ? 13.344 -3.070 -5.878 1.00 80.81 385 HIS A O 1
ATOM 3158 N N . ARG A 1 386 ? 12.587 -4.966 -4.932 1.00 86.88 386 ARG A N 1
ATOM 3159 C CA . ARG A 1 386 ? 13.620 -5.841 -5.511 1.00 86.88 386 ARG A CA 1
ATOM 3160 C C . ARG A 1 386 ? 13.611 -5.769 -7.037 1.00 86.88 386 ARG A C 1
ATOM 3162 O O . ARG A 1 386 ? 14.638 -5.482 -7.637 1.00 86.88 386 ARG A O 1
ATOM 3169 N N . LYS A 1 387 ? 12.439 -5.940 -7.651 1.00 83.69 387 LYS A N 1
ATOM 3170 C CA . LYS A 1 387 ? 12.275 -5.851 -9.109 1.00 83.69 387 LYS A CA 1
ATOM 3171 C C . LYS A 1 387 ? 12.585 -4.455 -9.667 1.00 83.69 387 LYS A C 1
ATOM 3173 O O . LYS A 1 387 ? 13.131 -4.362 -10.753 1.00 83.69 387 LYS A O 1
ATOM 3178 N N . LEU A 1 388 ? 12.252 -3.380 -8.946 1.00 81.19 388 LEU A N 1
ATOM 3179 C CA . LEU A 1 388 ? 12.620 -2.016 -9.345 1.00 81.19 388 LEU A CA 1
ATOM 3180 C C . LEU A 1 388 ? 14.141 -1.838 -9.330 1.00 81.19 388 LEU A C 1
ATOM 3182 O O . LEU A 1 388 ? 14.686 -1.234 -10.239 1.00 81.19 388 LEU A O 1
ATOM 3186 N N . THR A 1 389 ? 14.814 -2.404 -8.327 1.00 84.31 389 THR A N 1
ATOM 3187 C CA . THR A 1 389 ? 16.280 -2.376 -8.234 1.00 84.31 389 THR A CA 1
ATOM 3188 C C . THR A 1 389 ? 16.917 -3.152 -9.392 1.00 84.31 389 THR A C 1
ATOM 3190 O O . THR A 1 389 ? 17.887 -2.689 -9.977 1.00 84.31 389 THR A O 1
ATOM 3193 N N . GLU A 1 390 ? 16.358 -4.312 -9.752 1.00 85.38 390 GLU A N 1
ATOM 3194 C CA . GLU A 1 390 ? 16.782 -5.089 -10.927 1.00 85.38 390 GLU A CA 1
ATOM 3195 C C . GLU A 1 390 ? 16.575 -4.303 -12.236 1.00 85.38 390 GLU A C 1
ATOM 3197 O O . GLU A 1 390 ? 17.491 -4.232 -13.053 1.00 85.38 390 GLU A O 1
ATOM 3202 N N . ASP A 1 391 ? 15.408 -3.670 -12.412 1.00 79.44 391 ASP A N 1
ATOM 3203 C CA . ASP A 1 391 ? 15.102 -2.842 -13.587 1.00 79.44 391 ASP A CA 1
ATOM 3204 C C . ASP A 1 391 ? 16.002 -1.576 -13.636 1.00 79.44 391 ASP A C 1
ATOM 3206 O O . ASP A 1 391 ? 16.426 -1.174 -14.717 1.00 79.44 391 ASP A O 1
ATOM 3210 N N . ASP A 1 392 ? 16.353 -0.971 -12.489 1.00 78.38 392 ASP A N 1
ATOM 3211 C CA . ASP A 1 392 ? 17.283 0.170 -12.391 1.00 78.38 392 ASP A CA 1
ATOM 3212 C C . ASP A 1 392 ? 18.720 -0.227 -12.780 1.00 78.38 392 ASP A C 1
ATOM 3214 O O . ASP A 1 392 ? 19.407 0.546 -13.451 1.00 78.38 392 ASP A O 1
ATOM 3218 N N . ILE A 1 393 ? 19.171 -1.430 -12.399 1.00 85.00 393 ILE A N 1
ATOM 3219 C CA . ILE A 1 393 ? 20.467 -1.977 -12.836 1.00 85.00 393 ILE A CA 1
ATOM 3220 C C . ILE A 1 393 ? 20.457 -2.175 -14.355 1.00 85.00 393 ILE A C 1
ATOM 3222 O O . ILE A 1 393 ? 21.343 -1.669 -15.036 1.00 85.00 393 ILE A O 1
ATOM 3226 N N . ALA A 1 394 ? 19.423 -2.826 -14.898 1.00 83.94 394 ALA A N 1
ATOM 3227 C CA . ALA A 1 394 ? 19.301 -3.047 -16.340 1.00 83.94 394 ALA A CA 1
ATOM 3228 C C . ALA A 1 394 ? 19.240 -1.730 -17.136 1.00 83.94 394 ALA A C 1
ATOM 3230 O O . ALA A 1 394 ? 19.837 -1.615 -18.205 1.00 83.94 394 ALA A O 1
ATOM 3231 N N . TYR A 1 395 ? 18.551 -0.716 -16.604 1.00 79.56 395 TYR A N 1
ATOM 3232 C CA . TYR A 1 395 ? 18.518 0.625 -17.183 1.00 79.56 395 TYR A CA 1
ATOM 3233 C C . TYR A 1 395 ? 19.900 1.294 -17.169 1.00 79.56 395 TYR A C 1
ATOM 3235 O O . TYR A 1 395 ? 20.300 1.877 -18.177 1.00 79.56 395 TYR A O 1
ATOM 3243 N N . SER A 1 396 ? 20.641 1.191 -16.059 1.00 85.19 396 SER A N 1
ATOM 3244 C CA . SER A 1 396 ? 22.014 1.706 -15.962 1.00 85.19 396 SER A CA 1
ATOM 3245 C C . SER A 1 396 ? 22.933 1.038 -16.984 1.00 85.19 396 SER A C 1
ATOM 3247 O O . SER A 1 396 ? 23.623 1.737 -17.719 1.00 85.19 396 SER A O 1
ATOM 3249 N N . ASP A 1 397 ? 22.878 -0.292 -17.095 1.00 84.81 397 ASP A N 1
ATOM 3250 C CA . ASP A 1 397 ? 23.668 -1.056 -18.067 1.00 84.81 397 ASP A CA 1
ATOM 3251 C C . ASP A 1 397 ? 23.320 -0.656 -19.517 1.00 84.81 397 ASP A C 1
ATOM 3253 O O . ASP A 1 397 ? 24.196 -0.541 -20.383 1.00 84.81 397 ASP A O 1
ATOM 3257 N N . GLY A 1 398 ? 22.035 -0.401 -19.790 1.00 79.94 398 GLY A N 1
ATOM 3258 C CA . GLY A 1 398 ? 21.558 0.110 -21.076 1.00 79.94 398 GLY A CA 1
ATOM 3259 C C . GLY A 1 398 ? 22.111 1.501 -21.404 1.00 79.94 398 GLY A C 1
ATOM 3260 O O . GLY A 1 398 ? 22.608 1.713 -22.512 1.00 79.94 398 GLY A O 1
ATOM 3261 N N . ILE A 1 399 ? 22.090 2.430 -20.441 1.00 82.50 399 ILE A N 1
ATOM 3262 C CA . ILE A 1 399 ? 22.697 3.763 -20.590 1.00 82.50 399 ILE A CA 1
ATOM 3263 C C . ILE A 1 399 ? 24.196 3.663 -20.835 1.00 82.50 399 ILE A C 1
ATOM 3265 O O . ILE A 1 399 ? 24.701 4.339 -21.729 1.00 82.50 399 ILE A O 1
ATOM 3269 N N . ASP A 1 400 ? 24.904 2.838 -20.067 1.00 85.12 400 ASP A N 1
ATOM 3270 C CA . ASP A 1 400 ? 26.350 2.680 -20.210 1.00 85.12 400 ASP A CA 1
ATOM 3271 C C . ASP A 1 400 ? 26.701 2.155 -21.607 1.00 85.12 400 ASP A C 1
ATOM 3273 O O . ASP A 1 400 ? 27.624 2.659 -22.252 1.00 85.12 400 ASP A O 1
ATOM 3277 N N . THR A 1 401 ? 25.896 1.224 -22.129 1.00 84.50 401 THR A N 1
ATOM 3278 C CA . THR A 1 401 ? 26.022 0.731 -23.507 1.00 84.50 401 THR A CA 1
ATOM 3279 C C . THR A 1 401 ? 25.791 1.851 -24.528 1.00 84.50 401 THR A C 1
ATOM 3281 O O . THR A 1 401 ? 26.584 2.008 -25.456 1.00 84.50 401 THR A O 1
ATOM 3284 N N . ILE A 1 402 ? 24.742 2.667 -24.367 1.00 76.75 402 ILE A N 1
ATOM 3285 C CA . ILE A 1 402 ? 24.476 3.815 -25.253 1.00 76.75 402 ILE A CA 1
ATOM 3286 C C . ILE A 1 402 ? 25.637 4.816 -25.205 1.00 76.75 402 ILE A C 1
ATOM 3288 O O . ILE A 1 402 ? 26.131 5.231 -26.253 1.00 76.75 402 ILE A O 1
ATOM 3292 N N . ALA A 1 403 ? 26.121 5.164 -24.012 1.00 82.94 403 ALA A N 1
ATOM 3293 C CA . ALA A 1 403 ? 27.232 6.090 -23.824 1.00 82.94 403 ALA A CA 1
ATOM 3294 C C . ALA A 1 403 ? 28.528 5.571 -24.469 1.00 82.94 403 ALA A C 1
ATOM 3296 O O . ALA A 1 403 ? 29.286 6.344 -25.066 1.00 82.94 403 ALA A O 1
ATOM 3297 N N . GLU A 1 404 ? 28.779 4.260 -24.403 1.00 84.81 404 GLU A N 1
ATOM 3298 C CA . GLU A 1 404 ? 29.896 3.629 -25.103 1.00 84.81 404 GLU A CA 1
ATOM 3299 C C . GLU A 1 404 ? 29.756 3.782 -26.625 1.00 84.81 404 GLU A C 1
ATOM 3301 O O . GLU A 1 404 ? 30.702 4.217 -27.292 1.00 84.81 404 GLU A O 1
ATOM 3306 N N . LEU A 1 405 ? 28.572 3.506 -27.182 1.00 79.00 405 LEU A N 1
ATOM 3307 C CA . LEU A 1 405 ? 28.300 3.688 -28.611 1.00 79.00 405 LEU A CA 1
ATOM 3308 C C . LEU A 1 405 ? 28.455 5.157 -29.040 1.00 79.00 405 LEU A C 1
ATOM 3310 O O . LEU A 1 405 ? 29.073 5.440 -30.069 1.00 79.00 405 LEU A O 1
ATOM 3314 N N . GLU A 1 406 ? 27.979 6.113 -28.243 1.00 78.44 406 GLU A N 1
ATOM 3315 C CA . GLU A 1 406 ? 28.153 7.546 -28.505 1.00 78.44 406 GLU A CA 1
ATOM 3316 C C . GLU A 1 406 ? 29.627 7.966 -28.501 1.00 78.44 406 GLU A C 1
ATOM 3318 O O . GLU A 1 406 ? 30.068 8.736 -29.366 1.00 78.44 406 GLU A O 1
ATOM 3323 N N . MET A 1 407 ? 30.421 7.436 -27.567 1.00 83.75 407 MET A N 1
ATOM 3324 C CA . MET A 1 407 ? 31.861 7.679 -27.511 1.00 83.75 407 MET A CA 1
ATOM 3325 C C . MET A 1 407 ? 32.564 7.126 -28.756 1.00 83.75 407 MET A C 1
ATOM 3327 O O . MET A 1 407 ? 33.407 7.810 -29.348 1.00 83.75 407 MET A O 1
ATOM 3331 N N . GLN A 1 408 ? 32.174 5.931 -29.210 1.00 78.00 408 GLN A N 1
ATOM 3332 C CA . GLN A 1 408 ? 32.676 5.336 -30.452 1.00 78.00 408 GLN A CA 1
ATOM 3333 C C . GLN A 1 408 ? 32.302 6.179 -31.684 1.00 78.00 408 GLN A C 1
ATOM 3335 O O . GLN A 1 408 ? 33.140 6.398 -32.571 1.00 78.00 408 GLN A O 1
ATOM 3340 N N . ILE A 1 409 ? 31.081 6.723 -31.725 1.00 73.94 409 ILE A N 1
ATOM 3341 C CA . ILE A 1 409 ? 30.632 7.647 -32.775 1.00 73.94 409 ILE A CA 1
ATOM 3342 C C . ILE A 1 409 ? 31.465 8.934 -32.752 1.00 73.94 409 ILE A C 1
ATOM 3344 O O . ILE A 1 409 ? 31.928 9.386 -33.804 1.00 73.94 409 ILE A O 1
ATOM 3348 N N . LYS A 1 410 ? 31.697 9.526 -31.575 1.00 78.56 410 LYS A N 1
ATOM 3349 C CA . LYS A 1 410 ? 32.494 10.752 -31.428 1.00 78.56 410 LYS A CA 1
ATOM 3350 C C . LYS A 1 410 ? 33.937 10.549 -31.891 1.00 78.56 410 LYS A C 1
ATOM 3352 O O . LYS A 1 410 ? 34.428 11.343 -32.693 1.00 78.56 410 LYS A O 1
ATOM 3357 N N . HIS A 1 411 ? 34.582 9.466 -31.460 1.00 78.00 411 HIS A N 1
ATOM 3358 C CA . HIS A 1 411 ? 35.938 9.113 -31.897 1.00 78.00 411 HIS A CA 1
ATOM 3359 C C . HIS A 1 411 ? 36.023 8.963 -33.418 1.00 78.00 411 HIS A C 1
ATOM 3361 O O . HIS A 1 411 ? 36.940 9.465 -34.070 1.00 78.00 411 HIS A O 1
ATOM 3367 N N . SER A 1 412 ? 35.019 8.321 -34.014 1.00 69.62 412 SER A N 1
ATOM 3368 C CA . SER A 1 412 ? 34.933 8.171 -35.468 1.00 69.62 412 SER A CA 1
ATOM 3369 C C . SER A 1 412 ? 34.759 9.523 -36.173 1.00 69.62 412 SER A C 1
ATOM 3371 O O . SER A 1 412 ? 35.430 9.780 -37.173 1.00 69.62 412 SER A O 1
ATOM 3373 N N . LYS A 1 413 ? 33.944 10.437 -35.625 1.00 72.00 413 LYS A N 1
ATOM 3374 C CA . LYS A 1 413 ? 33.786 11.814 -36.133 1.00 72.00 413 LYS A CA 1
ATOM 3375 C C . LYS A 1 413 ? 35.082 12.627 -36.053 1.00 72.00 413 LYS A C 1
ATOM 3377 O O . LYS A 1 413 ? 35.399 13.351 -36.997 1.00 72.00 413 LYS A O 1
ATOM 3382 N N . GLU A 1 414 ? 35.856 12.501 -34.978 1.00 76.81 414 GLU A N 1
ATOM 3383 C CA . GLU A 1 414 ? 37.156 13.176 -34.844 1.00 76.81 414 GLU A CA 1
ATOM 3384 C C . GLU A 1 414 ? 38.167 12.663 -35.874 1.00 76.81 414 GLU A C 1
ATOM 3386 O O . GLU A 1 414 ? 38.827 13.463 -36.543 1.00 76.81 414 GLU A O 1
ATOM 3391 N N . LYS A 1 415 ? 38.226 11.342 -36.095 1.00 72.94 415 LYS A N 1
ATOM 3392 C CA . LYS A 1 415 ? 39.037 10.759 -37.175 1.00 72.94 415 LYS A CA 1
ATOM 3393 C C . LYS A 1 415 ? 38.633 11.304 -38.548 1.00 72.94 415 LYS A C 1
ATOM 3395 O O . LYS A 1 415 ? 39.511 11.692 -39.318 1.00 72.94 415 LYS A O 1
ATOM 3400 N N . ILE A 1 416 ? 37.329 11.399 -38.839 1.00 67.50 416 ILE A N 1
ATOM 3401 C CA . ILE A 1 416 ? 36.815 12.015 -40.078 1.00 67.50 416 ILE A CA 1
ATOM 3402 C C . ILE A 1 416 ? 37.288 13.469 -40.198 1.00 67.50 416 ILE A C 1
ATOM 3404 O O . ILE A 1 416 ? 37.772 13.879 -41.254 1.00 67.50 416 ILE A O 1
ATOM 3408 N N . SER A 1 417 ? 37.173 14.254 -39.125 1.00 75.12 417 SER A N 1
ATOM 3409 C CA . SER A 1 417 ? 37.580 15.664 -39.106 1.00 75.12 417 SER A CA 1
ATOM 3410 C C . SER A 1 417 ? 39.077 15.841 -39.386 1.00 75.12 417 SER A C 1
ATOM 3412 O O . SER A 1 417 ? 39.455 16.648 -40.240 1.00 75.12 417 SER A O 1
ATOM 3414 N N . ASN A 1 418 ? 39.929 15.039 -38.741 1.00 73.81 418 ASN A N 1
ATOM 3415 C CA . ASN A 1 418 ? 41.380 15.072 -38.945 1.00 73.81 418 ASN A CA 1
ATOM 3416 C C . ASN A 1 418 ? 41.760 14.725 -40.387 1.00 73.81 418 ASN A C 1
ATOM 3418 O O . ASN A 1 418 ? 42.601 15.392 -40.991 1.00 73.81 418 ASN A O 1
ATOM 3422 N N . ILE A 1 419 ? 41.097 13.728 -40.975 1.00 68.88 419 ILE A N 1
ATOM 3423 C CA . ILE A 1 419 ? 41.305 13.375 -42.382 1.00 68.88 419 ILE A CA 1
ATOM 3424 C C . ILE A 1 419 ? 40.848 14.514 -43.297 1.00 68.88 419 ILE A C 1
ATOM 3426 O O . ILE A 1 419 ? 41.564 14.875 -44.229 1.00 68.88 419 ILE A O 1
ATOM 3430 N N . ASN A 1 420 ? 39.704 15.140 -43.017 1.00 64.62 420 ASN A N 1
ATOM 3431 C CA . ASN A 1 420 ? 39.245 16.298 -43.782 1.00 64.62 420 ASN A CA 1
ATOM 3432 C C . ASN A 1 420 ? 40.243 17.464 -43.726 1.00 64.62 420 ASN A C 1
ATOM 3434 O O . ASN A 1 420 ? 40.469 18.114 -44.747 1.00 64.62 420 ASN A O 1
ATOM 3438 N N . ALA A 1 421 ? 40.869 17.715 -42.574 1.00 71.44 421 ALA A N 1
ATOM 3439 C CA . ALA A 1 421 ? 41.921 18.722 -42.438 1.00 71.44 421 ALA A CA 1
ATOM 3440 C C . ALA A 1 421 ? 43.167 18.361 -43.261 1.00 71.44 421 ALA A C 1
ATOM 3442 O O . ALA A 1 421 ? 43.630 19.179 -44.057 1.00 71.44 421 ALA A O 1
ATOM 3443 N N . MET A 1 422 ? 43.644 17.115 -43.151 1.00 74.94 422 MET A N 1
ATOM 3444 C CA . MET A 1 422 ? 44.766 16.602 -43.948 1.00 74.94 422 MET A CA 1
ATOM 3445 C C . MET A 1 422 ? 44.516 16.773 -45.449 1.00 74.94 422 MET A C 1
ATOM 3447 O O . MET A 1 422 ? 45.424 17.037 -46.231 1.00 74.94 422 MET A O 1
ATOM 3451 N N . VAL A 1 423 ? 43.265 16.643 -45.871 1.00 66.38 423 VAL A N 1
ATOM 3452 C CA . VAL A 1 423 ? 42.929 16.648 -47.291 1.00 66.38 423 VAL A CA 1
ATOM 3453 C C . VAL A 1 423 ? 42.732 18.041 -47.842 1.00 66.38 423 VAL A C 1
ATOM 3455 O O . VAL A 1 423 ? 43.102 18.281 -48.989 1.00 66.38 423 VAL A O 1
ATOM 3458 N N . LYS A 1 424 ? 42.252 18.976 -47.022 1.00 68.31 424 LYS A N 1
ATOM 3459 C CA . LYS A 1 424 ? 42.357 20.400 -47.345 1.00 68.31 424 LYS A CA 1
ATOM 3460 C C . LYS A 1 424 ? 43.816 20.805 -47.557 1.00 68.31 424 LYS A C 1
ATOM 3462 O O . LYS A 1 424 ? 44.102 21.492 -48.533 1.00 68.31 424 LYS A O 1
ATOM 3467 N N . GLU A 1 425 ? 44.729 20.329 -46.710 1.00 77.31 425 GLU A N 1
ATOM 3468 C CA . GLU A 1 425 ? 46.159 20.629 -46.856 1.00 77.31 425 GLU A CA 1
ATOM 3469 C C . GLU A 1 425 ? 46.755 19.986 -48.116 1.00 77.31 425 GLU A C 1
ATOM 3471 O O . GLU A 1 425 ? 47.384 20.666 -48.921 1.00 77.31 425 GLU A O 1
ATOM 3476 N N . ASN A 1 426 ? 46.470 18.707 -48.372 1.00 71.31 426 ASN A N 1
ATOM 3477 C CA . ASN A 1 426 ? 46.919 18.041 -49.600 1.00 71.31 426 ASN A CA 1
ATOM 3478 C C . ASN A 1 426 ? 46.363 18.706 -50.869 1.00 71.31 426 ASN A C 1
ATOM 3480 O O . ASN A 1 426 ? 47.054 18.769 -51.885 1.00 71.31 426 ASN A O 1
ATOM 3484 N N . TYR A 1 427 ? 45.122 19.202 -50.827 1.00 71.00 427 TYR A N 1
ATOM 3485 C CA . TYR A 1 427 ? 44.531 19.948 -51.935 1.00 71.00 427 TYR A CA 1
ATOM 3486 C C . TYR A 1 427 ? 45.268 21.269 -52.176 1.00 71.00 427 TYR A C 1
ATOM 3488 O O . TYR A 1 427 ? 45.580 21.587 -53.318 1.00 71.00 427 TYR A O 1
ATOM 3496 N N . LYS A 1 428 ? 45.615 21.994 -51.107 1.00 77.25 428 LYS A N 1
ATOM 3497 C CA . LYS A 1 428 ? 46.419 23.219 -51.175 1.00 77.25 428 LYS A CA 1
ATOM 3498 C C . LYS A 1 428 ? 47.809 22.962 -51.768 1.00 77.25 428 LYS A C 1
ATOM 3500 O O . LYS A 1 428 ? 48.236 23.701 -52.645 1.00 77.25 428 LYS A O 1
ATOM 3505 N N . ILE A 1 429 ? 48.481 21.885 -51.355 1.00 78.00 429 ILE A N 1
ATOM 3506 C CA . ILE A 1 429 ? 49.780 21.484 -51.923 1.00 78.00 429 ILE A CA 1
ATOM 3507 C C . ILE A 1 429 ? 49.651 21.200 -53.424 1.00 78.00 429 ILE A C 1
ATOM 3509 O O . ILE A 1 429 ? 50.451 21.685 -54.220 1.00 78.00 429 ILE A O 1
ATOM 3513 N N . MET A 1 430 ? 48.636 20.425 -53.822 1.00 71.06 430 MET A N 1
ATOM 3514 C CA . MET A 1 430 ? 48.410 20.092 -55.230 1.00 71.06 430 MET A CA 1
ATOM 3515 C C . MET A 1 430 ? 48.098 21.335 -56.065 1.00 71.06 430 MET A C 1
ATOM 3517 O O . MET A 1 430 ? 48.578 21.441 -57.189 1.00 71.06 430 MET A O 1
ATOM 3521 N N . LEU A 1 431 ? 47.314 22.264 -55.520 1.00 73.25 431 LEU A N 1
ATOM 3522 C CA . LEU A 1 431 ? 46.998 23.524 -56.175 1.00 73.25 431 LEU A CA 1
ATOM 3523 C C . LEU A 1 431 ? 48.259 24.357 -56.418 1.00 73.25 431 LEU A C 1
ATOM 3525 O O . LEU A 1 431 ? 48.505 24.735 -57.558 1.00 73.25 431 LEU A O 1
ATOM 3529 N N . ASN A 1 432 ? 49.083 24.557 -55.387 1.00 79.75 432 ASN A N 1
ATOM 3530 C CA . ASN A 1 432 ? 50.333 25.308 -55.506 1.00 79.75 432 ASN A CA 1
ATOM 3531 C C . ASN A 1 432 ? 51.254 24.700 -56.579 1.00 79.75 432 ASN A C 1
ATOM 3533 O O . ASN A 1 432 ? 51.825 25.427 -57.382 1.00 79.75 432 ASN A O 1
ATOM 3537 N N . ALA A 1 433 ? 51.349 23.367 -56.644 1.00 78.94 433 ALA A N 1
ATOM 3538 C CA . ALA A 1 433 ? 52.147 22.680 -57.662 1.00 78.94 433 ALA A CA 1
ATOM 3539 C C . ALA A 1 433 ? 51.592 22.862 -59.091 1.00 78.94 433 ALA A C 1
ATOM 3541 O O . ALA A 1 433 ? 52.349 22.885 -60.062 1.00 78.94 433 ALA A O 1
ATOM 3542 N N . VAL A 1 434 ? 50.267 22.968 -59.245 1.00 72.50 434 VAL A N 1
ATOM 3543 C CA . VAL A 1 434 ? 49.632 23.272 -60.538 1.00 72.50 434 VAL A CA 1
ATOM 3544 C C . VAL A 1 434 ? 49.875 24.728 -60.933 1.00 72.50 434 VAL A C 1
ATOM 3546 O O . VAL A 1 434 ? 50.173 24.988 -62.096 1.00 72.50 434 VAL A O 1
ATOM 3549 N N . GLU A 1 435 ? 49.776 25.664 -59.989 1.00 77.19 435 GLU A N 1
ATOM 3550 C CA . GLU A 1 435 ? 50.068 27.084 -60.217 1.00 77.19 435 GLU A CA 1
ATOM 3551 C C . GLU A 1 435 ? 51.534 27.302 -60.620 1.00 77.19 435 GLU A C 1
ATOM 3553 O O . GLU A 1 435 ? 51.788 27.967 -61.623 1.00 77.19 435 GLU A O 1
ATOM 3558 N N . GLU A 1 436 ? 52.480 26.669 -59.920 1.00 85.06 436 GLU A N 1
ATOM 3559 C CA . GLU A 1 436 ? 53.915 26.691 -60.243 1.00 85.06 436 GLU A CA 1
ATOM 3560 C C . GLU A 1 436 ? 54.169 26.181 -61.669 1.00 85.06 436 GLU A C 1
ATOM 3562 O O . GLU A 1 436 ? 54.769 26.870 -62.494 1.00 85.06 436 GLU A O 1
ATOM 3567 N N . LYS A 1 437 ? 53.594 25.026 -62.023 1.00 84.06 437 LYS A N 1
ATOM 3568 C CA . LYS A 1 437 ? 53.730 24.466 -63.373 1.00 84.06 437 LYS A CA 1
ATOM 3569 C C . LYS A 1 437 ? 53.091 25.346 -64.455 1.00 84.06 437 LYS A C 1
ATOM 3571 O O . LYS A 1 437 ? 53.591 25.395 -65.579 1.00 84.06 437 LYS A O 1
ATOM 3576 N N . ASN A 1 438 ? 51.981 26.018 -64.151 1.00 78.69 438 ASN A N 1
ATOM 3577 C CA . ASN A 1 438 ? 51.349 26.957 -65.078 1.00 78.69 438 ASN A CA 1
ATOM 3578 C C . ASN A 1 438 ? 52.201 28.218 -65.275 1.00 78.69 438 ASN A C 1
ATOM 3580 O O . ASN A 1 438 ? 52.276 28.714 -66.398 1.00 78.69 438 ASN A O 1
ATOM 3584 N N . MET A 1 439 ? 52.863 28.717 -64.224 1.00 87.19 439 MET A N 1
ATOM 3585 C CA . MET A 1 439 ? 53.835 29.808 -64.342 1.00 87.19 439 MET A CA 1
ATOM 3586 C C . MET A 1 439 ? 55.009 29.410 -65.243 1.00 87.19 439 MET A C 1
ATOM 3588 O O . MET A 1 439 ? 55.311 30.142 -66.183 1.00 87.19 439 MET A O 1
ATOM 3592 N N . ASP A 1 440 ? 55.595 28.227 -65.042 1.00 86.12 440 ASP A N 1
ATOM 3593 C CA . ASP A 1 440 ? 56.671 27.707 -65.900 1.00 86.12 440 ASP A CA 1
ATOM 3594 C C . ASP A 1 440 ? 56.229 27.568 -67.366 1.00 86.12 440 ASP A C 1
ATOM 3596 O O . ASP A 1 440 ? 56.947 27.938 -68.300 1.00 86.12 440 ASP A O 1
ATOM 3600 N N . MET A 1 441 ? 55.011 27.068 -67.591 1.00 86.75 441 MET A N 1
ATOM 3601 C CA . MET A 1 441 ? 54.442 26.941 -68.933 1.00 86.75 441 MET A CA 1
ATOM 3602 C C . MET A 1 441 ? 54.203 28.307 -69.595 1.00 86.75 441 MET A C 1
ATOM 3604 O O . MET A 1 441 ? 54.470 28.467 -70.782 1.00 86.75 441 MET A O 1
ATOM 3608 N N . ASN A 1 442 ?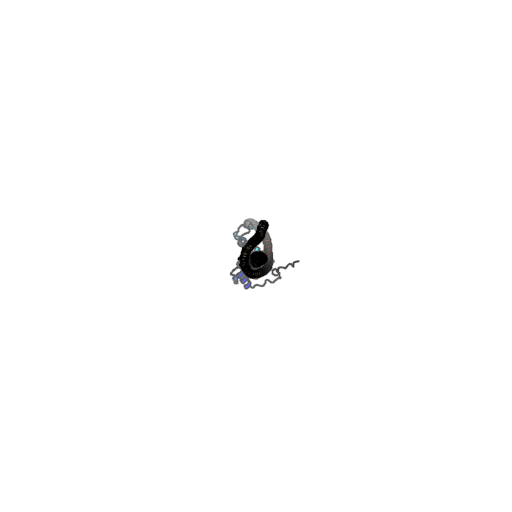 53.739 29.309 -68.849 1.00 85.94 442 ASN A N 1
ATOM 3609 C CA . ASN A 1 442 ? 53.566 30.662 -69.379 1.00 85.94 442 ASN A CA 1
ATOM 3610 C C . ASN A 1 442 ? 54.911 31.328 -69.696 1.00 85.94 442 ASN A C 1
ATOM 3612 O O . ASN A 1 442 ? 55.029 31.969 -70.739 1.00 85.94 442 ASN A O 1
ATOM 3616 N N . ASN A 1 443 ? 55.928 31.135 -68.851 1.00 89.69 443 ASN A N 1
ATOM 3617 C CA . ASN A 1 443 ? 57.279 31.638 -69.103 1.00 89.69 443 ASN A CA 1
ATOM 3618 C C . ASN A 1 443 ? 57.856 31.033 -70.391 1.00 89.69 443 ASN A C 1
ATOM 3620 O O . ASN A 1 443 ? 58.282 31.768 -71.277 1.00 89.69 443 ASN A O 1
ATOM 3624 N N . THR A 1 444 ? 57.769 29.708 -70.553 1.00 87.19 444 THR A N 1
ATOM 3625 C CA . THR A 1 444 ? 58.233 29.025 -71.776 1.00 87.19 444 THR A CA 1
ATOM 3626 C C . THR A 1 444 ? 57.447 29.435 -73.025 1.00 87.19 444 THR A C 1
ATOM 3628 O O . THR A 1 444 ? 58.034 29.606 -74.090 1.00 87.19 444 THR A O 1
ATOM 3631 N N . LEU A 1 445 ? 56.130 29.650 -72.925 1.00 85.06 445 LEU A N 1
ATOM 3632 C CA . LEU A 1 445 ? 55.339 30.199 -74.032 1.00 85.06 445 LEU A CA 1
ATOM 3633 C C . LEU A 1 445 ? 55.765 31.628 -74.400 1.00 85.06 445 LEU A C 1
ATOM 3635 O O . LEU A 1 445 ? 55.787 31.955 -75.586 1.00 85.06 445 LEU A O 1
ATOM 3639 N N . SER A 1 446 ? 56.122 32.459 -73.415 1.00 88.38 446 SER A N 1
ATOM 3640 C CA . SER A 1 446 ? 56.648 33.810 -73.645 1.00 88.38 446 SER A CA 1
ATOM 3641 C C . SER A 1 446 ? 58.001 33.774 -74.359 1.00 88.38 446 SER A C 1
ATOM 3643 O O . SER A 1 446 ? 58.175 34.475 -75.351 1.00 88.38 446 SER A O 1
ATOM 3645 N N . GLU A 1 447 ? 58.924 32.909 -73.926 1.00 89.81 447 GLU A N 1
ATOM 3646 C CA . GLU A 1 447 ? 60.221 32.697 -74.591 1.00 89.81 447 GLU A CA 1
ATOM 3647 C C . GLU A 1 447 ? 60.042 32.238 -76.047 1.00 89.81 447 GLU A C 1
ATOM 3649 O O . GLU A 1 447 ? 60.672 32.765 -76.963 1.00 89.81 447 GLU A O 1
ATOM 3654 N N . VAL A 1 448 ? 59.128 31.291 -76.295 1.00 86.25 448 VAL A N 1
ATOM 3655 C CA . VAL A 1 448 ? 58.810 30.834 -77.657 1.00 86.25 448 VAL A CA 1
ATOM 3656 C C . VAL A 1 448 ? 58.214 31.967 -78.496 1.00 86.25 448 VAL A C 1
ATOM 3658 O O . VAL A 1 448 ? 58.567 32.101 -79.667 1.00 86.25 448 VAL A O 1
ATOM 3661 N N . ALA A 1 449 ? 57.329 32.789 -77.927 1.00 85.25 449 ALA A N 1
ATOM 3662 C CA . ALA A 1 449 ? 56.755 33.938 -78.623 1.00 85.25 449 ALA A CA 1
ATOM 3663 C C . ALA A 1 449 ? 57.827 34.978 -78.997 1.00 85.25 449 ALA A C 1
ATOM 3665 O O . ALA A 1 449 ? 57.816 35.471 -80.126 1.00 85.25 449 ALA A O 1
ATOM 3666 N N . GLU A 1 450 ? 58.782 35.256 -78.103 1.00 87.75 450 GLU A N 1
ATOM 3667 C CA . GLU A 1 450 ? 59.941 36.112 -78.389 1.00 87.75 450 GLU A CA 1
ATOM 3668 C C . GLU A 1 450 ? 60.802 35.536 -79.519 1.00 87.75 450 GLU A C 1
ATOM 3670 O O . GLU A 1 450 ? 61.079 36.246 -80.487 1.00 87.75 450 GLU A O 1
ATOM 3675 N N . CYS A 1 451 ? 61.138 34.241 -79.478 1.00 85.00 451 CYS A N 1
ATOM 3676 C CA . CYS A 1 451 ? 61.866 33.576 -80.564 1.00 85.00 451 CYS A CA 1
ATOM 3677 C C . CYS A 1 451 ? 61.117 33.642 -81.905 1.00 85.00 451 CYS A C 1
ATOM 3679 O O . CYS A 1 451 ? 61.734 33.829 -82.953 1.00 85.00 451 CYS A O 1
ATOM 3681 N N . VAL A 1 452 ? 59.788 33.492 -81.900 1.00 85.38 452 VAL A N 1
ATOM 3682 C CA . VAL A 1 452 ? 58.964 33.604 -83.114 1.00 85.38 452 VAL A CA 1
ATOM 3683 C C . VAL A 1 452 ? 58.979 35.034 -83.661 1.00 85.38 452 VAL A C 1
ATOM 3685 O O . VAL A 1 452 ? 59.069 35.211 -84.876 1.00 85.38 452 VAL A O 1
ATOM 3688 N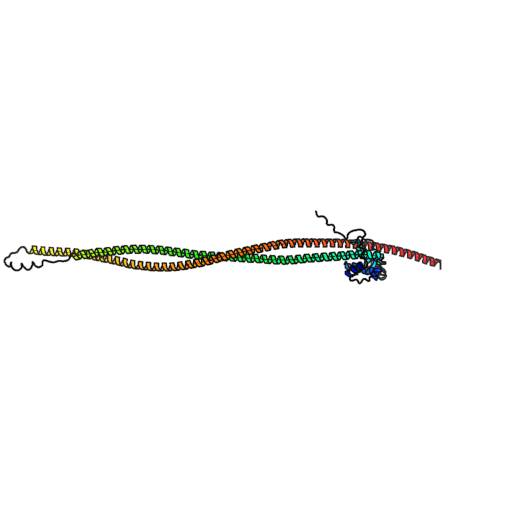 N . GLU A 1 453 ? 58.919 36.056 -82.806 1.00 83.44 453 GLU A N 1
ATOM 3689 C CA . GLU A 1 453 ? 59.028 37.457 -83.230 1.00 83.44 453 GLU A CA 1
ATOM 3690 C C . GLU A 1 453 ? 60.437 37.818 -83.730 1.00 83.44 453 GLU A C 1
ATOM 3692 O O . GLU A 1 453 ? 60.570 38.529 -84.728 1.00 83.44 453 GLU A O 1
ATOM 3697 N N . GLU A 1 454 ? 61.500 37.289 -83.119 1.00 84.94 454 GLU A N 1
ATOM 3698 C CA . GLU A 1 454 ? 62.865 37.406 -83.652 1.00 84.94 454 GLU A CA 1
ATOM 3699 C C . GLU A 1 454 ? 63.007 36.725 -85.017 1.00 84.94 454 GLU A C 1
ATOM 3701 O O . GLU A 1 454 ? 63.572 37.302 -85.947 1.00 84.94 454 GLU A O 1
ATOM 3706 N N . PHE A 1 455 ? 62.438 35.529 -85.178 1.00 81.62 455 PHE A N 1
ATOM 3707 C CA . PHE A 1 455 ? 62.447 34.814 -86.450 1.00 81.62 455 PHE A CA 1
ATOM 3708 C C . PHE A 1 455 ? 61.672 35.573 -87.536 1.00 81.62 455 PHE A C 1
ATOM 3710 O O . PHE A 1 455 ? 62.141 35.680 -88.669 1.00 81.62 455 PHE A O 1
ATOM 3717 N N . LYS A 1 456 ? 60.523 36.177 -87.200 1.00 82.00 456 LYS A N 1
ATOM 3718 C CA . LYS A 1 456 ? 59.780 37.051 -88.124 1.00 82.00 456 LYS A CA 1
ATOM 3719 C C . LYS A 1 456 ? 60.609 38.253 -88.586 1.00 82.00 456 LYS A C 1
ATOM 3721 O O . LYS A 1 456 ? 60.533 38.589 -89.762 1.00 82.00 456 LYS A O 1
ATOM 3726 N N . LYS A 1 457 ? 61.420 38.863 -87.709 1.00 81.38 457 LYS A N 1
ATOM 3727 C CA . LYS A 1 457 ? 62.341 39.965 -88.068 1.00 81.38 457 LYS A CA 1
ATOM 3728 C C . LYS A 1 457 ? 63.505 39.536 -88.969 1.00 81.38 457 LYS A C 1
ATOM 3730 O O . LYS A 1 457 ? 64.126 40.394 -89.580 1.00 81.38 457 LYS A O 1
ATOM 3735 N N . LEU A 1 458 ? 63.847 38.246 -89.001 1.00 76.56 458 LEU A N 1
ATOM 3736 C CA . LEU A 1 458 ? 64.924 37.702 -89.840 1.00 76.56 458 LEU A CA 1
ATOM 3737 C C . LEU A 1 458 ? 64.443 37.271 -91.234 1.00 76.56 458 LEU A C 1
ATOM 3739 O O . LEU A 1 458 ? 65.257 37.174 -92.150 1.00 76.56 458 LEU A O 1
ATOM 3743 N N . VAL A 1 459 ? 63.152 36.960 -91.383 1.00 73.38 459 VAL A N 1
ATOM 3744 C CA . VAL A 1 459 ? 62.566 36.412 -92.621 1.00 73.38 459 VAL A CA 1
ATOM 3745 C C . VAL A 1 459 ? 61.778 37.459 -93.424 1.00 73.38 459 VAL A C 1
ATOM 3747 O O . VAL A 1 459 ? 61.557 37.257 -94.619 1.00 73.38 459 VAL A O 1
ATOM 3750 N N . GLY A 1 460 ? 61.371 38.570 -92.802 1.00 54.81 460 GLY A N 1
ATOM 3751 C CA . GLY A 1 460 ? 60.858 39.767 -93.483 1.00 54.81 460 GLY A CA 1
ATOM 3752 C C . GLY A 1 460 ? 61.933 40.833 -93.598 1.00 54.81 460 GLY A C 1
ATOM 3753 O O . GLY A 1 460 ? 61.983 41.484 -94.665 1.00 54.81 460 GLY A O 1
#

Foldseek 3Di:
DDDPPPDCQVPPPPDDLPQDDLVRLCVLLCVQQVDPDDSVCLQVVALVSLLVSLLSLCVSVPHDVVVLQDDPPVCVVVDPDCVVCSVVSSLVSSQLLLLLVCCQRPVDNPGDSCCRNPNDSVVSSSSSSVSSVVSVVVVVVVVVVVVLVVVLVVLVVVLVVLVVVLVVLVVVLVVLVVVLVVLVVVLVVLVVVLVVLVVVLVVLVVVLVVLVVVLVVLVVVLVVLVVVLVVLVVVLVVLVVVVVVVVVVDDDDPDPPVPPPPPPPDPDDDDDDCPPVVVVVVVVVVVVVVVVVVVVVVVVVVSVVVSVVSVVVSVVSVVVSVVSVVVSVVSVVVSVVSVVVSVVSVVVSVVSVVVSVVVVVVSVVVSVVSVVVSVVSVVVSVVSVVVSVVSVVVSVVSVVVVVVVVVVVVVSVVSSVVSVVVSVVVVVVVVVVVVVVVVVVVVVVVVVVVVVVVVVVVVD

Secondary structure (DSSP, 8-state):
---------S---TT------HHHHHHHHHHHH-----HHHHHHT-HHHHHHHHHHHHHHTT--HHHHHSPPHHHHTT-S-HHHHHHHHHHHHHHHHHHHHHHHHH--TT--THHHHS--HHHHHHHHHHHHHHHHHHHHHHHHHHHHHHHHHHHHHHHHHHHHHHHHHHHHHHHHHHHHHHHHHHHHHHHHHHHHHHHHHHHHHHHHHHHHHHHHHHHHHHHHHHHHHHHHHHHHHHHHHHHHHHHTTS------STTSSSSSS--S----S-HHHHHHHHHHHHHHHHHHHHHHHHHHHHHHHHHHHHHHHHHHHHHHHHHHHHHHHHHHHHHHHHHHHHHHHHHHHHHHHHHHHHHHHHHHHHHHHHHHHHHHHHHHHHHHHHHHHHHHHHHHHHHHHHHHHHHHHHHHHHHHHHHHHHHHHHHHHHHHHHHHHHHHHHHHHHHHHHHHHHHHHHH-

pLDDT: mean 78.74, std 14.53, range [27.73, 96.62]

Nearest PDB structures (foldseek):
  5nnv-assembly4_D  TM=4.134E-01  e=1.305E-01  Bacillus subtilis subsp. subtilis str. 168
  6suf-assembly1_E  TM=3.819E-01  e=1.434E-01  Photorhabdus luminescens
  6h6e-assembly1_E  TM=3.597E-01  e=2.911E-01  Photorhabdus luminescens
  6ixv-assembly3_C  TM=2.534E-01  e=3.516E-01  Homo sapiens
  3g6b-assembly1_B  TM=3.624E-01  e=6.884E+00  Thermotoga maritima

Radius of gyration: 76.35 Å; Cα contacts (8 Å, |Δi|>4): 169; chains: 1; bounding box: 152×56×234 Å

Solvent-accessible surface area (backbone atoms only — not comparable to full-atom values): 25923 Å² total; per-residue (Å²): 138,79,81,79,79,74,75,83,59,84,72,89,63,85,90,65,77,75,80,66,48,71,67,53,50,51,50,53,50,25,72,75,65,75,42,89,73,53,70,69,54,63,65,64,31,43,35,69,58,52,47,52,53,53,52,52,53,41,43,71,78,68,45,62,62,70,68,52,65,48,80,58,75,84,51,62,82,74,46,93,56,62,78,82,42,49,68,58,52,36,51,52,48,50,39,52,54,52,26,50,50,35,32,73,78,68,68,39,81,77,65,51,64,54,61,47,73,61,35,46,53,78,59,49,49,52,54,49,44,50,51,52,53,52,52,56,50,51,53,53,50,50,52,53,50,52,54,49,52,50,53,51,51,54,50,51,55,49,50,53,57,49,51,56,49,50,54,52,51,54,50,51,48,50,53,52,50,52,52,50,54,53,52,52,52,55,50,53,52,52,53,52,52,51,53,53,54,51,51,54,50,53,51,53,50,50,52,52,51,52,51,51,51,53,50,53,53,50,51,53,51,50,52,52,52,53,51,52,49,51,53,51,54,51,52,53,50,54,54,49,53,51,50,53,58,60,58,71,76,71,88,84,93,85,82,90,71,81,77,80,78,78,82,84,82,83,90,78,84,89,85,94,88,62,69,70,68,52,54,55,52,54,50,51,53,53,49,54,53,52,52,55,51,48,58,51,51,56,51,50,53,52,51,51,52,51,51,54,52,52,50,52,53,50,51,54,51,48,55,50,48,53,51,52,53,50,52,52,55,50,52,52,51,51,50,51,52,50,49,53,51,49,51,52,51,51,52,50,48,51,51,50,49,53,52,48,50,52,48,49,52,54,46,52,53,48,49,54,51,51,52,50,50,46,51,51,53,49,52,53,47,51,55,50,50,53,51,50,52,52,50,50,50,54,50,50,54,49,51,53,51,50,54,50,52,52,51,53,50,50,53,51,51,51,54,51,50,54,50,53,51,56,46,54,50,52,49,50,54,53,47,53,56,49,52,51,52,49,50,54,50,51,51,52,50,50,54,51,51,52,52,51,54,54,48,49,69,73,78,107

InterPro domains:
  IPR005549 Kinetochore protein Nuf2, N-terminal [PF03800] (20-150)
  IPR038275 Nuf2, N-terminal domain superfamily [G3DSA:1.10.418.60] (18-173)

Mean predicted aligned error: 17.25 Å

Sequence (460 aa):
MAEASAIPGPSQGSGATQGYTDSQIITIMAEMWDLKLNPHEFQQMKPEFVQKVYYAFLKDIGVNLERLNQIPPQLLDSIQSTEDYIGAVRRSVLVSHMRNYFILIYNDDSFRLADIINPKPKRTRRFFAMICNFMLFTERFCKMAEEKEEEVNVLIERREKMNAKLQKLQQLISDRKVENTRSEVAKEEEIRRLDEKTREIEKCQEEKSALKGQLEELKLSLASLKTTKKAAELKVEEVKDEVQKLEGLVIQAGEQEEINRRKTKIALLKEDNQDWKHHLNLLQQRIKIKTSMKEKIDKIILVVQEIELERSKTEELKTSLEQKVLEISQLQEEIKNQDTQNMQLTENLKLVKTNSQSMLETWDCKKESLEMEIKEQKGVLEDLHRKLTEDDIAYSDGIDTIAELEMQIKHSKEKISNINAMVKENYKIMLNAVEEKNMDMNNTLSEVAECVEEFKKLVG

Organism: Scylla olivacea (NCBI:txid85551)